Protein AF-0000000075198715 (afdb_homodimer)

Solvent-accessible surface area (backbone atoms only — not comparable to full-atom values): 20839 Å² total; per-residue (Å²): 123,58,72,64,90,89,57,71,66,77,47,75,45,80,71,39,39,42,94,82,66,58,29,40,40,39,35,36,34,33,29,27,69,40,58,33,18,38,40,23,16,21,19,63,33,88,87,42,54,23,42,53,70,50,63,73,65,79,34,46,31,41,51,42,79,34,76,38,45,88,73,62,44,80,60,27,75,41,44,54,77,62,54,69,70,80,65,73,90,46,44,70,25,31,42,31,42,34,47,68,52,41,80,32,67,64,43,86,66,32,62,42,36,42,19,47,30,38,67,30,34,43,50,41,44,74,55,40,41,42,30,38,32,29,22,29,82,38,59,31,42,78,73,61,93,71,49,73,47,46,27,56,49,42,38,25,68,72,68,14,36,41,33,29,41,38,70,72,65,86,72,61,56,89,78,22,33,36,36,45,60,43,51,75,39,81,77,18,32,25,20,40,32,49,68,50,69,48,75,129,123,60,69,63,90,90,56,71,67,76,45,76,45,80,71,38,39,42,92,83,66,59,29,38,41,40,37,38,34,32,29,27,69,42,58,32,16,38,40,24,20,21,19,62,33,90,87,42,54,21,41,54,70,50,63,72,65,78,35,47,30,42,49,42,79,33,77,39,47,89,74,60,45,79,59,28,75,41,43,53,77,60,54,69,69,82,67,57,98,51,44,69,24,32,42,30,43,32,47,69,50,39,79,31,65,64,43,85,65,34,61,42,35,43,19,47,30,39,66,29,34,43,50,42,44,75,55,42,41,44,29,38,31,30,22,30,82,38,58,30,43,78,70,62,94,72,50,71,44,46,26,56,49,39,38,25,68,73,67,14,36,41,33,29,41,37,70,73,62,88,73,62,57,88,77,20,32,36,36,45,60,42,52,74,38,81,77,18,30,26,20,40,31,50,67,49,69,49,75,129

InterPro domains:
  IPR007325 Kynurenine formamidase/cyclase-like [PF04199] (15-140)
  IPR007325 Kynurenine formamidase/cyclase-like [PTHR31118] (21-196)
  IPR037175 Kynurenine formamidase superfamily [G3DSA:3.50.30.50] (1-198)
  IPR037175 Kynurenine formamidase superfamily [SSF102198] (1-199)

Secondary structure (DSSP, 8-state):
----TTSPPPEEEEEE-HHHHSS-EEEEEEETTSSSEEE-GGGT-TTSPPGGGS-GGGGEEEEEEEE-TTT--TT-EE-HHHH----SS-TTSEEEEE--GGGGTTSGGGGG--EE-HHHHHHHHHTT--EEEESSS-SS-SSSTT-S-HHHHHHHHTT-EEEES---GGG--TTPEEE-PPP--TT-SEEE---EEE--/----TTSPPPEEEEEE-HHHHSS-EEEEEEETTSSSEEE-GGGT-TTSPPGGGS-GGGGEEEEEEEE-TTT--TT-EE-HHHH----SS-TTSEEEEE--GGGGTTSGGGGG--EE-HHHHHHHHHTT--EEEESSS-SS-SSSTT-S-HHHHHHHHTT-EEEES---GGGPPTTPEEE-PPP--TT-SEEE---EEE--

pLDDT: mean 94.87, std 7.24, range [55.84, 98.94]

Foldseek 3Di:
DDAQPPFDDKDKDWPDDCVVHVDTDIDIDGAQLPAWKKFALCLPPVPADALLRDDQCLQKFFEDEFELQVPDDFQAEQELVSSVDPLDPRLSYEYEYENQLLVCPPHPSLLRGYAYDLVNLLVCVVSNHQEYEYQGNDNARRDDDRRPCSNSCRNSVSRHMYIYNDDPSVVDDHPKMKGFGADNDVRHRMHHGDIDIDDD/DDAQPPFDDKDKDWPDDCVVHVDTDIDIDGAQLPAWKKFALCLPPVPADALLRDDQCLQKFFEDEFELQVPDDFQAEQELVSSVDPLAPRLSYEYEYENQLLVCPPHPSLLRGYAYDLVNLLVCVVSNHQEYEYQGNDNARRDDDRRPCSNSCRNSVSRHMYIYNDDPSVVDDHPKMKGFGADNDVRHRMHHGDIDIDDD

Nearest PDB structures (foldseek):
  8f9x-assembly2_D  TM=9.144E-01  e=2.148E-19  Ruegeria pomeroyi DSS-3
  4co9-assembly2_B  TM=8.636E-01  e=3.294E-15  Bacillus anthracis str. Ames
  4cog-assembly2_D  TM=8.157E-01  e=6.236E-15  Burkholderia cenocepacia J2315
  8hmo-assembly3_F  TM=8.770E-01  e=3.970E-14  Bacillus smithii
  8hmo-assembly3_E  TM=8.821E-01  e=7.051E-14  Bacillus smithii

Radius of gyration: 22.1 Å; Cα contacts (8 Å, |Δi|>4): 1009; chains: 2; bounding box: 40×64×47 Å

Sequence (400 aa):
MSFYPGDPPYTCSSHATIPEHGYSVQALSLCTHTGTHVDAPSHFFAQAKSIDQIPLASFICPAIVVDVSRKVVPRGRITWDDLNLSVDDRSDAIVLIRTDWCKHWGKPEYVNHPFLDADAARQLVACGVSAIGIDTLSPDETEGSANDFGVHQAILGAGGLIVENLRNLAAIPEGAFVNFVPLNLRGGDGSPVRAFVYVPMSFYPGDPPYTCSSHATIPEHGYSVQALSLCTHTGTHVDAPSHFFAQAKSIDQIPLASFICPAIVVDVSRKVVPRGRITWDDLNLSVDDRSDAIVLIRTDWCKHWGKPEYVNHPFLDADAARQLVACGVSAIGIDTLSPDETEGSANDFGVHQAILGAGGLIVENLRNLAAIPEGAFVNFVPLNLRGGDGSPVRAFVYVP

Organism: Armillaria gallica (NCBI:txid47427)

Structure (mmCIF, N/CA/C/O backbone):
data_AF-0000000075198715-model_v1
#
loop_
_entity.id
_entity.type
_entity.pdbx_description
1 polymer 'Putative cyclase'
#
loop_
_atom_site.group_PDB
_atom_site.id
_atom_site.type_symbol
_atom_site.label_atom_id
_atom_site.label_alt_id
_atom_site.label_comp_id
_atom_site.label_asym_id
_atom_site.label_entity_id
_atom_site.label_seq_id
_atom_site.pdbx_PDB_ins_code
_atom_site.Cartn_x
_atom_site.Cartn_y
_atom_site.Cartn_z
_atom_site.occupancy
_atom_site.B_iso_or_equiv
_atom_site.auth_seq_id
_atom_site.auth_comp_id
_atom_site.auth_asym_id
_atom_site.auth_atom_id
_atom_site.pdbx_PDB_model_num
ATOM 1 N N . MET A 1 1 ? 10.109 14.078 -6.543 1 86.06 1 MET A N 1
ATOM 2 C CA . MET A 1 1 ? 9.148 13.93 -5.449 1 86.06 1 MET A CA 1
ATOM 3 C C . MET A 1 1 ? 9.609 14.711 -4.223 1 86.06 1 MET A C 1
ATOM 5 O O . MET A 1 1 ? 10.805 14.859 -3.982 1 86.06 1 MET A O 1
ATOM 9 N N . SER A 1 2 ? 8.641 15.32 -3.529 1 86 2 SER A N 1
ATOM 10 C CA . SER A 1 2 ? 8.922 16.016 -2.281 1 86 2 SER A CA 1
ATOM 11 C C . SER A 1 2 ? 9.156 15.039 -1.138 1 86 2 SER A C 1
ATOM 13 O O . SER A 1 2 ? 8.516 13.992 -1.069 1 86 2 SER A O 1
ATOM 15 N N . PHE A 1 3 ? 10.133 15.367 -0.282 1 89.75 3 PHE A N 1
ATOM 16 C CA . PHE A 1 3 ? 10.438 14.609 0.927 1 89.75 3 PHE A CA 1
ATOM 17 C C . PHE A 1 3 ? 10.617 15.547 2.119 1 89.75 3 PHE A C 1
ATOM 19 O O . PHE A 1 3 ? 10.977 16.719 1.953 1 89.75 3 PHE A O 1
ATOM 26 N N . TYR A 1 4 ? 10.258 15.031 3.262 1 92.69 4 TYR A N 1
ATOM 27 C CA . TYR A 1 4 ? 10.555 15.812 4.457 1 92.69 4 TYR A CA 1
ATOM 28 C C . TYR A 1 4 ? 12.055 16 4.625 1 92.69 4 TYR A C 1
ATOM 30 O O . TYR A 1 4 ? 12.828 15.055 4.457 1 92.69 4 TYR A O 1
ATOM 38 N N . PRO A 1 5 ? 12.516 17.234 4.957 1 90.5 5 PRO A N 1
ATOM 39 C CA . PRO A 1 5 ? 13.953 17.484 5.098 1 90.5 5 PRO A CA 1
ATOM 40 C C . PRO A 1 5 ? 14.625 16.516 6.062 1 90.5 5 PRO A C 1
ATOM 42 O O . PRO A 1 5 ? 14.164 16.344 7.195 1 90.5 5 PRO A O 1
ATOM 45 N N . GLY A 1 6 ? 15.695 15.844 5.602 1 91.38 6 GLY A N 1
ATOM 46 C CA . GLY A 1 6 ? 16.453 14.93 6.441 1 91.38 6 GLY A CA 1
ATOM 47 C C . GLY A 1 6 ? 16.062 13.477 6.238 1 91.38 6 GLY A C 1
ATOM 48 O O . GLY A 1 6 ? 16.812 12.57 6.641 1 91.38 6 GLY A O 1
ATOM 49 N N . ASP A 1 7 ? 14.922 13.195 5.691 1 94.06 7 ASP A N 1
ATOM 50 C CA . ASP A 1 7 ? 14.492 11.82 5.465 1 94.06 7 ASP A CA 1
ATOM 51 C C . ASP A 1 7 ? 15.25 11.188 4.301 1 94.06 7 ASP A C 1
ATOM 53 O O . ASP A 1 7 ? 15.695 11.891 3.391 1 94.06 7 ASP A O 1
ATOM 57 N N . PRO A 1 8 ? 15.398 9.836 4.355 1 92.38 8 PRO A N 1
ATOM 58 C CA . PRO A 1 8 ? 15.961 9.156 3.186 1 92.38 8 PRO A CA 1
ATOM 59 C C . PRO A 1 8 ? 15.148 9.391 1.917 1 92.38 8 PRO A C 1
ATOM 61 O O . PRO A 1 8 ? 13.914 9.352 1.958 1 92.38 8 PRO A O 1
ATOM 64 N N . PRO A 1 9 ? 15.852 9.672 0.814 1 92.44 9 PRO A N 1
ATOM 65 C CA . PRO A 1 9 ? 15.117 9.875 -0.437 1 92.44 9 PRO A CA 1
ATOM 66 C C . PRO A 1 9 ? 14.609 8.57 -1.038 1 92.44 9 PRO A C 1
ATOM 68 O O . PRO A 1 9 ? 15.148 7.496 -0.74 1 92.44 9 PRO A O 1
ATOM 71 N N . TYR A 1 10 ? 13.594 8.664 -1.805 1 96.44 10 TYR A N 1
ATOM 72 C CA . TYR A 1 10 ? 13.125 7.539 -2.611 1 96.44 10 TYR A CA 1
ATOM 73 C C . TYR A 1 10 ? 14.07 7.289 -3.785 1 96.44 10 TYR A C 1
ATOM 75 O O . TYR A 1 10 ? 14.43 8.219 -4.512 1 96.44 10 TYR A O 1
ATOM 83 N N . THR A 1 11 ? 14.516 6.078 -3.947 1 96.62 11 THR A N 1
ATOM 84 C CA . THR A 1 11 ? 15.258 5.68 -5.137 1 96.62 11 THR A CA 1
ATOM 85 C C . THR A 1 11 ? 14.695 4.383 -5.719 1 96.62 11 THR A C 1
ATOM 87 O O . THR A 1 11 ? 14.188 3.535 -4.98 1 96.62 11 THR A O 1
ATOM 90 N N . CYS A 1 12 ? 14.68 4.324 -6.969 1 96.56 12 CYS A N 1
ATOM 91 C CA . CYS A 1 12 ? 14.273 3.15 -7.734 1 96.56 12 CYS A CA 1
ATOM 92 C C . CYS A 1 12 ? 15.305 2.816 -8.805 1 96.56 12 CYS A C 1
ATOM 94 O O . CYS A 1 12 ? 15.719 3.689 -9.57 1 96.56 12 CYS A O 1
ATOM 96 N N . SER A 1 13 ? 15.805 1.633 -8.805 1 97.31 13 SER A N 1
ATOM 97 C CA . SER A 1 13 ? 16.781 1.193 -9.797 1 97.31 13 SER A CA 1
ATOM 98 C C . SER A 1 13 ? 16.422 -0.178 -10.359 1 97.31 13 SER A C 1
ATOM 100 O O . SER A 1 13 ? 15.75 -0.969 -9.688 1 97.31 13 SER A O 1
ATOM 102 N N . SER A 1 14 ? 16.844 -0.383 -11.57 1 97.31 14 SER A N 1
ATOM 103 C CA . SER A 1 14 ? 16.594 -1.686 -12.18 1 97.31 14 SER A CA 1
ATOM 104 C C . SER A 1 14 ? 17.469 -2.764 -11.547 1 97.31 14 SER A C 1
ATOM 106 O O . SER A 1 14 ? 18.688 -2.627 -11.484 1 97.31 14 SER A O 1
ATOM 108 N N . HIS A 1 15 ? 16.859 -3.754 -11.062 1 98.19 15 HIS A N 1
ATOM 109 C CA . HIS A 1 15 ? 17.578 -4.93 -10.586 1 98.19 15 HIS A CA 1
ATOM 110 C C . HIS A 1 15 ? 17.688 -5.984 -11.688 1 98.19 15 HIS A C 1
ATOM 112 O O . HIS A 1 15 ? 18.75 -6.582 -11.867 1 98.19 15 HIS A O 1
ATOM 118 N N . ALA A 1 16 ? 16.609 -6.297 -12.375 1 97.94 16 ALA A N 1
ATOM 119 C CA . ALA A 1 16 ? 16.531 -7.172 -13.539 1 97.94 16 ALA A CA 1
ATOM 120 C C . ALA A 1 16 ? 15.789 -6.484 -14.688 1 97.94 16 ALA A C 1
ATOM 122 O O . ALA A 1 16 ? 14.875 -5.691 -14.461 1 97.94 16 ALA A O 1
ATOM 123 N N . THR A 1 17 ? 16.25 -6.766 -15.922 1 97.69 17 THR A N 1
ATOM 124 C CA . THR A 1 17 ? 15.617 -6.164 -17.094 1 97.69 17 THR A CA 1
ATOM 125 C C . THR A 1 17 ? 15.164 -7.242 -18.078 1 97.69 17 THR A C 1
ATOM 127 O O . THR A 1 17 ? 15.766 -8.312 -18.141 1 97.69 17 THR A O 1
ATOM 130 N N . ILE A 1 18 ? 14.164 -6.891 -18.781 1 97.31 18 ILE A N 1
ATOM 131 C CA . ILE A 1 18 ? 13.586 -7.852 -19.719 1 97.31 18 ILE A CA 1
ATOM 132 C C . ILE A 1 18 ? 14.625 -8.25 -20.766 1 97.31 18 ILE A C 1
ATOM 134 O O . ILE A 1 18 ? 14.828 -9.438 -21.031 1 97.31 18 ILE A O 1
ATOM 138 N N . PRO A 1 19 ? 15.344 -7.309 -21.406 1 97.19 19 PRO A N 1
ATOM 139 C CA . PRO A 1 19 ? 16.328 -7.734 -22.406 1 97.19 19 PRO A CA 1
ATOM 140 C C . PRO A 1 19 ? 17.391 -8.656 -21.812 1 97.19 19 PRO A C 1
ATOM 142 O O . PRO A 1 19 ? 17.828 -9.609 -22.469 1 97.19 19 PRO A O 1
ATOM 145 N N . GLU A 1 20 ? 17.812 -8.484 -20.656 1 96.94 20 GLU A N 1
ATOM 146 C CA . GLU A 1 20 ? 18.922 -9.227 -20.078 1 96.94 20 GLU A CA 1
ATOM 147 C C . GLU A 1 20 ? 18.438 -10.469 -19.328 1 96.94 20 GLU A C 1
ATOM 149 O O . GLU A 1 20 ? 19.094 -11.516 -19.359 1 96.94 20 GLU A O 1
ATOM 154 N N . HIS A 1 21 ? 17.266 -10.445 -18.672 1 95.94 21 HIS A N 1
ATOM 155 C CA . HIS A 1 21 ? 16.875 -11.492 -17.719 1 95.94 21 HIS A CA 1
ATOM 156 C C . HIS A 1 21 ? 15.555 -12.133 -18.125 1 95.94 21 HIS A C 1
ATOM 158 O O . HIS A 1 21 ? 15.18 -13.18 -17.609 1 95.94 21 HIS A O 1
ATOM 164 N N . GLY A 1 22 ? 14.812 -11.492 -19.047 1 96.19 22 GLY A N 1
ATOM 165 C CA . GLY A 1 22 ? 13.516 -12 -19.469 1 96.19 22 GLY A CA 1
ATOM 166 C C . GLY A 1 22 ? 12.375 -11.469 -18.625 1 96.19 22 GLY A C 1
ATOM 167 O O . GLY A 1 22 ? 11.203 -11.742 -18.922 1 96.19 22 GLY A O 1
ATOM 168 N N . TYR A 1 23 ? 12.641 -10.805 -17.578 1 97.69 23 TYR A N 1
ATOM 169 C CA . TYR A 1 23 ? 11.664 -10.156 -16.703 1 97.69 23 TYR A CA 1
ATOM 170 C C . TYR A 1 23 ? 12.25 -8.891 -16.078 1 97.69 23 TYR A C 1
ATOM 172 O O . TYR A 1 23 ? 13.461 -8.664 -16.125 1 97.69 23 TYR A O 1
ATOM 180 N N . SER A 1 24 ? 11.352 -8.062 -15.586 1 98.31 24 SER A N 1
ATOM 181 C CA . SER A 1 24 ? 11.742 -6.82 -14.922 1 98.31 24 SER A CA 1
ATOM 182 C C . SER A 1 24 ? 11.523 -6.906 -13.414 1 98.31 24 SER A C 1
ATOM 184 O O . SER A 1 24 ? 10.492 -7.414 -12.969 1 98.31 24 SER A O 1
ATOM 186 N N . VAL A 1 25 ? 12.453 -6.566 -12.641 1 98.5 25 VAL A N 1
ATOM 187 C CA . VAL A 1 25 ? 12.375 -6.348 -11.195 1 98.5 25 VAL A CA 1
ATOM 188 C C . VAL A 1 25 ? 13.078 -5.043 -10.836 1 98.5 25 VAL A C 1
ATOM 190 O O . VAL A 1 25 ? 14.195 -4.789 -11.281 1 98.5 25 VAL A O 1
ATOM 193 N N . GLN A 1 26 ? 12.406 -4.254 -10.094 1 98.38 26 GLN A N 1
ATOM 194 C CA . GLN A 1 26 ? 13 -2.992 -9.664 1 98.38 26 GLN A CA 1
ATOM 195 C C . GLN A 1 26 ? 13.281 -2.996 -8.164 1 98.38 26 GLN A C 1
ATOM 197 O O . GLN A 1 26 ? 12.461 -3.488 -7.379 1 98.38 26 GLN A O 1
ATOM 202 N N . ALA A 1 27 ? 14.422 -2.512 -7.781 1 98.31 27 ALA A N 1
ATOM 203 C CA . ALA A 1 27 ? 14.805 -2.311 -6.383 1 98.31 27 ALA A CA 1
ATOM 204 C C . ALA A 1 27 ? 14.383 -0.929 -5.895 1 98.31 27 ALA A C 1
ATOM 206 O O . ALA A 1 27 ? 14.578 0.07 -6.59 1 98.31 27 ALA A O 1
ATOM 207 N N . LEU A 1 28 ? 13.812 -0.914 -4.727 1 98 28 LEU A N 1
ATOM 208 C CA . LEU A 1 28 ? 13.305 0.325 -4.148 1 98 28 LEU A CA 1
ATOM 209 C C . LEU A 1 28 ? 13.984 0.628 -2.82 1 98 28 LEU A C 1
ATOM 211 O O . LEU A 1 28 ? 14.219 -0.277 -2.016 1 98 28 LEU A O 1
ATOM 215 N N . SER A 1 29 ? 14.359 1.855 -2.59 1 97.5 29 SER A N 1
ATOM 216 C CA . SER A 1 29 ? 14.773 2.402 -1.302 1 97.5 29 SER A CA 1
ATOM 217 C C . SER A 1 29 ? 13.93 3.615 -0.919 1 97.5 29 SER A C 1
ATOM 219 O O . SER A 1 29 ? 13.789 4.551 -1.707 1 97.5 29 SER A O 1
ATOM 221 N N . LEU A 1 30 ? 13.344 3.572 0.258 1 97.62 30 LEU A N 1
ATOM 222 C CA . LEU A 1 30 ? 12.477 4.629 0.755 1 97.62 30 LEU A CA 1
ATOM 223 C C . LEU A 1 30 ? 12.367 4.578 2.275 1 97.62 30 LEU A C 1
ATOM 225 O O . LEU A 1 30 ? 13.109 3.838 2.928 1 97.62 30 LEU A O 1
ATOM 229 N N . CYS A 1 31 ? 11.555 5.438 2.842 1 98 31 CYS A N 1
ATOM 230 C CA . CYS A 1 31 ? 11.305 5.336 4.273 1 98 31 CYS A CA 1
ATOM 231 C C . CYS A 1 31 ? 9.805 5.258 4.559 1 98 31 CYS A C 1
ATOM 233 O O . CYS A 1 31 ? 8.992 5.363 3.641 1 98 31 CYS A O 1
ATOM 235 N N . THR A 1 32 ? 9.477 5.066 5.766 1 98.44 32 THR A N 1
ATOM 236 C CA . THR A 1 32 ? 8.102 4.84 6.199 1 98.44 32 THR A CA 1
ATOM 237 C C . THR A 1 32 ? 7.246 6.078 5.949 1 98.44 32 THR A C 1
ATOM 239 O O . THR A 1 32 ? 6.016 6 5.961 1 98.44 32 THR A O 1
ATOM 242 N N . HIS A 1 33 ? 7.777 7.227 5.648 1 98.31 33 HIS A N 1
ATOM 243 C CA . HIS A 1 33 ? 7.035 8.477 5.5 1 98.31 33 HIS A CA 1
ATOM 244 C C . HIS A 1 33 ? 7.258 9.086 4.121 1 98.31 33 HIS A C 1
ATOM 246 O O . HIS A 1 33 ? 7.16 10.305 3.955 1 98.31 33 HIS A O 1
ATOM 252 N N . THR A 1 34 ? 7.652 8.273 3.172 1 97.62 34 THR A N 1
ATOM 253 C CA . THR A 1 34 ? 7.844 8.703 1.79 1 97.62 34 THR A CA 1
ATOM 254 C C . THR A 1 34 ? 6.5 8.898 1.096 1 97.62 34 THR A C 1
ATOM 256 O O . THR A 1 34 ? 5.625 8.039 1.161 1 97.62 34 THR A O 1
ATOM 259 N N . GLY A 1 35 ? 6.34 10.125 0.354 1 97.19 35 GLY A N 1
ATOM 260 C CA . GLY A 1 35 ? 5.129 10.367 -0.409 1 97.19 35 GLY A CA 1
ATOM 261 C C . GLY A 1 35 ? 3.883 10.438 0.455 1 97.19 35 GLY A C 1
ATOM 262 O O . GLY A 1 35 ? 3.934 10.906 1.594 1 97.19 35 GLY A O 1
ATOM 263 N N . THR A 1 36 ? 2.738 10.172 -0.169 1 98.44 36 THR A N 1
ATOM 264 C CA . THR A 1 36 ? 1.54 9.969 0.638 1 98.44 36 THR A CA 1
ATOM 265 C C . THR A 1 36 ? 1.732 8.82 1.618 1 98.44 36 THR A C 1
ATOM 267 O O . THR A 1 36 ? 2.145 7.727 1.225 1 98.44 36 THR A O 1
ATOM 270 N N . HIS A 1 37 ? 1.528 9.086 2.891 1 98.81 37 HIS A N 1
ATOM 271 C CA . HIS A 1 37 ? 1.787 8.062 3.898 1 98.81 37 HIS A CA 1
ATOM 272 C C . HIS A 1 37 ? 0.913 8.273 5.129 1 98.81 37 HIS A C 1
ATOM 274 O O . HIS A 1 37 ? 0.321 9.336 5.305 1 98.81 37 HIS A O 1
ATOM 280 N N . VAL A 1 38 ? 0.845 7.23 5.926 1 98.94 38 VAL A N 1
ATOM 281 C CA . VAL A 1 38 ? 0.123 7.277 7.195 1 98.94 38 VAL A CA 1
ATOM 282 C C . VAL A 1 38 ? 1.103 7.117 8.352 1 98.94 38 VAL A C 1
ATOM 284 O O . VAL A 1 38 ? 2.02 6.297 8.289 1 98.94 38 VAL A O 1
ATOM 287 N N . ASP A 1 39 ? 0.935 7.949 9.32 1 98.94 39 ASP A N 1
ATOM 288 C CA . ASP A 1 39 ? 1.707 7.887 10.562 1 98.94 39 ASP A CA 1
ATOM 289 C C . ASP 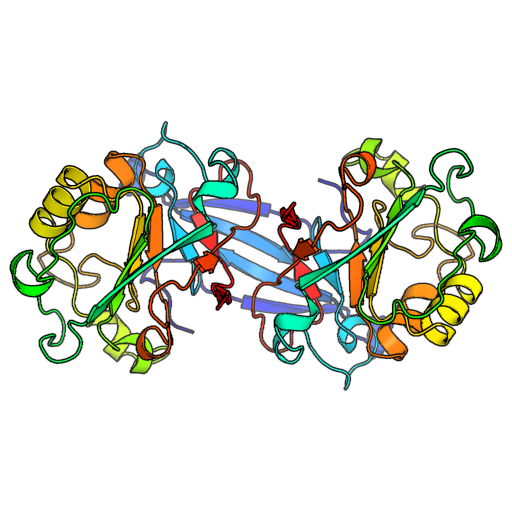A 1 39 ? 0.964 7.094 11.633 1 98.94 39 ASP A C 1
ATOM 291 O O . ASP A 1 39 ? -0.212 7.348 11.898 1 98.94 39 ASP A O 1
ATOM 295 N N . ALA A 1 40 ? 1.658 6.152 12.219 1 98.88 40 ALA A N 1
ATOM 296 C CA . ALA A 1 40 ? 1.158 5.445 13.398 1 98.88 40 ALA A CA 1
ATOM 297 C C . ALA A 1 40 ? 1.603 6.145 14.68 1 98.88 40 ALA A C 1
ATOM 299 O O . ALA A 1 40 ? 2.562 6.918 14.672 1 98.88 40 ALA A O 1
ATOM 300 N N . PRO A 1 41 ? 0.933 5.863 15.781 1 98.88 41 PRO A N 1
ATOM 301 C CA . PRO A 1 41 ? 1.332 6.453 17.062 1 98.88 41 PRO A CA 1
ATOM 302 C C . PRO A 1 41 ? 2.799 6.195 17.406 1 98.88 41 PRO A C 1
ATOM 304 O O . PRO A 1 41 ? 3.465 7.055 17.984 1 98.88 41 PRO A O 1
ATOM 307 N N . SER A 1 42 ? 3.35 5.102 17.016 1 98.81 42 SER A N 1
ATOM 308 C CA . SER A 1 42 ? 4.73 4.734 17.312 1 98.81 42 SER A CA 1
ATOM 309 C C . SER A 1 42 ? 5.715 5.672 16.625 1 98.81 42 SER A C 1
ATOM 311 O O . SER A 1 42 ? 6.906 5.672 16.938 1 98.81 42 SER A O 1
ATOM 313 N N . HIS A 1 43 ? 5.301 6.441 15.688 1 98.81 43 HIS A N 1
ATOM 314 C CA . HIS A 1 43 ? 6.121 7.461 15.039 1 98.81 43 HIS A CA 1
ATOM 315 C C . HIS A 1 43 ? 6.656 8.461 16.062 1 98.81 43 HIS A C 1
ATOM 317 O O . HIS A 1 43 ? 7.777 8.953 15.922 1 98.81 43 HIS A O 1
ATOM 323 N N . PHE A 1 44 ? 5.871 8.734 17.125 1 98.69 44 PHE A N 1
ATOM 324 C CA . PHE A 1 44 ? 6.293 9.734 18.109 1 98.69 44 PHE A CA 1
ATOM 325 C C . PHE A 1 44 ? 6.301 9.156 19.516 1 98.69 44 PHE A C 1
ATOM 327 O O . PHE A 1 44 ? 6.855 9.75 20.438 1 98.69 44 PHE A O 1
ATOM 334 N N . PHE A 1 45 ? 5.711 7.961 19.688 1 98.5 45 PHE A N 1
ATOM 335 C CA . PHE A 1 45 ? 5.602 7.363 21.016 1 98.5 45 PHE A CA 1
ATOM 336 C C . PHE A 1 45 ? 6.078 5.918 21 1 98.5 45 PHE A C 1
ATOM 338 O O . PHE A 1 45 ? 5.41 5.043 20.453 1 98.5 45 PHE A O 1
ATOM 345 N N . ALA A 1 46 ? 7.266 5.547 21.531 1 93.62 46 ALA A N 1
ATOM 346 C CA . ALA A 1 46 ? 8 4.289 21.438 1 93.62 46 ALA A CA 1
ATOM 347 C C . ALA A 1 46 ? 7.117 3.104 21.797 1 93.62 46 ALA A C 1
ATOM 349 O O . ALA A 1 46 ? 7.207 2.037 21.188 1 93.62 46 ALA A O 1
ATOM 350 N N . GLN A 1 47 ? 6.172 3.162 22.688 1 93.06 47 GLN A N 1
ATOM 351 C CA . GLN A 1 47 ? 5.398 2.01 23.141 1 93.06 47 GLN A CA 1
ATOM 352 C C . GLN A 1 47 ? 3.965 2.07 22.625 1 93.06 47 GLN A C 1
ATOM 354 O O . GLN A 1 47 ? 3.133 1.237 23 1 93.06 47 GLN A O 1
ATOM 359 N N . ALA A 1 48 ? 3.82 2.947 21.75 1 98.25 48 ALA A N 1
ATOM 360 C CA . ALA A 1 48 ? 2.48 3.035 21.172 1 98.25 48 ALA A CA 1
ATOM 361 C C . ALA A 1 48 ? 2.34 2.109 19.969 1 98.25 48 ALA A C 1
ATOM 363 O O . ALA A 1 48 ? 3.299 1.443 19.578 1 98.25 48 ALA A O 1
ATOM 364 N N . LYS A 1 49 ? 1.161 1.987 19.438 1 98.62 49 LYS A N 1
ATOM 365 C CA . LYS A 1 49 ? 0.851 1.034 18.375 1 98.62 49 LYS A CA 1
ATOM 366 C C . LYS A 1 49 ? 1.64 1.346 17.109 1 98.62 49 LYS A C 1
ATOM 368 O O . LYS A 1 49 ? 1.704 2.5 16.672 1 98.62 49 LYS A O 1
ATOM 373 N N . SER A 1 50 ? 2.322 0.343 16.578 1 98.69 50 SER A N 1
ATOM 374 C CA . SER A 1 50 ? 2.891 0.377 15.234 1 98.69 50 SER A CA 1
ATOM 375 C C . SER A 1 50 ? 1.842 0.04 14.18 1 98.69 50 SER A C 1
ATOM 377 O O . SER A 1 50 ? 0.732 -0.382 14.516 1 98.69 50 SER A O 1
ATOM 379 N N . ILE A 1 51 ? 2.221 0.339 12.938 1 98.31 51 ILE A N 1
ATOM 380 C CA . ILE A 1 51 ? 1.262 0.249 11.844 1 98.31 51 ILE A CA 1
ATOM 381 C C . ILE A 1 51 ? 0.657 -1.152 11.797 1 98.31 51 ILE A C 1
ATOM 383 O O . ILE A 1 51 ? -0.533 -1.314 11.516 1 98.31 51 ILE A O 1
ATOM 387 N N . ASP A 1 52 ? 1.444 -2.254 12.023 1 97.75 52 ASP A N 1
ATOM 388 C CA . ASP A 1 52 ? 0.988 -3.639 11.93 1 97.75 52 ASP A CA 1
ATOM 389 C C . ASP A 1 52 ? 0.025 -3.973 13.07 1 97.75 52 ASP A C 1
ATOM 391 O O . ASP A 1 52 ? -0.702 -4.969 13 1 97.75 52 ASP A O 1
ATOM 395 N N . GLN A 1 53 ? -0.023 -3.162 14.086 1 98.5 53 GLN A N 1
ATOM 396 C CA . GLN A 1 53 ? -0.841 -3.422 15.266 1 98.5 53 GLN A CA 1
ATOM 397 C C . GLN A 1 53 ? -2.172 -2.68 15.18 1 98.5 53 GLN A C 1
ATOM 399 O O . GLN A 1 53 ? -3.049 -2.875 16.031 1 98.5 53 GLN A O 1
ATOM 404 N N . ILE A 1 54 ? -2.35 -1.826 14.258 1 98.38 54 ILE A N 1
ATOM 405 C CA . ILE A 1 54 ? -3.58 -1.062 14.086 1 98.38 54 ILE A CA 1
ATOM 406 C C . ILE A 1 54 ? -4.574 -1.868 13.25 1 98.38 54 ILE A C 1
ATOM 408 O O . ILE A 1 54 ? -4.227 -2.395 12.195 1 98.38 54 ILE A O 1
ATOM 412 N N . PRO A 1 55 ? -5.809 -1.993 13.758 1 97.19 55 PRO A N 1
ATOM 413 C CA . PRO A 1 55 ? -6.801 -2.746 12.984 1 97.19 55 PRO A CA 1
ATOM 414 C C . PRO A 1 55 ? -6.988 -2.199 11.57 1 97.19 55 PRO A C 1
ATOM 416 O O . PRO A 1 55 ? -7.023 -0.981 11.375 1 97.19 55 PRO A O 1
ATOM 419 N N . LEU A 1 56 ? -7.133 -3.123 10.648 1 96.75 56 LEU A N 1
ATOM 420 C CA . LEU A 1 56 ? -7.262 -2.777 9.234 1 96.75 56 LEU A CA 1
ATOM 421 C C . LEU A 1 56 ? -8.414 -1.805 9.016 1 96.75 56 LEU A C 1
ATOM 423 O O . LEU A 1 56 ? -8.297 -0.864 8.227 1 96.75 56 LEU A O 1
ATOM 427 N N . ALA A 1 57 ? -9.508 -2 9.688 1 94.81 57 ALA A N 1
ATOM 428 C CA . ALA A 1 57 ? -10.719 -1.206 9.516 1 94.81 57 ALA A CA 1
ATOM 429 C C . ALA A 1 57 ? -10.469 0.26 9.852 1 94.81 57 ALA A C 1
ATOM 431 O O . ALA A 1 57 ? -11.195 1.144 9.391 1 94.81 57 ALA A O 1
ATOM 432 N N . SER A 1 58 ? -9.484 0.542 10.68 1 96.06 58 SER A N 1
ATOM 433 C CA . SER A 1 58 ? -9.164 1.908 11.078 1 96.06 58 SER A CA 1
ATOM 434 C C . SER A 1 58 ? -8.703 2.74 9.891 1 96.06 58 SER A C 1
ATOM 436 O O . SER A 1 58 ? -8.695 3.973 9.953 1 96.06 58 SER A O 1
ATOM 438 N N . PHE A 1 59 ? -8.266 2.068 8.805 1 97.44 59 PHE A N 1
ATOM 439 C CA . PHE A 1 59 ? -7.695 2.764 7.656 1 97.44 59 PHE A CA 1
ATOM 440 C C . PHE A 1 59 ? -8.75 2.975 6.578 1 97.44 59 PHE A C 1
ATOM 442 O O . PHE A 1 59 ? -8.453 3.473 5.496 1 97.44 59 PHE A O 1
ATOM 449 N N . ILE A 1 60 ? -9.938 2.57 6.848 1 95.5 60 ILE A N 1
ATOM 450 C CA . ILE A 1 60 ? -11.078 2.693 5.945 1 95.5 60 ILE A CA 1
ATOM 451 C C . ILE A 1 60 ? -12.242 3.363 6.672 1 95.5 60 ILE A C 1
ATOM 453 O O . ILE A 1 60 ? -12.852 2.766 7.559 1 95.5 60 ILE A O 1
ATOM 457 N N . CYS A 1 61 ? -12.578 4.574 6.316 1 94.12 61 CYS A N 1
ATOM 458 C CA . CYS A 1 61 ? -13.562 5.305 7.105 1 94.12 61 CYS A CA 1
ATOM 459 C C . CYS A 1 61 ? -14.188 6.434 6.293 1 94.12 61 CYS A C 1
ATOM 461 O O . CYS A 1 61 ? -13.688 6.789 5.227 1 94.12 61 CYS A O 1
ATOM 463 N N . PRO A 1 62 ? -15.352 6.949 6.781 1 93 62 PRO A N 1
ATOM 464 C CA . PRO A 1 62 ? -15.906 8.133 6.129 1 93 62 PRO A CA 1
ATOM 465 C C . PRO A 1 62 ? -14.984 9.352 6.234 1 93 62 PRO A C 1
ATOM 467 O O . PRO A 1 62 ? -14.102 9.383 7.09 1 93 62 PRO A O 1
ATOM 470 N N . ALA A 1 63 ? -15.227 10.305 5.355 1 93.06 63 ALA A N 1
ATOM 471 C CA . ALA A 1 63 ? -14.359 11.477 5.336 1 93.06 63 ALA A CA 1
ATOM 472 C C . ALA A 1 63 ? -15.172 12.758 5.535 1 93.06 63 ALA A C 1
ATOM 474 O O . ALA A 1 63 ? -16.297 12.875 5.039 1 93.06 63 ALA A O 1
ATOM 475 N N . ILE A 1 64 ? -14.648 13.609 6.266 1 92.44 64 ILE A N 1
ATOM 476 C CA . ILE A 1 64 ? -15.078 15 6.328 1 92.44 64 ILE A CA 1
ATOM 477 C C . ILE A 1 64 ? -13.992 15.906 5.75 1 92.44 64 ILE A C 1
ATOM 479 O O . ILE A 1 64 ? -12.859 15.922 6.246 1 92.44 64 ILE A O 1
ATOM 483 N N . VAL A 1 65 ? -14.383 16.609 4.695 1 94.94 65 VAL A N 1
ATOM 484 C CA . VAL A 1 65 ? -13.422 17.531 4.09 1 94.94 65 VAL A CA 1
ATOM 485 C C . VAL A 1 65 ? -13.641 18.938 4.629 1 94.94 65 VAL A C 1
ATOM 487 O O . VAL A 1 65 ? -14.75 19.469 4.574 1 94.94 65 VAL A O 1
ATOM 490 N N . VAL A 1 66 ? -12.609 19.469 5.199 1 95.12 66 VAL A N 1
ATOM 491 C CA . VAL A 1 66 ? -12.602 20.859 5.656 1 95.12 66 VAL A CA 1
ATOM 492 C C . VAL A 1 66 ? -11.781 21.703 4.691 1 95.12 66 VAL A C 1
ATOM 494 O O . VAL A 1 66 ? -10.562 21.531 4.578 1 95.12 66 VAL A O 1
ATOM 497 N N . ASP A 1 67 ? -12.477 22.625 4.062 1 96.75 67 ASP A N 1
ATOM 498 C CA . ASP A 1 67 ? -11.828 23.453 3.051 1 96.75 67 ASP A CA 1
ATOM 499 C C . ASP A 1 67 ? -11.297 24.75 3.656 1 96.75 67 ASP A C 1
ATOM 501 O O . ASP A 1 67 ? -12.07 25.625 4.027 1 96.75 67 ASP A O 1
ATOM 505 N N . VAL A 1 68 ? -10.008 24.859 3.736 1 98.19 68 VAL A N 1
ATOM 506 C CA . VAL A 1 68 ? -9.391 26.094 4.211 1 98.19 68 VAL A CA 1
ATOM 507 C C . VAL A 1 68 ? -8.539 26.703 3.102 1 98.19 68 VAL A C 1
ATOM 509 O O . VAL A 1 68 ? -7.68 27.547 3.365 1 98.19 68 VAL A O 1
ATOM 512 N N . SER A 1 69 ? -8.664 26.281 1.879 1 98 69 SER A N 1
ATOM 513 C CA . SER A 1 69 ? -7.781 26.578 0.758 1 98 69 SER A CA 1
ATOM 514 C C . SER A 1 69 ? -7.781 28.078 0.447 1 98 69 SER A C 1
ATOM 516 O O . SER A 1 69 ? -6.797 28.609 -0.072 1 98 69 SER A O 1
ATOM 518 N N . ARG A 1 70 ? -8.82 28.812 0.79 1 96.94 70 ARG A N 1
ATOM 519 C CA . ARG A 1 70 ? -8.914 30.234 0.454 1 96.94 70 ARG A CA 1
ATOM 520 C C . ARG A 1 70 ? -8.305 31.094 1.553 1 96.94 70 ARG A C 1
ATOM 522 O O . ARG A 1 70 ? -8.062 32.281 1.35 1 96.94 70 ARG A O 1
ATOM 529 N N . LYS A 1 71 ? -8.086 30.5 2.623 1 95.94 71 LYS A N 1
ATOM 530 C CA . LYS A 1 71 ? -7.668 31.281 3.775 1 95.94 71 LYS A CA 1
ATOM 531 C C . LYS A 1 71 ? -6.18 31.109 4.055 1 95.94 71 LYS A C 1
ATOM 533 O O . LYS A 1 71 ? -5.559 31.953 4.703 1 95.94 71 LYS A O 1
ATOM 538 N N . VAL A 1 72 ? -5.609 30.094 3.555 1 97.56 72 VAL A N 1
ATOM 539 C CA . VAL A 1 72 ? -4.258 29.734 3.973 1 97.56 72 VAL A CA 1
ATOM 540 C C . VAL A 1 72 ? -3.24 30.562 3.189 1 97.56 72 VAL A C 1
ATOM 542 O O . VAL A 1 72 ? -3.486 30.938 2.041 1 97.56 72 VAL A O 1
ATOM 545 N N . VAL A 1 73 ? -2.143 30.922 3.822 1 97.56 73 VAL A N 1
ATOM 546 C CA . VAL A 1 73 ? -0.97 31.578 3.244 1 97.56 73 VAL A CA 1
ATOM 547 C C . VAL A 1 73 ? 0.281 30.766 3.555 1 97.56 73 VAL A C 1
ATOM 549 O O . VAL A 1 73 ? 0.245 29.844 4.391 1 97.56 73 VAL A O 1
ATOM 552 N N . PRO A 1 74 ? 1.365 30.984 2.809 1 97.62 74 PRO A N 1
ATOM 553 C CA . PRO A 1 74 ? 2.596 30.266 3.137 1 97.62 74 PRO A CA 1
ATOM 554 C C . PRO A 1 74 ? 2.955 30.359 4.617 1 97.62 74 PRO A C 1
ATOM 556 O O . PRO A 1 74 ? 2.986 31.453 5.184 1 97.62 74 PRO A O 1
ATOM 559 N N . ARG A 1 75 ? 3.1 29.234 5.227 1 97.5 75 ARG A N 1
ATOM 560 C CA . ARG A 1 75 ? 3.502 29.062 6.621 1 97.5 75 ARG A CA 1
ATOM 561 C C . ARG A 1 75 ? 2.439 29.609 7.566 1 97.5 75 ARG A C 1
ATOM 563 O O . ARG A 1 75 ? 2.713 29.859 8.742 1 97.5 75 ARG A O 1
ATOM 570 N N . GLY A 1 76 ? 1.313 29.828 6.992 1 97.5 76 GLY A N 1
ATOM 571 C CA . GLY A 1 76 ? 0.215 30.312 7.82 1 97.5 76 GLY A CA 1
ATOM 572 C C . GLY A 1 76 ? -0.338 29.234 8.742 1 97.5 76 GLY A C 1
ATOM 573 O O . GLY A 1 76 ? -0.429 28.062 8.367 1 97.5 76 GLY A O 1
ATOM 574 N N . ARG A 1 77 ? -0.744 29.672 9.906 1 97.5 77 ARG A N 1
ATOM 575 C CA . ARG A 1 77 ? -1.341 28.766 10.883 1 97.5 77 ARG A CA 1
ATOM 576 C C . ARG A 1 77 ? -2.832 28.578 10.625 1 97.5 77 ARG A C 1
ATOM 578 O O . ARG A 1 77 ? -3.541 29.547 10.336 1 97.5 77 ARG A O 1
ATOM 585 N N . ILE A 1 78 ? -3.301 27.359 10.602 1 98.38 78 ILE A N 1
ATOM 586 C CA . ILE A 1 78 ? -4.715 27.016 10.523 1 98.38 78 ILE A CA 1
ATOM 587 C C . ILE A 1 78 ? -5.266 26.797 11.938 1 98.38 78 ILE A C 1
ATOM 589 O O . ILE A 1 78 ? -4.918 25.812 12.602 1 98.38 78 ILE A O 1
ATOM 593 N N . THR A 1 79 ? -6.125 27.641 12.414 1 97.5 79 THR A N 1
ATOM 594 C CA . THR A 1 79 ? -6.641 27.609 13.781 1 97.5 79 THR A CA 1
ATOM 595 C C . THR A 1 79 ? -7.957 26.844 13.844 1 97.5 79 THR A C 1
ATOM 597 O O . THR A 1 79 ? -8.523 26.484 12.805 1 97.5 79 THR A O 1
ATOM 600 N N . TRP A 1 80 ? -8.352 26.578 15.117 1 95.75 80 TRP A N 1
ATOM 601 C CA . TRP A 1 80 ? -9.633 25.922 15.336 1 95.75 80 TRP A CA 1
ATOM 602 C C . TRP A 1 80 ? -10.758 26.672 14.625 1 95.75 80 TRP A C 1
ATOM 604 O O . TRP A 1 80 ? -11.609 26.047 13.984 1 95.75 80 TRP A O 1
ATOM 614 N N . ASP A 1 81 ? -10.773 27.969 14.648 1 95 81 ASP A N 1
ATOM 615 C CA . ASP A 1 81 ? -11.812 28.797 14.039 1 95 81 ASP A CA 1
ATOM 616 C C . ASP A 1 81 ? -11.812 28.641 12.523 1 95 81 ASP A C 1
ATOM 618 O O . ASP A 1 81 ? -12.875 28.719 11.891 1 95 81 ASP A O 1
ATOM 622 N N . ASP A 1 82 ? -10.68 28.406 11.945 1 96.25 82 ASP A N 1
ATOM 623 C CA . ASP A 1 82 ? -10.578 28.234 10.5 1 96.25 82 ASP A CA 1
ATOM 624 C C . ASP A 1 82 ? -11.266 26.938 10.047 1 96.25 82 ASP A C 1
ATOM 626 O O . ASP A 1 82 ? -11.734 26.844 8.906 1 96.25 82 ASP A O 1
ATOM 630 N N . LEU A 1 83 ? -11.211 25.891 10.898 1 94.19 83 LEU A N 1
ATOM 631 C CA . LEU A 1 83 ? -11.758 24.594 10.531 1 94.19 83 LEU A CA 1
ATOM 632 C C . LEU A 1 83 ? -13.281 24.641 10.445 1 94.19 83 LEU A C 1
ATOM 634 O O . LEU A 1 83 ? -13.891 23.891 9.688 1 94.19 83 LEU A O 1
ATOM 638 N N . ASN A 1 84 ? -13.93 25.562 11.242 1 88.12 84 ASN A N 1
ATOM 639 C CA . ASN A 1 84 ? -15.375 25.766 11.234 1 88.12 84 ASN A CA 1
ATOM 640 C C . ASN A 1 84 ? -16.125 24.438 11.258 1 88.12 84 ASN A C 1
ATOM 642 O O . ASN A 1 84 ? -17.016 24.203 10.438 1 88.12 84 ASN A O 1
ATOM 646 N N . LEU A 1 85 ? -15.625 23.5 12.016 1 82.69 85 LEU A N 1
ATOM 647 C CA . LEU A 1 85 ? -16.203 22.156 12.102 1 82.69 85 LEU A CA 1
ATOM 648 C C . LEU A 1 85 ? -17.281 22.094 13.188 1 82.69 85 LEU A C 1
ATOM 650 O O . LEU A 1 85 ? -17.141 22.734 14.234 1 82.69 85 LEU A O 1
ATOM 654 N N . SER A 1 86 ? -18.5 21.672 12.82 1 68.88 86 SER A N 1
ATOM 655 C CA . SER A 1 86 ? -19.469 21.25 13.82 1 68.88 86 SER A CA 1
ATOM 656 C C . SER A 1 86 ? -19.344 19.75 14.086 1 68.88 86 SER A C 1
ATOM 658 O O . SER A 1 86 ? -19.859 18.938 13.312 1 68.88 86 SER A O 1
ATOM 660 N N . VAL A 1 87 ? -18.344 19.375 14.57 1 57.69 87 VAL A N 1
ATOM 661 C CA . VAL A 1 87 ? -18.031 17.953 14.656 1 57.69 87 VAL A CA 1
ATOM 662 C C . VAL A 1 87 ? -18.938 17.266 15.672 1 57.69 87 VAL A C 1
ATOM 664 O O . VAL A 1 87 ? -18.688 17.344 16.875 1 57.69 87 VAL A O 1
ATOM 667 N N . ASP A 1 88 ? -20.125 17.469 15.719 1 57.97 88 ASP A N 1
ATOM 668 C CA . ASP A 1 88 ? -21.047 16.625 16.469 1 57.97 88 ASP A CA 1
ATOM 669 C C . ASP A 1 88 ? -21.219 15.258 15.797 1 57.97 88 ASP A C 1
ATOM 671 O O . ASP A 1 88 ? -21.312 15.172 14.57 1 57.97 88 ASP A O 1
ATOM 675 N N . ASP A 1 89 ? -20.828 14.016 16.562 1 57.09 89 ASP A N 1
ATOM 676 C CA . ASP A 1 89 ? -21.062 12.586 16.375 1 57.09 89 ASP A CA 1
ATOM 677 C C . ASP A 1 89 ? -20.156 12.023 15.273 1 57.09 89 ASP A C 1
ATOM 679 O O . ASP A 1 89 ? -20.516 11.047 14.609 1 57.09 89 ASP A O 1
ATOM 683 N N . ARG A 1 90 ? -19.031 12.555 14.883 1 59.84 90 ARG A N 1
ATOM 684 C CA . ARG A 1 90 ? -18.312 12.164 13.68 1 59.84 90 ARG A CA 1
ATOM 685 C C . ARG A 1 90 ? -17.016 11.438 14.023 1 59.84 90 ARG A C 1
ATOM 687 O O . ARG A 1 90 ? -16.016 11.578 13.32 1 59.84 90 ARG A O 1
ATOM 694 N N . SER A 1 91 ? -17.188 10.633 15.125 1 65.94 91 SER A N 1
ATOM 695 C CA . SER A 1 91 ? -15.961 10.102 15.727 1 65.94 91 SER A CA 1
ATOM 696 C C . SER A 1 91 ? -15.328 9.039 14.828 1 65.94 91 SER A C 1
ATOM 698 O O . SER A 1 91 ? -14.117 8.812 14.891 1 65.94 91 SER A O 1
ATOM 700 N N . ASP A 1 92 ? -15.977 8.648 13.789 1 82.62 92 ASP A N 1
ATOM 701 C CA . ASP A 1 92 ? -15.391 7.559 13.008 1 82.62 92 ASP A CA 1
ATOM 702 C C . ASP A 1 92 ? -14.875 8.062 11.664 1 82.62 92 ASP A C 1
ATOM 704 O O . ASP A 1 92 ? -14.305 7.293 10.883 1 82.62 92 ASP A O 1
ATOM 708 N N . ALA A 1 93 ? -15.008 9.398 11.5 1 90.19 93 ALA A N 1
ATOM 709 C CA . ALA A 1 93 ? -14.602 9.953 10.211 1 90.19 93 ALA A CA 1
ATOM 710 C C . ALA A 1 93 ? -13.188 10.539 10.289 1 90.19 93 ALA A C 1
ATOM 712 O O . ALA A 1 93 ? -12.781 11.062 11.328 1 90.19 93 ALA A O 1
ATOM 713 N N . ILE A 1 94 ? -12.469 10.391 9.234 1 95.25 94 ILE A N 1
ATOM 714 C CA . ILE A 1 94 ? -11.227 11.141 9.102 1 95.25 94 ILE A CA 1
ATOM 715 C C . ILE A 1 94 ? -11.539 12.578 8.695 1 95.25 94 ILE A C 1
ATOM 717 O O . ILE A 1 94 ? -12.406 12.812 7.852 1 95.25 94 ILE A O 1
ATOM 721 N N . VAL A 1 95 ? -10.906 13.523 9.375 1 95.56 95 VAL A N 1
ATOM 722 C CA . VAL A 1 95 ? -11 14.922 8.977 1 95.56 95 VAL A CA 1
ATOM 723 C C . VAL A 1 95 ? -9.867 15.258 8.008 1 95.56 95 VAL A C 1
ATOM 725 O O . VAL A 1 95 ? -8.695 15.203 8.367 1 95.56 95 VAL A O 1
ATOM 728 N N . LEU A 1 96 ? -10.227 15.555 6.805 1 97.12 96 LEU A N 1
ATOM 729 C CA . LEU A 1 96 ? -9.281 15.93 5.758 1 97.12 96 LEU A CA 1
ATOM 730 C C . LEU A 1 96 ? -9.195 17.438 5.617 1 97.12 96 LEU A C 1
ATOM 732 O O . LEU A 1 96 ? -10.188 18.094 5.281 1 97.12 96 LEU A O 1
ATOM 736 N N . ILE A 1 97 ? -8.055 17.953 5.887 1 97.94 97 ILE A N 1
ATOM 737 C CA . ILE A 1 97 ? -7.824 19.391 5.801 1 97.94 97 ILE A CA 1
ATOM 738 C C . ILE A 1 97 ? -7.301 19.75 4.41 1 97.94 97 ILE A C 1
ATOM 740 O O . ILE A 1 97 ? -6.156 19.453 4.074 1 97.94 97 ILE A O 1
ATOM 744 N N . ARG A 1 98 ? -8.148 20.391 3.682 1 98.5 98 ARG A N 1
ATOM 745 C CA . ARG A 1 98 ? -7.82 20.75 2.307 1 98.5 98 ARG A CA 1
ATOM 746 C C . ARG A 1 98 ? -7.234 22.156 2.236 1 98.5 98 ARG A C 1
ATOM 748 O O . ARG A 1 98 ? -7.938 23.141 2.48 1 98.5 98 ARG A O 1
ATOM 755 N N . THR A 1 99 ? -5.988 22.25 1.892 1 98.75 99 THR A N 1
ATOM 756 C CA . THR A 1 99 ? -5.324 23.531 1.721 1 98.75 99 THR A CA 1
ATOM 757 C C . THR A 1 99 ? -5.074 23.812 0.244 1 98.75 99 THR A C 1
ATOM 759 O O . THR A 1 99 ? -4.793 24.953 -0.134 1 98.75 99 THR A O 1
ATOM 762 N N . ASP A 1 100 ? -5.078 22.844 -0.588 1 98.62 100 ASP A N 1
ATOM 763 C CA . ASP A 1 100 ? -4.73 22.844 -2.006 1 98.62 100 ASP A CA 1
ATOM 764 C C . ASP A 1 100 ? -3.242 23.141 -2.203 1 98.62 100 ASP A C 1
ATOM 766 O O . ASP A 1 100 ? -2.82 23.516 -3.295 1 98.62 100 ASP A O 1
ATOM 770 N N . TRP A 1 101 ? -2.52 23.016 -1.199 1 98.69 101 TRP A N 1
ATOM 771 C CA . TRP A 1 101 ? -1.083 23.25 -1.282 1 98.69 101 TRP A CA 1
ATOM 772 C C . TRP A 1 101 ? -0.397 22.156 -2.098 1 98.69 101 TRP A C 1
ATOM 774 O O . TRP A 1 101 ? 0.752 22.312 -2.516 1 98.69 1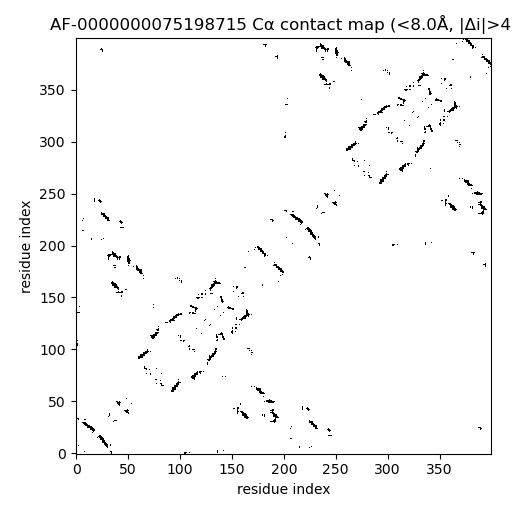01 TRP A O 1
ATOM 784 N N . CYS A 1 102 ? -1.065 21.016 -2.291 1 97.75 102 CYS A N 1
ATOM 785 C CA . CYS A 1 102 ? -0.545 19.906 -3.074 1 97.75 102 CYS A CA 1
ATOM 786 C C . CYS A 1 102 ? -0.129 20.359 -4.465 1 97.75 102 CYS A C 1
ATOM 788 O O . CYS A 1 102 ? 0.642 19.672 -5.145 1 97.75 102 CYS A O 1
ATOM 790 N N . LYS A 1 103 ? -0.616 21.531 -4.898 1 97.56 103 LYS A N 1
ATOM 791 C CA . LYS A 1 103 ? -0.241 22.078 -6.191 1 97.56 103 LYS A CA 1
ATOM 792 C C . LYS A 1 103 ? 1.255 22.375 -6.254 1 97.56 103 LYS A C 1
ATOM 794 O O . LYS A 1 103 ? 1.816 22.547 -7.336 1 97.56 103 LYS A O 1
ATOM 799 N N . HIS A 1 104 ? 1.91 22.5 -5.148 1 97.94 104 HIS A N 1
ATOM 800 C CA . HIS A 1 104 ? 3.332 22.828 -5.086 1 97.94 104 HIS A CA 1
ATOM 801 C C . HIS A 1 104 ? 4.176 21.562 -4.945 1 97.94 104 HIS A C 1
ATOM 803 O O . HIS A 1 104 ? 5.391 21.641 -4.762 1 97.94 104 HIS A O 1
ATOM 809 N N . TRP A 1 105 ? 3.564 20.344 -5.004 1 97.38 105 TRP A N 1
ATOM 810 C CA . TRP A 1 105 ? 4.293 19.094 -4.906 1 97.38 105 TRP A CA 1
ATOM 811 C C . TRP A 1 105 ? 5.445 19.047 -5.902 1 97.38 105 TRP A C 1
ATOM 813 O O . TRP A 1 105 ? 5.266 19.359 -7.086 1 97.38 105 TRP A O 1
ATOM 823 N N . GLY A 1 106 ? 6.652 18.625 -5.402 1 95.88 106 GLY A N 1
ATOM 824 C CA . GLY A 1 106 ? 7.832 18.516 -6.246 1 95.88 106 GLY A CA 1
ATOM 825 C C . GLY A 1 106 ? 8.555 19.828 -6.441 1 95.88 106 GLY A C 1
ATOM 826 O O . GLY A 1 106 ? 9.594 19.891 -7.105 1 95.88 106 GLY A O 1
ATOM 827 N N . LYS A 1 107 ? 7.988 20.922 -5.891 1 97.12 107 LYS A N 1
ATOM 828 C CA . LYS A 1 107 ? 8.578 22.25 -5.988 1 97.12 107 LYS A CA 1
ATOM 829 C C . LYS A 1 107 ? 9.18 22.688 -4.656 1 97.12 107 LYS A C 1
ATOM 831 O O . LYS A 1 107 ? 8.758 22.219 -3.596 1 97.12 107 LYS A O 1
ATOM 836 N N . PRO A 1 108 ? 10.203 23.656 -4.684 1 95.38 108 PRO A N 1
ATOM 837 C CA . PRO A 1 108 ? 10.812 24.156 -3.449 1 95.38 108 PRO A CA 1
ATOM 838 C C . PRO A 1 108 ? 9.797 24.812 -2.518 1 95.38 108 PRO A C 1
ATOM 840 O O . PRO A 1 108 ? 9.961 24.766 -1.295 1 95.38 108 PRO A O 1
ATOM 843 N N . GLU A 1 109 ? 8.711 25.328 -3.041 1 96.56 109 GLU A N 1
ATOM 844 C CA . GLU A 1 109 ? 7.699 26.047 -2.277 1 96.56 109 GLU A CA 1
ATOM 845 C C . GLU A 1 109 ? 6.926 25.109 -1.36 1 96.56 109 GLU A C 1
ATOM 847 O O . GLU A 1 109 ? 6.258 25.547 -0.425 1 96.56 109 GLU A O 1
ATOM 852 N N . TYR A 1 110 ? 6.973 23.859 -1.653 1 97.88 110 TYR A N 1
ATOM 853 C CA . TYR A 1 110 ? 6.148 22.891 -0.935 1 97.88 110 TYR A CA 1
ATOM 854 C C . TYR A 1 110 ? 6.457 22.906 0.557 1 97.88 110 TYR A C 1
ATOM 856 O O . TYR A 1 110 ? 5.562 22.703 1.385 1 97.88 110 TYR A O 1
ATOM 864 N N . VAL A 1 111 ? 7.742 23.234 0.975 1 96.94 111 VAL A N 1
ATOM 865 C CA . VAL A 1 111 ? 8.18 23.172 2.365 1 96.94 111 VAL A CA 1
ATOM 866 C C . VAL A 1 111 ? 7.582 24.344 3.141 1 96.94 111 VAL A C 1
ATOM 868 O O . VAL A 1 111 ? 7.566 24.344 4.375 1 96.94 111 VAL A O 1
ATOM 871 N N . ASN A 1 112 ? 7.082 25.406 2.447 1 97.12 112 ASN A N 1
ATOM 872 C CA . ASN A 1 112 ? 6.516 26.594 3.076 1 97.12 112 ASN A CA 1
ATOM 873 C C . ASN A 1 112 ? 5.012 26.453 3.303 1 97.12 112 ASN A C 1
ATOM 875 O O . ASN A 1 112 ? 4.293 27.438 3.391 1 97.12 112 ASN A O 1
ATOM 879 N N . HIS A 1 113 ? 4.609 25.266 3.41 1 98.31 113 HIS A N 1
ATOM 880 C CA . HIS A 1 113 ? 3.188 24.953 3.482 1 98.31 113 HIS A CA 1
ATOM 881 C C . HIS A 1 113 ? 2.555 25.547 4.738 1 98.31 113 HIS A C 1
ATOM 883 O O . HIS A 1 113 ? 3.24 25.766 5.742 1 98.31 113 HIS A O 1
ATOM 889 N N . PRO A 1 114 ? 1.185 25.875 4.66 1 98.5 114 PRO A N 1
ATOM 890 C CA . PRO A 1 114 ? 0.429 26.125 5.891 1 98.5 114 PRO A CA 1
ATOM 891 C C . PRO A 1 114 ? 0.392 24.922 6.824 1 98.5 114 PRO A C 1
ATOM 893 O O . PRO A 1 114 ? 0.712 23.812 6.406 1 98.5 114 PRO A O 1
ATOM 896 N N . PHE A 1 115 ? 0.087 25.141 8.07 1 98.5 115 PHE A N 1
ATOM 897 C CA . PHE A 1 115 ? 0.122 24.062 9.039 1 98.5 115 PHE A CA 1
ATOM 898 C C . PHE A 1 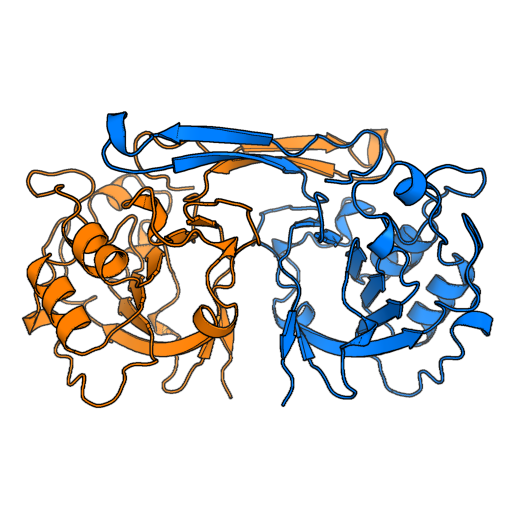115 ? -0.966 24.234 10.094 1 98.5 115 PHE A C 1
ATOM 900 O O . PHE A 1 115 ? -1.46 25.344 10.305 1 98.5 115 PHE A O 1
ATOM 907 N N . LEU A 1 116 ? -1.376 23.156 10.656 1 98.44 116 LEU A N 1
ATOM 908 C CA . LEU A 1 116 ? -2.426 23.141 11.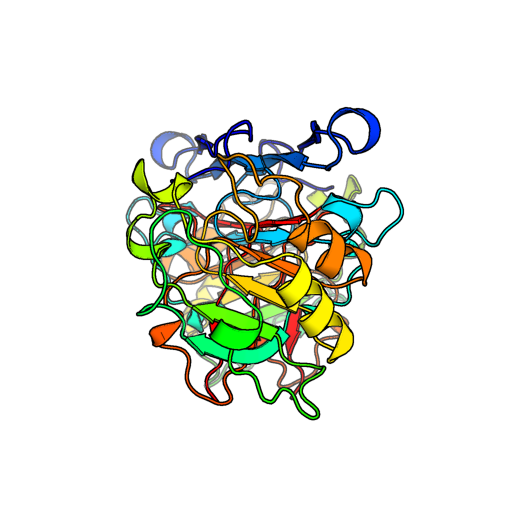672 1 98.44 116 LEU A CA 1
ATOM 909 C C . LEU A 1 116 ? -1.885 23.578 13.023 1 98.44 116 LEU A C 1
ATOM 911 O O . LEU A 1 116 ? -0.792 23.172 13.43 1 98.44 116 LEU A O 1
ATOM 915 N N . ASP A 1 117 ? -2.674 24.406 13.688 1 97.62 117 ASP A N 1
ATOM 916 C CA . ASP A 1 117 ? -2.35 24.812 15.055 1 97.62 117 ASP A CA 1
ATOM 917 C C . ASP A 1 117 ? -2.482 23.625 16.016 1 97.62 117 ASP A C 1
ATOM 919 O O . ASP A 1 117 ? -3.438 22.859 15.93 1 97.62 117 ASP A O 1
ATOM 923 N N . ALA A 1 118 ? -1.498 23.547 16.984 1 97.94 118 ALA A N 1
ATOM 924 C CA . ALA A 1 118 ? -1.532 22.453 17.953 1 97.94 118 ALA A CA 1
ATOM 925 C C . ALA A 1 118 ? -2.83 22.469 18.75 1 97.94 118 ALA A C 1
ATOM 927 O O . ALA A 1 118 ? -3.379 21.406 19.078 1 97.94 118 ALA A O 1
ATOM 928 N N . ASP A 1 119 ? -3.271 23.609 19.109 1 97.19 119 ASP A N 1
ATOM 929 C CA . ASP A 1 119 ? -4.52 23.734 19.859 1 97.19 119 ASP A CA 1
ATOM 930 C C . ASP A 1 119 ? -5.703 23.234 19.031 1 97.19 119 ASP A C 1
ATOM 932 O O . ASP A 1 119 ? -6.629 22.625 19.578 1 97.19 119 ASP A O 1
ATOM 936 N N . ALA A 1 120 ? -5.73 23.531 17.766 1 96.69 120 ALA A N 1
ATOM 937 C CA . ALA A 1 120 ? -6.773 23.016 16.875 1 96.69 120 ALA A CA 1
ATOM 938 C C . ALA A 1 120 ? -6.758 21.484 16.859 1 96.69 120 ALA A C 1
ATOM 940 O O . ALA A 1 120 ? -7.812 20.844 16.891 1 96.69 120 ALA A O 1
ATOM 941 N N . ALA A 1 121 ? -5.574 20.891 16.828 1 97.38 121 ALA A N 1
ATOM 942 C CA . ALA A 1 121 ? -5.445 19.438 16.859 1 97.38 121 ALA A CA 1
ATOM 943 C C . ALA A 1 121 ? -6.004 18.859 18.156 1 97.38 121 ALA A C 1
ATOM 945 O O . ALA A 1 121 ? -6.711 17.859 18.141 1 97.38 121 ALA A O 1
ATOM 946 N N . ARG A 1 122 ? -5.629 19.5 19.25 1 96.94 122 ARG A N 1
ATOM 947 C CA . ARG A 1 122 ? -6.141 19.047 20.547 1 96.94 122 ARG A CA 1
ATOM 948 C C . ARG A 1 122 ? -7.66 19.125 20.594 1 96.94 122 ARG A C 1
ATOM 950 O O . ARG A 1 122 ? -8.32 18.266 21.172 1 96.94 122 ARG A O 1
ATOM 957 N N . GLN A 1 123 ? -8.227 20.172 20.047 1 94.75 123 GLN A N 1
ATOM 958 C CA . GLN A 1 123 ? -9.68 20.312 19.984 1 94.75 123 GLN A CA 1
ATOM 959 C C . GLN A 1 123 ? -10.305 19.219 19.125 1 94.75 123 GLN A C 1
ATOM 961 O O . GLN A 1 123 ? -11.352 18.672 19.469 1 94.75 123 GLN A O 1
ATOM 966 N N . LEU A 1 124 ? -9.688 18.891 18 1 94.81 124 LEU A N 1
ATOM 967 C CA . LEU A 1 124 ? -10.164 17.797 17.172 1 94.81 124 LEU A CA 1
ATOM 968 C C . LEU A 1 124 ? -10.227 16.5 17.984 1 94.81 124 LEU A C 1
ATOM 970 O O . LEU A 1 124 ? -11.227 15.781 17.938 1 94.81 124 LEU A O 1
ATOM 974 N N . VAL A 1 125 ? -9.172 16.203 18.75 1 94.69 125 VAL A N 1
ATOM 975 C CA . VAL A 1 125 ? -9.117 15.016 19.578 1 94.69 125 VAL A CA 1
ATOM 976 C C . VAL A 1 125 ? -10.242 15.047 20.609 1 94.69 125 VAL A C 1
ATOM 978 O O . VAL A 1 125 ? -10.922 14.039 20.828 1 94.69 125 VAL A O 1
ATOM 981 N N . ALA A 1 126 ? -10.391 16.188 21.188 1 92.62 126 ALA A N 1
ATOM 982 C CA . ALA A 1 126 ? -11.422 16.359 22.203 1 92.62 126 ALA A CA 1
ATOM 983 C C . ALA A 1 126 ? -12.812 16.094 21.609 1 92.62 126 ALA A C 1
ATOM 985 O O . ALA A 1 126 ? -13.711 15.633 22.328 1 92.62 126 ALA A O 1
ATOM 986 N N . CYS A 1 127 ? -12.984 16.328 20.344 1 90.5 127 CYS A N 1
ATOM 987 C CA . CYS A 1 127 ? -14.25 16.109 19.656 1 90.5 127 CYS A CA 1
ATOM 988 C C . CYS A 1 127 ? -14.398 14.648 19.234 1 90.5 127 CYS A C 1
ATOM 990 O O . CYS A 1 127 ? -15.414 14.258 18.656 1 90.5 127 CYS A O 1
ATOM 992 N N . GLY A 1 128 ? -13.383 13.859 19.453 1 90.44 128 GLY A N 1
ATOM 993 C CA . GLY A 1 128 ? -13.469 12.43 19.156 1 90.44 128 GLY A CA 1
ATOM 994 C C . GLY A 1 128 ? -12.859 12.062 17.812 1 90.44 128 GLY A C 1
ATOM 995 O O . GLY A 1 128 ? -13.008 10.93 17.359 1 90.44 128 GLY A O 1
ATOM 996 N N . VAL A 1 129 ? -12.172 12.977 17.188 1 92.25 129 VAL A N 1
ATOM 997 C CA . VAL A 1 129 ? -11.531 12.703 15.906 1 92.25 129 VAL A CA 1
ATOM 998 C C . VAL A 1 129 ? -10.336 11.773 16.125 1 92.25 129 VAL A C 1
ATOM 1000 O O . VAL A 1 129 ? -9.477 12.047 16.953 1 92.25 129 VAL A O 1
ATOM 1003 N N . SER A 1 130 ? -10.289 10.688 15.359 1 92.5 130 SER A N 1
ATOM 1004 C CA . SER A 1 130 ? -9.25 9.688 15.562 1 92.5 130 SER A CA 1
ATOM 1005 C C . SER A 1 130 ? -8.242 9.688 14.414 1 92.5 130 SER A C 1
ATOM 1007 O O . SER A 1 130 ? -7.238 8.977 14.461 1 92.5 130 SER A O 1
ATOM 10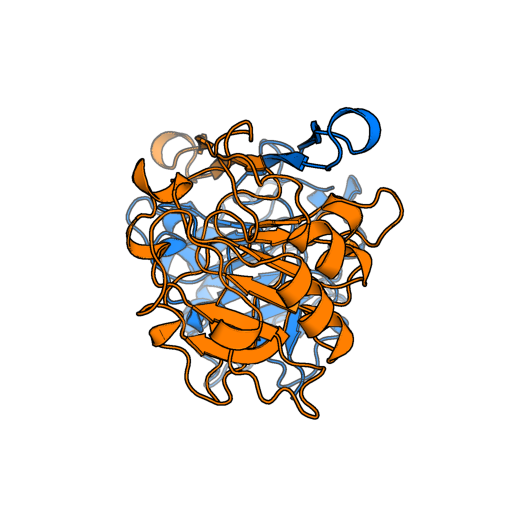09 N N . ALA A 1 131 ? -8.492 10.461 13.414 1 96.94 131 ALA A N 1
ATOM 1010 C CA . ALA A 1 131 ? -7.57 10.547 12.281 1 96.94 131 ALA A CA 1
ATOM 1011 C C . ALA A 1 131 ? -7.715 11.883 11.562 1 96.94 131 ALA A C 1
ATOM 1013 O O . ALA A 1 131 ? -8.828 12.391 11.398 1 96.94 131 ALA A O 1
ATOM 1014 N N . ILE A 1 132 ? -6.574 12.367 11.078 1 97.94 132 ILE A N 1
ATOM 1015 C CA . ILE A 1 132 ? -6.625 13.539 10.211 1 97.94 132 ILE A CA 1
ATOM 1016 C C . ILE A 1 132 ? -5.777 13.297 8.961 1 97.94 132 ILE A C 1
ATOM 1018 O O . ILE A 1 132 ? -4.875 12.453 8.977 1 97.94 132 ILE A O 1
ATOM 1022 N N . GLY A 1 133 ? -6.105 13.898 7.938 1 98.69 133 GLY A N 1
ATOM 1023 C CA . GLY A 1 133 ? -5.34 13.953 6.703 1 98.69 133 GLY A CA 1
ATOM 1024 C C . GLY A 1 133 ? -5.117 15.367 6.199 1 98.69 133 GLY A C 1
ATOM 1025 O O . GLY A 1 133 ? -5.957 16.25 6.402 1 98.69 133 GLY A O 1
ATOM 1026 N N . ILE A 1 134 ? -4.004 15.578 5.527 1 98.88 134 ILE A N 1
ATOM 1027 C CA . ILE A 1 134 ? -3.713 16.906 5.02 1 98.88 134 ILE A CA 1
ATOM 1028 C C . ILE A 1 134 ? -2.941 16.812 3.707 1 98.88 134 ILE A C 1
ATOM 1030 O O . ILE A 1 134 ? -2.236 15.828 3.469 1 98.88 134 ILE A O 1
ATOM 1034 N N . ASP A 1 135 ? -3.062 17.812 2.846 1 98.75 135 ASP A N 1
ATOM 1035 C CA . ASP A 1 135 ? -2.436 17.781 1.528 1 98.75 135 ASP A CA 1
ATOM 1036 C C . ASP A 1 135 ? -1.121 18.562 1.533 1 98.75 135 ASP A C 1
ATOM 1038 O O . ASP A 1 135 ? -0.737 19.156 0.519 1 98.75 135 ASP A O 1
ATOM 1042 N N . THR A 1 136 ? -0.468 18.672 2.68 1 98.56 136 THR A N 1
ATOM 1043 C CA . THR A 1 136 ? 0.835 19.312 2.832 1 98.56 136 THR A CA 1
ATOM 1044 C C . THR A 1 136 ? 1.883 18.297 3.289 1 98.56 136 THR A C 1
ATOM 1046 O O . THR A 1 136 ? 1.556 17.141 3.58 1 98.56 136 THR A O 1
ATOM 1049 N N . LEU A 1 137 ? 3.129 18.719 3.379 1 98.12 137 LEU A N 1
ATOM 1050 C CA . LEU A 1 137 ? 4.281 17.891 3.74 1 98.12 137 LEU A CA 1
ATOM 1051 C C . LEU A 1 137 ? 4.145 17.359 5.164 1 98.12 137 LEU A C 1
ATOM 1053 O O . LEU A 1 137 ? 4.629 16.266 5.477 1 98.12 137 LEU A O 1
ATOM 1057 N N . SER A 1 138 ? 3.525 18.062 6.008 1 98.31 138 SER A N 1
ATOM 1058 C CA . SER A 1 138 ? 3.307 17.812 7.426 1 98.31 138 SER A CA 1
ATOM 1059 C C . SER A 1 138 ? 2.143 18.625 7.965 1 98.31 138 SER A C 1
ATOM 1061 O O . SER A 1 138 ? 1.87 19.734 7.473 1 98.31 138 SER A O 1
ATOM 1063 N N . PRO A 1 139 ? 1.442 18.078 8.945 1 98.62 139 PRO A N 1
ATOM 1064 C CA . PRO A 1 139 ? 0.459 18.953 9.594 1 98.62 139 PRO A CA 1
ATOM 1065 C C . PRO A 1 139 ? 1.105 20.016 10.484 1 98.62 139 PRO A C 1
ATOM 1067 O O . PRO A 1 139 ? 0.443 20.969 10.891 1 98.62 139 PRO A O 1
ATOM 1070 N N . ASP A 1 140 ? 2.355 19.828 10.859 1 98.56 140 ASP A N 1
ATOM 1071 C CA . ASP A 1 140 ? 3.135 20.812 11.617 1 98.56 140 ASP A CA 1
ATOM 1072 C C . ASP A 1 140 ? 3.967 21.688 10.688 1 98.56 140 ASP A C 1
ATOM 1074 O O . ASP A 1 140 ? 4.191 21.328 9.531 1 98.56 140 ASP A O 1
ATOM 1078 N N . GLU A 1 141 ? 4.387 22.812 11.266 1 97.5 141 GLU A N 1
ATOM 1079 C CA . GLU A 1 141 ? 5.328 23.625 10.492 1 97.5 141 GLU A CA 1
ATOM 1080 C C . GLU A 1 141 ? 6.625 22.875 10.234 1 97.5 141 GLU A C 1
ATOM 1082 O O . GLU A 1 141 ? 7.156 22.203 11.133 1 97.5 141 GLU A O 1
ATOM 1087 N N . THR A 1 142 ? 7.184 22.766 9.047 1 95.12 142 THR A N 1
ATOM 1088 C CA . THR A 1 142 ? 8.383 22 8.711 1 95.12 142 THR A CA 1
ATOM 1089 C C . THR A 1 142 ? 9.633 22.844 8.891 1 95.12 142 THR A C 1
ATOM 1091 O O . THR A 1 142 ? 10.625 22.375 9.469 1 95.12 142 THR A O 1
ATOM 1094 N N . GLU A 1 143 ? 9.586 24.062 8.383 1 89.62 143 GLU A N 1
ATOM 1095 C CA . GLU A 1 143 ? 10.703 24.984 8.531 1 89.62 143 GLU A CA 1
ATOM 1096 C C . GLU A 1 143 ? 10.25 26.312 9.156 1 89.62 143 GLU A C 1
ATOM 1098 O O . GLU A 1 143 ? 9.211 26.859 8.773 1 89.62 143 GLU A O 1
ATOM 1103 N N . GLY A 1 144 ? 10.383 26.422 10.383 1 84.94 144 GLY A N 1
ATOM 1104 C CA . GLY A 1 144 ? 9.992 27.641 11.062 1 84.94 144 GLY A CA 1
ATOM 1105 C C . GLY A 1 144 ? 10.125 27.547 12.57 1 84.94 144 GLY A C 1
ATOM 1106 O O . GLY A 1 144 ? 10.656 26.562 13.102 1 84.94 144 GLY A O 1
ATOM 1107 N N . SER A 1 145 ? 9.664 28.594 13.18 1 86.31 145 SER A N 1
ATOM 1108 C CA . SER A 1 145 ? 9.906 28.766 14.609 1 86.31 145 SER A CA 1
ATOM 1109 C C . SER A 1 145 ? 8.875 27.984 15.43 1 86.31 145 SER A C 1
ATOM 1111 O O . SER A 1 145 ? 9.062 27.766 16.625 1 86.31 145 SER A O 1
ATOM 1113 N N . ALA A 1 146 ? 7.84 27.531 14.766 1 82.12 146 ALA A N 1
ATOM 1114 C CA . ALA A 1 146 ? 6.77 26.844 15.484 1 82.12 146 ALA A CA 1
ATOM 1115 C C . ALA A 1 146 ? 6.918 25.344 15.367 1 82.12 146 ALA A C 1
ATOM 1117 O O . ALA A 1 146 ? 6.027 24.594 15.781 1 82.12 146 ALA A O 1
ATOM 1118 N N . ASN A 1 147 ? 7.953 24.828 14.828 1 82.75 147 ASN A N 1
ATOM 1119 C CA . ASN A 1 147 ? 8.078 23.406 14.539 1 82.75 147 ASN A CA 1
ATOM 1120 C C . ASN A 1 147 ? 8.383 22.609 15.805 1 82.75 147 ASN A C 1
ATOM 1122 O O . ASN A 1 147 ? 9.523 22.188 16.016 1 82.75 147 ASN A O 1
ATOM 1126 N N . ASP A 1 148 ? 7.324 22.359 16.641 1 92.31 148 ASP A N 1
ATOM 1127 C CA . ASP A 1 148 ? 7.453 21.594 17.875 1 92.31 148 ASP A CA 1
ATOM 1128 C C . ASP A 1 148 ? 6.73 20.25 17.75 1 92.31 148 ASP A C 1
ATOM 1130 O O . ASP A 1 148 ? 6.586 19.531 18.75 1 92.31 148 ASP A O 1
ATOM 1134 N N . PHE A 1 149 ? 6.145 19.984 16.594 1 97.69 149 PHE A N 1
ATOM 1135 C CA . PHE A 1 149 ? 5.422 18.75 16.266 1 97.69 149 PHE A CA 1
ATOM 1136 C C . PHE A 1 149 ? 4.199 18.609 17.172 1 97.69 149 PHE A C 1
ATOM 1138 O O . PHE A 1 149 ? 3.852 17.484 17.562 1 97.69 149 PHE A O 1
ATOM 1145 N N . GLY A 1 150 ? 3.627 19.766 17.516 1 98.19 150 GLY A N 1
ATOM 1146 C CA . GLY A 1 150 ? 2.492 19.766 18.438 1 98.19 150 GLY A CA 1
ATOM 1147 C C . GLY A 1 150 ? 1.294 19.016 17.891 1 98.19 150 GLY A C 1
ATOM 1148 O O . GLY A 1 150 ? 0.564 18.375 18.641 1 98.19 150 GLY A O 1
ATOM 1149 N N . VAL A 1 151 ? 1.061 19.062 16.578 1 98.62 151 VAL A N 1
ATOM 1150 C CA . VAL A 1 151 ? -0.065 18.359 15.969 1 98.62 151 VAL A CA 1
ATOM 1151 C C . VAL A 1 151 ? 0.173 16.859 16.016 1 98.62 151 VAL A C 1
ATOM 1153 O O . VAL A 1 151 ? -0.706 16.094 16.438 1 98.62 151 VAL A O 1
ATOM 1156 N N . HIS A 1 152 ? 1.378 16.406 15.609 1 98.75 152 HIS A N 1
ATOM 1157 C CA . HIS A 1 152 ? 1.712 14.992 15.711 1 98.75 152 HIS A CA 1
ATOM 1158 C C . HIS A 1 152 ? 1.518 14.484 17.141 1 98.75 152 HIS A C 1
ATOM 1160 O O . HIS A 1 152 ? 0.909 13.43 17.344 1 98.75 152 HIS A O 1
ATOM 1166 N N . GLN A 1 153 ? 2.025 15.242 18.078 1 98.25 153 GLN A N 1
ATOM 1167 C CA . GLN A 1 153 ? 1.946 14.828 19.469 1 98.25 153 GLN A CA 1
ATOM 1168 C C . GLN A 1 153 ? 0.495 14.719 19.922 1 98.25 153 GLN A C 1
ATOM 1170 O O . GLN A 1 153 ? 0.128 13.766 20.609 1 98.25 153 GLN A O 1
ATOM 1175 N N . ALA A 1 154 ? -0.316 15.664 19.562 1 98.31 154 ALA A N 1
ATOM 1176 C CA . ALA A 1 154 ? -1.713 15.664 19.984 1 98.31 154 ALA A CA 1
ATOM 1177 C C . ALA A 1 154 ? -2.471 14.484 19.375 1 98.31 154 ALA A C 1
ATOM 1179 O O . ALA A 1 154 ? -3.09 13.695 20.094 1 98.31 154 ALA A O 1
ATOM 1180 N N . ILE A 1 155 ? -2.424 14.305 18.078 1 98.25 155 ILE A N 1
ATOM 1181 C CA . ILE A 1 155 ? -3.234 13.328 17.359 1 98.25 155 ILE A CA 1
ATOM 1182 C C . ILE A 1 155 ? -2.713 11.922 17.641 1 98.25 155 ILE A C 1
ATOM 1184 O O . ILE A 1 155 ? -3.473 11.039 18.062 1 98.25 155 ILE A O 1
ATOM 1188 N N . LEU A 1 156 ? -1.395 11.703 17.422 1 98.75 156 LEU A N 1
ATOM 1189 C CA . LEU A 1 156 ? -0.816 10.375 17.609 1 98.75 156 LEU A CA 1
ATOM 1190 C C . LEU A 1 156 ? -0.786 10 19.094 1 98.75 156 LEU A C 1
ATOM 1192 O O . LEU A 1 156 ? -0.924 8.828 19.438 1 98.75 156 LEU A O 1
ATOM 1196 N N . GLY A 1 157 ? -0.568 10.984 19.938 1 98.25 157 GLY A N 1
ATOM 1197 C CA . GLY A 1 157 ? -0.593 10.742 21.359 1 98.25 157 GLY A CA 1
ATOM 1198 C C . GLY A 1 157 ? -1.935 10.234 21.859 1 98.25 157 GLY A C 1
ATOM 1199 O O . GLY A 1 157 ? -1.999 9.492 22.844 1 98.25 157 GLY A O 1
ATOM 1200 N N . ALA A 1 158 ? -2.984 10.625 21.234 1 97.31 158 ALA A N 1
ATOM 1201 C CA . ALA A 1 158 ? -4.332 10.172 21.578 1 97.31 158 ALA A CA 1
ATOM 1202 C C . ALA A 1 158 ? -4.641 8.836 20.922 1 97.31 158 ALA A C 1
ATOM 1204 O O . ALA A 1 158 ? -5.758 8.32 21.047 1 97.31 158 ALA A O 1
ATOM 1205 N N . GLY A 1 159 ? -3.658 8.266 20.219 1 97.56 159 GLY A N 1
ATOM 1206 C CA . GLY A 1 159 ? -3.844 6.984 19.547 1 97.56 159 GLY A CA 1
ATOM 1207 C C . GLY A 1 159 ? -4.371 7.117 18.141 1 97.56 159 GLY A C 1
ATOM 1208 O O . GLY A 1 159 ? -4.754 6.125 17.516 1 97.56 159 GLY A O 1
ATOM 1209 N N . GLY A 1 160 ? -4.434 8.32 17.625 1 97.69 160 GLY A N 1
ATOM 1210 C CA . GLY A 1 160 ? -4.977 8.57 16.297 1 97.69 160 GLY A CA 1
ATOM 1211 C C . GLY A 1 160 ? -3.959 8.359 15.188 1 97.69 160 GLY A C 1
ATOM 1212 O O . GLY A 1 160 ? -2.842 7.906 15.438 1 97.69 160 GLY A O 1
ATOM 1213 N N . LEU A 1 161 ? -4.391 8.688 13.938 1 98.75 161 LEU A N 1
ATOM 1214 C CA . LEU A 1 161 ? -3.582 8.531 12.734 1 98.75 161 LEU A CA 1
ATOM 1215 C C . LEU A 1 161 ? -3.461 9.852 11.984 1 98.75 161 LEU A C 1
ATOM 1217 O O . LEU A 1 161 ? -4.348 10.703 12.078 1 98.75 161 LEU A O 1
ATOM 1221 N N . ILE A 1 162 ? -2.391 10.023 11.281 1 98.94 162 ILE A N 1
ATOM 1222 C CA . ILE A 1 162 ? -2.184 11.18 10.414 1 98.94 162 ILE A CA 1
ATOM 1223 C C . ILE A 1 162 ? -1.818 10.719 9.008 1 98.94 162 ILE A C 1
ATOM 1225 O O . ILE A 1 162 ? -0.938 9.867 8.836 1 98.94 162 ILE A O 1
ATOM 1229 N N . VAL A 1 163 ? -2.459 11.211 8.031 1 98.88 163 VAL A N 1
ATOM 1230 C CA . VAL A 1 163 ? -2.121 10.977 6.629 1 98.88 163 VAL A CA 1
ATOM 1231 C C . VAL A 1 163 ? -1.594 12.258 6 1 98.88 163 VAL A C 1
ATOM 1233 O O . VAL A 1 163 ? -2.24 13.305 6.078 1 98.88 163 VAL A O 1
ATOM 1236 N N . GLU A 1 164 ? -0.423 12.188 5.402 1 98.88 164 GLU A N 1
ATOM 1237 C CA . GLU A 1 164 ? 0.232 13.375 4.859 1 98.88 164 GLU A CA 1
ATOM 1238 C C . GLU A 1 164 ? 0.4 13.266 3.348 1 98.88 164 GLU A C 1
ATOM 1240 O O . GLU A 1 164 ? 0.352 12.172 2.787 1 98.88 164 GLU A O 1
ATOM 1245 N N . ASN A 1 165 ? 0.603 14.445 2.707 1 98.75 165 ASN A N 1
ATOM 1246 C CA . ASN A 1 165 ? 0.886 14.562 1.281 1 98.75 165 ASN A CA 1
ATOM 1247 C C . ASN A 1 165 ? -0.284 14.07 0.435 1 98.75 165 ASN A C 1
ATOM 1249 O O . ASN A 1 165 ? -0.081 13.43 -0.595 1 98.75 165 ASN A O 1
ATOM 1253 N N . LEU A 1 166 ? -1.456 14.344 0.904 1 98.69 166 LEU A N 1
ATOM 1254 C CA . LEU A 1 166 ? -2.643 13.984 0.138 1 98.69 166 LEU A CA 1
ATOM 1255 C C . LEU A 1 166 ? -2.836 14.922 -1.046 1 98.69 166 LEU A C 1
ATOM 1257 O O . LEU A 1 166 ? -2.252 16 -1.083 1 98.69 166 LEU A O 1
ATOM 1261 N N . ARG A 1 167 ? -3.609 14.484 -1.981 1 97.88 167 ARG A N 1
ATOM 1262 C CA . ARG A 1 167 ? -3.998 15.312 -3.121 1 97.88 167 ARG A CA 1
ATOM 1263 C C . ARG A 1 167 ? -5.438 15.023 -3.539 1 97.88 167 ARG A C 1
ATOM 1265 O O . ARG A 1 167 ? -6.047 14.062 -3.061 1 97.88 167 ARG A O 1
ATOM 1272 N N . ASN A 1 168 ? -6.023 15.914 -4.355 1 97.56 168 ASN A N 1
ATOM 1273 C CA . ASN A 1 168 ? -7.34 15.766 -4.965 1 97.56 168 ASN A CA 1
ATOM 1274 C C . ASN A 1 168 ? -8.445 15.766 -3.914 1 97.56 168 ASN A C 1
ATOM 1276 O O . ASN A 1 168 ? -9.453 15.07 -4.062 1 97.56 168 ASN A O 1
ATOM 1280 N N . LEU A 1 169 ? -8.266 16.516 -2.855 1 97.94 169 LEU A N 1
ATOM 1281 C CA . LEU A 1 169 ? -9.258 16.547 -1.783 1 97.94 169 LEU A CA 1
ATOM 1282 C C . LEU A 1 169 ? -10.523 17.266 -2.23 1 97.94 169 LEU A C 1
ATOM 1284 O O . LEU A 1 169 ? -11.617 16.969 -1.733 1 97.94 169 LEU A O 1
ATOM 1288 N N . ALA A 1 170 ? -10.398 18.141 -3.217 1 96.94 170 ALA A N 1
ATOM 1289 C CA . ALA A 1 170 ? -11.531 18.906 -3.74 1 96.94 170 ALA A CA 1
ATOM 1290 C C . ALA A 1 170 ? -12.547 17.984 -4.418 1 96.94 170 ALA A C 1
ATOM 1292 O O . ALA A 1 170 ? -13.727 18.312 -4.52 1 96.94 170 ALA A O 1
ATOM 1293 N N . ALA A 1 171 ? -12.125 16.859 -4.855 1 95.88 171 ALA A N 1
ATOM 1294 C CA . ALA A 1 171 ? -12.953 15.961 -5.66 1 95.88 171 ALA A CA 1
ATOM 1295 C C . ALA A 1 171 ? -13.719 14.977 -4.773 1 95.88 171 ALA A C 1
ATOM 1297 O O . ALA A 1 171 ? -14.562 14.219 -5.258 1 95.88 171 ALA A O 1
ATOM 1298 N N . ILE A 1 172 ? -13.492 14.977 -3.488 1 96 172 ILE A N 1
ATOM 1299 C CA . ILE A 1 172 ? -14.102 14.008 -2.59 1 96 172 ILE A CA 1
ATOM 1300 C C . ILE A 1 172 ? -15.539 14.406 -2.295 1 96 172 ILE A C 1
ATOM 1302 O O . ILE A 1 172 ? -15.789 15.453 -1.698 1 96 172 ILE A O 1
ATOM 1306 N N . PRO A 1 173 ? -16.484 13.602 -2.707 1 92.81 173 PRO A N 1
ATOM 1307 C CA . PRO A 1 173 ? -17.875 13.93 -2.418 1 92.81 173 PRO A CA 1
ATOM 1308 C C . PRO A 1 173 ? -18.281 13.609 -0.979 1 92.81 173 PRO A C 1
ATOM 1310 O O . PRO A 1 173 ? -17.578 12.852 -0.296 1 92.81 173 PRO A O 1
ATOM 1313 N N . GLU A 1 174 ? -19.375 14.242 -0.585 1 87.94 174 GLU A N 1
ATOM 1314 C CA . GLU A 1 174 ? -19.938 13.906 0.723 1 87.94 174 GLU A CA 1
ATOM 1315 C C . GLU A 1 174 ? -20.312 12.43 0.801 1 87.94 174 GLU A C 1
ATOM 1317 O O . GLU A 1 174 ? -20.875 11.875 -0.148 1 87.94 174 GLU A O 1
ATOM 1322 N N . GLY A 1 175 ? -19.953 11.852 1.91 1 86.56 175 GLY A N 1
ATOM 1323 C CA . GLY A 1 175 ? -20.328 10.461 2.117 1 86.56 175 GLY A CA 1
ATOM 1324 C C . GLY A 1 175 ? -19.312 9.477 1.584 1 86.56 175 GLY A C 1
ATOM 1325 O O . GLY A 1 175 ? -19.469 8.266 1.716 1 86.56 175 GLY A O 1
ATOM 1326 N N . ALA A 1 176 ? -18.234 9.992 1.026 1 91.06 176 ALA A N 1
ATOM 1327 C CA . ALA A 1 176 ? -17.188 9.109 0.499 1 91.06 176 ALA A CA 1
ATOM 1328 C C . ALA A 1 176 ? -16.484 8.359 1.625 1 91.06 176 ALA A C 1
ATOM 1330 O O . ALA A 1 176 ? -16.406 8.852 2.754 1 91.06 176 ALA A O 1
ATOM 1331 N N . PHE A 1 177 ? -16.078 7.113 1.293 1 92.69 177 PHE A N 1
ATOM 1332 C CA . PHE A 1 177 ? -15.211 6.332 2.174 1 92.69 177 PHE A CA 1
ATOM 1333 C C . PHE A 1 177 ? -13.766 6.383 1.702 1 92.69 177 PHE A C 1
ATOM 1335 O O . PHE A 1 177 ? -13.461 6 0.571 1 92.69 177 PHE A O 1
ATOM 1342 N N . VAL A 1 178 ? -12.953 6.859 2.549 1 96 178 VAL A N 1
ATOM 1343 C CA . VAL A 1 178 ? -11.539 6.98 2.203 1 96 178 VAL A CA 1
ATOM 1344 C C . VAL A 1 178 ? -10.797 5.703 2.602 1 96 178 VAL A C 1
ATOM 1346 O O . VAL A 1 178 ? -11.055 5.137 3.666 1 96 178 VAL A O 1
ATOM 1349 N N . ASN A 1 179 ? -9.945 5.246 1.737 1 97.06 179 ASN A N 1
ATOM 1350 C CA . ASN A 1 179 ? -9.031 4.133 1.962 1 97.06 179 ASN A CA 1
ATOM 1351 C C . ASN A 1 179 ? -7.574 4.594 1.972 1 97.06 179 ASN A C 1
ATOM 1353 O O . ASN A 1 179 ? -7.121 5.254 1.034 1 97.06 179 ASN A O 1
ATOM 1357 N N . PHE A 1 180 ? -6.844 4.383 2.998 1 98.31 180 PHE A N 1
ATOM 1358 C CA . PHE A 1 180 ? -5.406 4.629 3.068 1 98.31 180 PHE A CA 1
ATOM 1359 C C . PHE A 1 180 ? -4.695 3.484 3.781 1 98.31 180 PHE A C 1
ATOM 1361 O O . PHE A 1 180 ? -3.924 3.713 4.715 1 98.31 180 PHE A O 1
ATOM 1368 N N . VAL A 1 181 ? -4.957 2.266 3.375 1 98.31 181 VAL A N 1
ATOM 1369 C CA . VAL A 1 181 ? -4.473 1.019 3.957 1 98.31 181 VAL A CA 1
ATOM 1370 C C . VAL A 1 181 ? -2.963 0.907 3.752 1 98.31 181 VAL A C 1
ATOM 1372 O O . VAL A 1 181 ? -2.48 0.953 2.617 1 98.31 181 VAL A O 1
ATOM 1375 N N . PRO A 1 182 ? -2.191 0.772 4.812 1 98.75 182 PRO A N 1
ATOM 1376 C CA . PRO A 1 182 ? -0.732 0.685 4.73 1 98.75 182 PRO A CA 1
ATOM 1377 C C . PRO A 1 182 ? -0.244 -0.719 4.379 1 98.75 182 PRO A C 1
ATOM 1379 O O . PRO A 1 182 ? -1.006 -1.684 4.477 1 98.75 182 PRO A O 1
ATOM 1382 N N . LEU A 1 183 ? 1.006 -0.788 3.863 1 98.31 183 LEU A N 1
ATOM 1383 C CA . LEU A 1 183 ? 1.685 -2.078 3.922 1 98.31 183 LEU A CA 1
ATOM 1384 C C . LEU A 1 183 ? 1.734 -2.602 5.352 1 98.31 183 LEU A C 1
ATOM 1386 O O . LEU A 1 183 ? 1.709 -1.819 6.305 1 98.31 183 LEU A O 1
ATOM 1390 N N . ASN A 1 184 ? 1.687 -3.898 5.523 1 97.12 184 ASN A N 1
ATOM 1391 C CA . ASN A 1 184 ? 1.763 -4.496 6.852 1 97.12 184 ASN A CA 1
ATOM 1392 C C . ASN A 1 184 ? 3.207 -4.625 7.328 1 97.12 184 ASN A C 1
ATOM 1394 O O . ASN A 1 184 ? 3.73 -5.734 7.445 1 97.12 184 ASN A O 1
ATOM 1398 N N . LEU A 1 185 ? 3.834 -3.496 7.699 1 97.75 185 LEU A N 1
ATOM 1399 C CA . LEU A 1 185 ? 5.227 -3.428 8.117 1 97.75 185 LEU A CA 1
ATOM 1400 C C . LEU A 1 185 ? 5.359 -3.723 9.609 1 97.75 185 LEU A C 1
ATOM 1402 O O . LEU A 1 185 ? 4.938 -2.918 10.445 1 97.75 185 LEU A O 1
ATOM 1406 N N . ARG A 1 186 ? 5.938 -4.871 9.969 1 96.25 186 ARG A N 1
ATOM 1407 C CA . ARG A 1 186 ? 6.117 -5.223 11.367 1 96.25 186 ARG A CA 1
ATOM 1408 C C . ARG A 1 186 ? 6.91 -4.148 12.109 1 96.25 186 ARG A C 1
ATOM 1410 O O . ARG A 1 186 ? 8.016 -3.797 11.695 1 96.25 186 ARG A O 1
ATOM 1417 N N . GLY A 1 187 ? 6.285 -3.592 13.164 1 97.44 187 GLY A N 1
ATOM 1418 C CA . GLY A 1 187 ? 6.953 -2.58 13.961 1 97.44 187 GLY A CA 1
ATOM 1419 C C . GLY A 1 187 ? 7.043 -1.234 13.273 1 97.44 187 GLY A C 1
ATOM 1420 O O . GLY A 1 187 ? 7.762 -0.343 13.727 1 97.44 187 GLY A O 1
ATOM 1421 N N . GLY A 1 188 ? 6.391 -1.034 12.156 1 98.25 188 GLY A N 1
ATOM 1422 C CA . GLY A 1 188 ? 6.5 0.181 11.367 1 98.25 188 GLY A CA 1
ATOM 1423 C C . GLY A 1 188 ? 5.902 1.396 12.055 1 98.25 188 GLY A C 1
ATOM 1424 O O . GLY A 1 188 ? 4.793 1.332 12.586 1 98.25 188 GLY A O 1
ATOM 1425 N N . ASP A 1 189 ? 6.621 2.492 12.055 1 98.75 189 ASP A N 1
ATOM 1426 C CA . ASP A 1 189 ? 6.156 3.758 12.617 1 98.75 189 ASP A CA 1
ATOM 1427 C C . ASP A 1 189 ? 5.223 4.477 11.648 1 98.75 189 ASP A C 1
ATOM 1429 O O . ASP A 1 189 ? 4.625 5.496 11.992 1 98.75 189 ASP A O 1
ATOM 1433 N N . GLY A 1 190 ? 5.094 4.078 10.516 1 98.75 190 GLY A N 1
ATOM 1434 C CA . GLY A 1 190 ? 4.277 4.527 9.398 1 98.75 190 GLY A CA 1
ATOM 1435 C C . GLY A 1 190 ? 4.414 3.656 8.164 1 98.75 190 GLY A C 1
ATOM 1436 O O . GLY A 1 190 ? 5.004 2.576 8.227 1 98.75 190 GLY A O 1
ATOM 1437 N N . SER A 1 191 ? 3.846 4.129 7.109 1 98.81 191 SER A N 1
ATOM 1438 C CA . SER A 1 191 ? 3.918 3.422 5.836 1 98.81 191 SER A CA 1
ATOM 1439 C C . SER A 1 191 ? 3.467 4.312 4.68 1 98.81 191 SER A C 1
ATOM 1441 O O . SER A 1 191 ? 2.5 5.066 4.812 1 98.81 191 SER A O 1
ATOM 1443 N N . PRO A 1 192 ? 4.168 4.203 3.518 1 98.44 192 PRO A N 1
ATOM 1444 C CA . PRO A 1 192 ? 3.543 4.758 2.316 1 98.44 192 PRO A CA 1
ATOM 1445 C C . PRO A 1 192 ? 2.209 4.09 1.982 1 98.44 192 PRO A C 1
ATOM 1447 O O . PRO A 1 192 ? 2.002 2.918 2.311 1 98.44 192 PRO A O 1
ATOM 1450 N N . VAL A 1 193 ? 1.304 4.844 1.428 1 98.69 193 VAL A N 1
ATOM 1451 C CA . VAL A 1 193 ? -0.002 4.316 1.046 1 98.69 193 VAL A CA 1
ATOM 1452 C C . VAL A 1 193 ? -0.403 4.867 -0.321 1 98.69 193 VAL A C 1
ATOM 1454 O O . VAL A 1 193 ? 0.15 5.871 -0.779 1 98.69 193 VAL A O 1
ATOM 1457 N N . ARG A 1 194 ? -1.194 4.172 -1.028 1 98.38 194 ARG A N 1
ATOM 1458 C CA . ARG A 1 194 ? -2.018 4.723 -2.1 1 98.38 194 ARG A CA 1
ATOM 1459 C C . ARG A 1 194 ? -3.414 5.07 -1.594 1 98.38 194 ARG A C 1
ATOM 1461 O O . ARG A 1 194 ? -4.254 4.184 -1.416 1 98.38 194 ARG A O 1
ATOM 1468 N N . ALA A 1 195 ? -3.621 6.266 -1.32 1 98.38 195 ALA A N 1
ATOM 1469 C CA . ALA A 1 195 ? -4.91 6.695 -0.788 1 98.38 195 ALA A CA 1
ATOM 1470 C C . ALA A 1 195 ? -5.93 6.883 -1.907 1 98.38 195 ALA A C 1
ATOM 1472 O O . ALA A 1 195 ? -5.602 7.402 -2.975 1 98.38 195 ALA A O 1
ATOM 1473 N N . PHE A 1 196 ? -7.16 6.453 -1.703 1 97.56 196 PHE A N 1
ATOM 1474 C CA . PHE A 1 196 ? -8.242 6.625 -2.66 1 97.56 196 PHE A CA 1
ATOM 1475 C C . PHE A 1 196 ? -9.594 6.629 -1.955 1 97.56 196 PHE A C 1
ATOM 1477 O O . PHE A 1 196 ? -9.672 6.348 -0.757 1 97.56 196 PHE A O 1
ATOM 1484 N N . VAL A 1 197 ? -10.641 7 -2.648 1 95.94 197 VAL A N 1
ATOM 1485 C CA . VAL A 1 197 ? -11.977 7.016 -2.062 1 95.94 197 VAL A CA 1
ATOM 1486 C C . VAL A 1 197 ? -12.898 6.102 -2.857 1 95.94 197 VAL A C 1
ATOM 1488 O O . VAL A 1 197 ? -12.758 5.969 -4.074 1 95.94 197 VAL A O 1
ATOM 1491 N N . TYR A 1 198 ? -13.727 5.445 -2.135 1 88.06 198 TYR A N 1
ATOM 1492 C CA . TYR A 1 198 ? -14.891 4.77 -2.697 1 88.06 198 TYR A CA 1
ATOM 1493 C C . TYR A 1 198 ? -16.125 5.66 -2.633 1 88.06 198 TYR A C 1
ATOM 1495 O O . TYR A 1 198 ? -16.422 6.238 -1.587 1 88.06 198 TYR A O 1
ATOM 1503 N N . VAL A 1 199 ? -16.734 5.938 -3.824 1 82.94 199 VAL A N 1
ATOM 1504 C CA . VAL A 1 199 ? -17.969 6.711 -3.881 1 82.94 199 VAL A CA 1
ATOM 1505 C C . VAL A 1 199 ? -19.156 5.77 -4.031 1 82.94 199 VAL A C 1
ATOM 1507 O O . VAL A 1 199 ? -19.266 5.047 -5.027 1 82.94 199 VAL A O 1
ATOM 1510 N N . PRO A 1 200 ? -20.031 5.531 -3.006 1 68.94 200 PRO A N 1
ATOM 1511 C CA . PRO A 1 200 ? -21.203 4.652 -3.08 1 68.94 200 PRO A CA 1
ATOM 1512 C C . PRO A 1 200 ? -22.094 4.941 -4.293 1 68.94 200 PRO A C 1
ATOM 1514 O O . PRO A 1 200 ? -22.125 6.074 -4.773 1 68.94 200 PRO A O 1
ATOM 1517 N N . MET B 1 1 ? 11.32 -13.453 6.254 1 86.56 1 MET B N 1
ATOM 1518 C CA . MET B 1 1 ? 10.352 -13.406 5.16 1 86.56 1 MET B CA 1
ATOM 1519 C C . MET B 1 1 ? 10.891 -14.141 3.936 1 86.56 1 MET B C 1
ATOM 1521 O O . MET B 1 1 ? 12.102 -14.156 3.691 1 86.56 1 MET B O 1
ATOM 1525 N N . SER B 1 2 ? 9.992 -14.859 3.248 1 86.88 2 SER B N 1
ATOM 1526 C CA . SER B 1 2 ? 10.344 -15.531 2.002 1 86.88 2 SER B CA 1
ATOM 1527 C C . SER B 1 2 ? 10.5 -14.531 0.86 1 86.88 2 SER B C 1
ATOM 1529 O O . SER B 1 2 ? 9.758 -13.547 0.785 1 86.88 2 SER B O 1
ATOM 1531 N N . PHE B 1 3 ? 11.523 -14.766 0.014 1 89.94 3 PHE B N 1
ATOM 1532 C CA . PHE B 1 3 ? 11.758 -13.984 -1.193 1 89.94 3 PHE B CA 1
ATOM 1533 C C . PHE B 1 3 ? 12.047 -14.898 -2.381 1 89.94 3 PHE B C 1
ATOM 1535 O O . PHE B 1 3 ? 12.516 -16.016 -2.207 1 89.94 3 PHE B O 1
ATOM 1542 N N . TYR B 1 4 ? 11.648 -14.406 -3.527 1 92.88 4 TYR B N 1
ATOM 1543 C CA . TYR B 1 4 ? 12.039 -15.156 -4.719 1 92.88 4 TYR B CA 1
ATOM 1544 C C . TYR B 1 4 ? 13.562 -15.211 -4.859 1 92.88 4 TYR B C 1
ATOM 1546 O O . TYR B 1 4 ? 14.242 -14.195 -4.676 1 92.88 4 TYR B O 1
ATOM 1554 N N . PRO B 1 5 ? 14.125 -16.391 -5.188 1 90.81 5 PRO B N 1
ATOM 1555 C CA . PRO B 1 5 ? 15.578 -16.5 -5.309 1 90.81 5 PRO B CA 1
ATOM 1556 C C . PRO B 1 5 ? 16.172 -15.477 -6.262 1 90.81 5 PRO B C 1
ATOM 1558 O O . PRO B 1 5 ? 15.719 -15.352 -7.402 1 90.81 5 PRO B O 1
ATOM 1561 N N . GLY B 1 6 ? 17.172 -14.711 -5.785 1 91.56 6 GLY B N 1
ATOM 1562 C CA . GLY B 1 6 ? 17.844 -13.734 -6.613 1 91.56 6 GLY B CA 1
ATOM 1563 C C . GLY B 1 6 ? 17.328 -12.32 -6.422 1 91.56 6 GLY B C 1
ATOM 1564 O O . GLY B 1 6 ? 17.984 -11.352 -6.812 1 91.56 6 GLY B O 1
ATOM 1565 N N . ASP B 1 7 ? 16.156 -12.164 -5.895 1 94.25 7 ASP B N 1
ATOM 1566 C CA . ASP B 1 7 ? 15.594 -10.836 -5.672 1 94.25 7 ASP B CA 1
ATOM 1567 C C . ASP B 1 7 ? 16.281 -10.133 -4.496 1 94.25 7 ASP B C 1
ATOM 1569 O O . ASP B 1 7 ? 16.766 -10.797 -3.58 1 94.25 7 ASP B O 1
ATOM 1573 N N . PRO B 1 8 ? 16.312 -8.758 -4.547 1 92.75 8 PRO B N 1
ATOM 1574 C CA . PRO B 1 8 ? 16.797 -8.031 -3.369 1 92.75 8 PRO B CA 1
ATOM 1575 C C . PRO B 1 8 ? 15.984 -8.344 -2.111 1 92.75 8 PRO B C 1
ATOM 1577 O O . PRO B 1 8 ? 14.75 -8.414 -2.162 1 92.75 8 PRO B O 1
ATOM 1580 N N . PRO B 1 9 ? 16.703 -8.57 -0.998 1 92.81 9 PRO B N 1
ATOM 1581 C CA . PRO B 1 9 ? 15.969 -8.844 0.246 1 92.81 9 PRO B CA 1
ATOM 1582 C C . PRO B 1 9 ? 15.336 -7.586 0.839 1 92.81 9 PRO B C 1
ATOM 1584 O O . PRO B 1 9 ? 15.773 -6.469 0.549 1 92.81 9 PRO B O 1
ATOM 1587 N N . TYR B 1 10 ? 14.32 -7.777 1.59 1 96.62 10 TYR B N 1
ATOM 1588 C CA . TYR B 1 10 ? 13.742 -6.703 2.389 1 96.62 10 TYR B CA 1
ATOM 1589 C C . TYR B 1 10 ? 14.641 -6.367 3.578 1 96.62 10 TYR B C 1
ATOM 1591 O O . TYR B 1 10 ? 15.07 -7.262 4.312 1 96.62 10 TYR B O 1
ATOM 1599 N N . THR B 1 11 ? 14.961 -5.117 3.75 1 96.69 11 THR B N 1
ATOM 1600 C CA . THR B 1 11 ? 15.648 -4.652 4.953 1 96.69 11 THR B CA 1
ATOM 1601 C C . THR B 1 11 ? 14.969 -3.412 5.52 1 96.69 11 THR B C 1
ATOM 1603 O O . THR B 1 11 ? 14.391 -2.617 4.773 1 96.69 11 THR B O 1
ATOM 1606 N N . CYS B 1 12 ? 14.93 -3.352 6.766 1 96.62 12 CYS B N 1
ATOM 1607 C CA . CYS B 1 12 ? 14.406 -2.219 7.52 1 96.62 12 CYS B CA 1
ATOM 1608 C C . CYS B 1 12 ? 15.391 -1.793 8.609 1 96.62 12 CYS B C 1
ATOM 1610 O O . CYS B 1 12 ? 15.859 -2.625 9.383 1 96.62 12 CYS B O 1
ATOM 1612 N N . SER B 1 13 ? 15.789 -0.564 8.609 1 97.25 13 SER B N 1
ATOM 1613 C CA . SER B 1 13 ? 16.703 -0.039 9.617 1 97.25 13 SER B CA 1
ATOM 1614 C C . SER B 1 13 ? 16.203 1.293 10.172 1 97.25 13 SER B C 1
ATOM 1616 O O . SER B 1 13 ? 15.477 2.021 9.492 1 97.25 13 SER B O 1
ATOM 1618 N N . SER B 1 14 ? 16.594 1.53 11.391 1 97.31 14 SER B N 1
ATOM 1619 C CA . SER B 1 14 ? 16.219 2.803 12 1 97.31 14 SER B CA 1
ATOM 1620 C C . SER B 1 14 ? 17 3.961 11.383 1 97.31 14 SER B C 1
ATOM 1622 O O . SER B 1 14 ? 18.234 3.939 11.344 1 97.31 14 SER B O 1
ATOM 1624 N N . HIS B 1 15 ? 16.297 4.895 10.883 1 98.19 15 HIS B N 1
ATOM 1625 C CA . HIS B 1 15 ? 16.922 6.133 10.43 1 98.19 15 HIS B CA 1
ATOM 1626 C C . HIS B 1 15 ? 16.906 7.191 11.523 1 98.19 15 HIS B C 1
ATOM 1628 O O . HIS B 1 15 ? 17.906 7.891 11.727 1 98.19 15 HIS B O 1
ATOM 1634 N N . ALA B 1 16 ? 15.805 7.391 12.211 1 98 16 ALA B N 1
ATOM 1635 C CA . ALA B 1 16 ? 15.617 8.258 13.375 1 98 16 ALA B CA 1
ATOM 1636 C C . ALA B 1 16 ? 14.922 7.504 14.508 1 98 16 ALA B C 1
ATOM 1638 O O . ALA B 1 16 ? 14.086 6.633 14.266 1 98 16 ALA B O 1
ATOM 1639 N N . THR B 1 17 ? 15.328 7.828 15.742 1 97.69 17 THR B N 1
ATOM 1640 C CA . THR B 1 17 ? 14.734 7.172 16.906 1 97.69 17 THR B CA 1
ATOM 1641 C C . THR B 1 17 ? 14.164 8.203 17.875 1 97.69 17 THR B C 1
ATOM 1643 O O . THR B 1 17 ? 14.664 9.328 17.953 1 97.69 17 THR B O 1
ATOM 1646 N N . ILE B 1 18 ? 13.195 7.762 18.578 1 97.38 18 ILE B N 1
ATOM 1647 C CA . ILE B 1 18 ? 12.508 8.664 19.5 1 97.38 18 ILE B CA 1
ATOM 1648 C C . ILE B 1 18 ? 13.484 9.148 20.562 1 97.38 18 ILE B C 1
ATOM 1650 O O . ILE B 1 18 ? 13.578 10.352 20.828 1 97.38 18 ILE B O 1
ATOM 1654 N N . PRO B 1 19 ? 14.273 8.273 21.219 1 97.25 19 PRO B N 1
ATOM 1655 C CA . PRO B 1 19 ? 15.203 8.781 22.219 1 97.25 19 PRO B CA 1
ATOM 1656 C C . PRO B 1 19 ? 16.188 9.797 21.656 1 97.25 19 PRO B C 1
ATOM 1658 O O . PRO B 1 19 ? 16.531 10.781 22.328 1 97.25 19 PRO B O 1
ATOM 1661 N N . GLU B 1 20 ? 16.641 9.664 20.5 1 97 20 GLU B N 1
ATOM 1662 C CA . GLU B 1 20 ? 17.688 10.5 19.938 1 97 20 GLU B CA 1
ATOM 1663 C C . GLU B 1 20 ? 17.109 11.695 19.188 1 97 20 GLU B C 1
ATOM 1665 O O . GLU B 1 20 ? 17.672 12.797 19.234 1 97 20 GLU B O 1
ATOM 1670 N N . HIS B 1 21 ? 15.953 11.57 18.516 1 96.06 21 HIS B N 1
ATOM 1671 C CA . HIS B 1 21 ? 15.484 12.578 17.562 1 96.06 21 HIS B CA 1
ATOM 1672 C C . HIS B 1 21 ? 14.109 13.102 17.953 1 96.06 21 HIS B C 1
ATOM 1674 O O . HIS B 1 21 ? 13.648 14.117 17.406 1 96.06 21 HIS B O 1
ATOM 1680 N N . GLY B 1 22 ? 13.422 12.391 18.859 1 96.31 22 GLY B N 1
ATOM 1681 C CA . GLY B 1 22 ? 12.078 12.781 19.25 1 96.31 22 GLY B CA 1
ATOM 1682 C C . GLY B 1 22 ? 10.992 12.148 18.391 1 96.31 22 GLY B C 1
ATOM 1683 O O . GLY B 1 22 ? 9.805 12.312 18.656 1 96.31 22 GLY B O 1
ATOM 1684 N N . TYR B 1 23 ? 11.344 11.516 17.344 1 97.75 23 TYR B N 1
ATOM 1685 C CA . TYR B 1 23 ? 10.445 10.789 16.453 1 97.75 23 TYR B CA 1
ATOM 1686 C C . TYR B 1 23 ? 11.148 9.578 15.836 1 97.75 23 TYR B C 1
ATOM 1688 O O . TYR B 1 23 ? 12.375 9.461 15.914 1 97.75 23 TYR B O 1
ATOM 1696 N N . SER B 1 24 ? 10.344 8.664 15.328 1 98.31 24 SER B N 1
ATOM 1697 C CA . SER B 1 24 ? 10.859 7.465 14.672 1 98.31 24 SER B CA 1
ATOM 1698 C C . SER B 1 24 ? 10.648 7.527 13.164 1 98.31 24 SER B C 1
ATOM 1700 O O . SER B 1 24 ? 9.586 7.93 12.695 1 98.31 24 SER B O 1
ATOM 1702 N N . VAL B 1 25 ? 11.617 7.273 12.406 1 98.5 25 VAL B N 1
ATOM 1703 C CA . VAL B 1 25 ? 11.586 7.055 10.961 1 98.5 25 VAL B CA 1
ATOM 1704 C C . VAL B 1 25 ? 12.414 5.816 10.609 1 98.5 25 VAL B C 1
ATOM 1706 O O . VAL B 1 25 ? 13.547 5.668 11.078 1 98.5 25 VAL B O 1
ATOM 1709 N N . GLN B 1 26 ? 11.836 4.977 9.852 1 98.38 26 GLN B N 1
ATOM 1710 C CA . GLN B 1 26 ? 12.555 3.777 9.43 1 98.38 26 GLN B CA 1
ATOM 1711 C C . GLN B 1 26 ? 12.852 3.812 7.934 1 98.38 26 GLN B C 1
ATOM 1713 O O . GLN B 1 26 ? 12.008 4.227 7.137 1 98.38 26 GLN B O 1
ATOM 1718 N N . ALA B 1 27 ? 14.047 3.436 7.57 1 98.25 27 ALA B N 1
ATOM 1719 C CA . ALA B 1 27 ? 14.469 3.27 6.18 1 98.25 27 ALA B CA 1
ATOM 1720 C C . ALA B 1 27 ? 14.18 1.856 5.684 1 98.25 27 ALA B C 1
ATOM 1722 O O . ALA B 1 27 ? 14.461 0.877 6.379 1 98.25 27 ALA B O 1
ATOM 1723 N N . LEU B 1 28 ? 13.625 1.79 4.512 1 98 28 LEU B N 1
ATOM 1724 C CA . LEU B 1 28 ? 13.234 0.511 3.928 1 98 28 LEU B CA 1
ATOM 1725 C C . LEU B 1 28 ? 13.969 0.273 2.609 1 98 28 LEU B C 1
ATOM 1727 O O . LEU B 1 28 ? 14.125 1.196 1.81 1 98 28 LEU B O 1
ATOM 1731 N N . SER B 1 29 ? 14.453 -0.918 2.383 1 97.5 29 SER B N 1
ATOM 1732 C CA . SER B 1 29 ? 14.93 -1.424 1.101 1 97.5 29 SER B CA 1
ATOM 1733 C C . SER B 1 29 ? 14.203 -2.707 0.707 1 97.5 29 SER B C 1
ATOM 1735 O O . SER B 1 29 ? 14.133 -3.65 1.495 1 97.5 29 SER B O 1
ATOM 1737 N N . LEU B 1 30 ? 13.656 -2.717 -0.476 1 97.62 30 LEU B N 1
ATOM 1738 C CA . LEU B 1 30 ? 12.891 -3.85 -0.986 1 97.62 30 LEU B CA 1
ATOM 1739 C C . LEU B 1 30 ? 12.805 -3.807 -2.508 1 97.62 30 LEU B C 1
ATOM 1741 O O . LEU B 1 30 ? 13.484 -3.006 -3.15 1 97.62 30 LEU B O 1
ATOM 1745 N N . CYS B 1 31 ? 12.062 -4.73 -3.088 1 98 31 CYS B N 1
ATOM 1746 C CA . CYS B 1 31 ? 11.82 -4.652 -4.523 1 98 31 CYS B CA 1
ATOM 1747 C C . CYS B 1 31 ? 10.328 -4.715 -4.828 1 98 31 CYS B C 1
ATOM 1749 O O . CYS B 1 31 ? 9.516 -4.895 -3.924 1 98 31 CYS B O 1
ATOM 1751 N N . THR B 1 32 ? 10.008 -4.551 -6.047 1 98.5 32 THR B N 1
ATOM 1752 C CA . THR B 1 32 ? 8.617 -4.453 -6.5 1 98.5 32 THR B CA 1
ATOM 1753 C C . THR B 1 32 ? 7.879 -5.766 -6.266 1 98.5 32 THR B C 1
ATOM 1755 O O . THR B 1 32 ? 6.648 -5.805 -6.301 1 98.5 32 THR B O 1
ATOM 1758 N N . HIS B 1 33 ? 8.516 -6.855 -5.949 1 98.38 33 HIS B N 1
ATOM 1759 C CA . HIS B 1 33 ? 7.887 -8.164 -5.812 1 98.38 33 HIS B CA 1
ATOM 1760 C C . HIS B 1 33 ? 8.141 -8.758 -4.43 1 98.38 33 HIS B C 1
ATOM 1762 O O . HIS B 1 33 ? 8.156 -9.977 -4.266 1 98.38 33 HIS B O 1
ATOM 1768 N N . THR B 1 34 ? 8.438 -7.918 -3.477 1 97.62 34 THR B N 1
ATOM 1769 C CA . THR B 1 34 ? 8.641 -8.328 -2.094 1 97.62 34 THR B CA 1
ATOM 1770 C C . THR B 1 34 ? 7.312 -8.656 -1.421 1 97.62 34 THR B C 1
ATOM 1772 O O . THR B 1 34 ? 6.363 -7.871 -1.499 1 97.62 34 THR B O 1
ATOM 1775 N N . GLY B 1 35 ? 7.262 -9.883 -0.685 1 97.19 35 GLY B N 1
ATOM 1776 C CA . GLY B 1 35 ? 6.062 -10.242 0.059 1 97.19 35 GLY B CA 1
ATOM 1777 C C . GLY B 1 35 ? 4.844 -10.422 -0.824 1 97.19 35 GLY B C 1
ATOM 1778 O O . GLY B 1 35 ? 4.957 -10.883 -1.963 1 97.19 35 GLY B O 1
ATOM 1779 N N . THR B 1 36 ? 3.67 -10.258 -0.209 1 98.44 36 THR B N 1
ATOM 1780 C CA . THR B 1 36 ? 2.471 -10.172 -1.033 1 98.44 36 THR B CA 1
ATOM 1781 C C . THR B 1 36 ? 2.574 -9 -2.01 1 98.44 36 THR B C 1
ATOM 1783 O O . THR B 1 36 ? 2.881 -7.875 -1.611 1 98.44 36 THR B O 1
ATOM 1786 N N . HIS B 1 37 ? 2.408 -9.281 -3.289 1 98.81 37 HIS B N 1
ATOM 1787 C CA . HIS B 1 37 ? 2.588 -8.242 -4.293 1 98.81 37 HIS B CA 1
ATOM 1788 C C . HIS B 1 37 ? 1.757 -8.523 -5.539 1 98.81 37 HIS B C 1
ATOM 1790 O O . HIS B 1 37 ? 1.271 -9.641 -5.723 1 98.81 37 HIS B O 1
ATOM 1796 N N . VAL B 1 38 ? 1.605 -7.492 -6.336 1 98.94 38 VAL B N 1
ATOM 1797 C CA . VAL B 1 38 ? 0.913 -7.609 -7.613 1 98.94 38 VAL B CA 1
ATOM 1798 C C . VAL B 1 38 ? 1.893 -7.359 -8.758 1 98.94 38 VAL B C 1
ATOM 1800 O O . VAL B 1 38 ? 2.729 -6.457 -8.68 1 98.94 38 VAL B O 1
ATOM 1803 N N . ASP B 1 39 ? 1.824 -8.195 -9.727 1 98.94 39 ASP B N 1
ATOM 1804 C CA . ASP B 1 39 ? 2.607 -8.062 -10.953 1 98.94 39 ASP B CA 1
ATOM 1805 C C . ASP B 1 39 ? 1.812 -7.344 -12.039 1 98.94 39 ASP B C 1
ATOM 1807 O O . ASP B 1 39 ? 0.67 -7.707 -12.32 1 98.94 39 ASP B O 1
ATOM 1811 N N . ALA B 1 40 ? 2.426 -6.34 -12.609 1 98.88 40 ALA B N 1
ATOM 1812 C CA . ALA B 1 40 ? 1.88 -5.688 -13.797 1 98.88 40 ALA B CA 1
ATOM 1813 C C . ALA B 1 40 ? 2.406 -6.336 -15.078 1 98.88 40 ALA B C 1
ATOM 1815 O O . ALA B 1 40 ? 3.432 -7.023 -15.055 1 98.88 40 ALA B O 1
ATOM 1816 N N . PRO B 1 41 ? 1.733 -6.117 -16.188 1 98.88 41 PRO B N 1
ATOM 1817 C CA . PRO B 1 41 ? 2.203 -6.664 -17.469 1 98.88 41 PRO B CA 1
ATOM 1818 C C . PRO B 1 41 ? 3.645 -6.273 -17.781 1 98.88 41 PRO B C 1
ATOM 1820 O O . PRO B 1 41 ? 4.395 -7.07 -18.344 1 98.88 41 PRO B O 1
ATOM 1823 N N . SER B 1 42 ? 4.09 -5.133 -17.375 1 98.81 42 SER B N 1
ATOM 1824 C CA . SER B 1 42 ? 5.434 -4.645 -17.672 1 98.81 42 SER B CA 1
ATOM 1825 C C . SER B 1 42 ? 6.492 -5.488 -16.953 1 98.81 42 SER B C 1
ATOM 1827 O O . SER B 1 42 ? 7.684 -5.379 -17.266 1 98.81 42 SER B O 1
ATOM 1829 N N . HIS B 1 43 ? 6.133 -6.293 -16.031 1 98.81 43 HIS B N 1
ATOM 1830 C CA . HIS B 1 43 ? 7.031 -7.234 -15.367 1 98.81 43 HIS B CA 1
ATOM 1831 C C . HIS B 1 43 ? 7.672 -8.18 -16.375 1 98.81 43 HIS B C 1
ATOM 1833 O O . HIS B 1 43 ? 8.836 -8.57 -16.219 1 98.81 43 HIS B O 1
ATOM 1839 N N . PHE B 1 44 ? 6.938 -8.523 -17.453 1 98.69 44 PHE B N 1
ATOM 1840 C CA . PHE B 1 44 ? 7.465 -9.477 -18.422 1 98.69 44 PHE B CA 1
ATOM 1841 C C . PHE B 1 44 ? 7.441 -8.891 -19.828 1 98.69 44 PHE B C 1
ATOM 1843 O O . PHE B 1 44 ? 8.062 -9.438 -20.75 1 98.69 44 PHE B O 1
ATOM 1850 N N . PHE B 1 45 ? 6.758 -7.758 -20.016 1 98.5 45 PHE B N 1
ATOM 1851 C CA . PHE B 1 45 ? 6.613 -7.176 -21.344 1 98.5 45 PHE B CA 1
ATOM 1852 C C . PHE B 1 45 ? 6.965 -5.691 -21.328 1 98.5 45 PHE B C 1
ATOM 1854 O O . PHE B 1 45 ? 6.207 -4.875 -20.797 1 98.5 45 PHE B O 1
ATOM 1861 N N . ALA B 1 46 ? 8.148 -5.191 -21.844 1 93.19 46 ALA B N 1
ATOM 1862 C CA . ALA B 1 46 ? 8.773 -3.875 -21.75 1 93.19 46 ALA B CA 1
ATOM 1863 C C . ALA B 1 46 ? 7.801 -2.77 -22.141 1 93.19 46 ALA B C 1
ATOM 1865 O O . ALA B 1 46 ? 7.777 -1.703 -21.516 1 93.19 46 ALA B O 1
ATOM 1866 N N . GLN B 1 47 ? 6.824 -2.889 -22.953 1 92.81 47 GLN B N 1
ATOM 1867 C CA . GLN B 1 47 ? 5.953 -1.816 -23.422 1 92.81 47 GLN B CA 1
ATOM 1868 C C . GLN B 1 47 ? 4.52 -2.023 -22.938 1 92.81 47 GLN B C 1
ATOM 1870 O O . GLN B 1 47 ? 3.617 -1.269 -23.312 1 92.81 47 GLN B O 1
ATOM 1875 N N . ALA B 1 48 ? 4.434 -2.936 -22.094 1 98.25 48 ALA B N 1
ATOM 1876 C CA . ALA B 1 48 ? 3.1 -3.15 -21.547 1 98.25 48 ALA B CA 1
ATOM 1877 C C . ALA B 1 48 ? 2.852 -2.25 -20.344 1 98.25 48 ALA B C 1
ATOM 1879 O O . ALA B 1 48 ? 3.738 -1.502 -19.922 1 98.25 48 ALA B O 1
ATOM 1880 N N . LYS B 1 49 ? 1.658 -2.236 -19.844 1 98.62 49 LYS B N 1
ATOM 1881 C CA . LYS B 1 49 ? 1.24 -1.321 -18.797 1 98.62 49 LYS B CA 1
ATOM 1882 C C . LYS B 1 49 ? 2.033 -1.562 -17.516 1 98.62 49 LYS B C 1
ATOM 1884 O O . LYS B 1 49 ? 2.197 -2.705 -17.078 1 98.62 49 LYS B O 1
ATOM 1889 N N . SER B 1 50 ? 2.611 -0.5 -16.969 1 98.69 50 SER B N 1
ATOM 1890 C CA . SER B 1 50 ? 3.158 -0.483 -15.617 1 98.69 50 SER B CA 1
ATOM 1891 C C . SER B 1 50 ? 2.064 -0.243 -14.578 1 98.69 50 SER B C 1
ATOM 1893 O O . SER B 1 50 ? 0.927 0.078 -14.93 1 98.69 50 SER B O 1
ATOM 1895 N N . ILE B 1 51 ? 2.457 -0.502 -13.328 1 98.31 51 ILE B N 1
ATOM 1896 C CA . ILE B 1 51 ? 1.476 -0.499 -12.25 1 98.31 51 ILE B CA 1
ATOM 1897 C C . ILE B 1 51 ? 0.745 0.842 -12.219 1 98.31 51 ILE B C 1
ATOM 1899 O O . ILE B 1 51 ? -0.46 0.895 -11.961 1 98.31 51 ILE B O 1
ATOM 1903 N N . ASP B 1 52 ? 1.429 2.008 -12.43 1 97.81 52 ASP B N 1
ATOM 1904 C CA . ASP B 1 52 ? 0.845 3.344 -12.352 1 97.81 52 ASP B CA 1
ATOM 1905 C C . ASP B 1 52 ? -0.124 3.588 -13.508 1 97.81 52 ASP B C 1
ATOM 1907 O O . ASP B 1 52 ? -0.941 4.512 -13.453 1 97.81 52 ASP B O 1
ATOM 1911 N N . GLN B 1 53 ? -0.073 2.775 -14.516 1 98.5 53 GLN B N 1
ATOM 1912 C CA . GLN B 1 53 ? -0.891 2.955 -15.711 1 98.5 53 GLN B CA 1
ATOM 1913 C C . GLN B 1 53 ? -2.148 2.094 -15.656 1 98.5 53 GLN B C 1
ATOM 1915 O O . GLN B 1 53 ? -3.027 2.205 -16.516 1 98.5 53 GLN B O 1
ATOM 1920 N N . ILE B 1 54 ? -2.262 1.229 -14.734 1 98.38 54 ILE B N 1
ATOM 1921 C CA . ILE B 1 54 ? -3.422 0.358 -14.57 1 98.38 54 ILE B CA 1
ATOM 1922 C C . ILE B 1 54 ? -4.5 1.072 -13.758 1 98.38 54 ILE B C 1
ATOM 1924 O O . ILE B 1 54 ? -4.215 1.633 -12.695 1 98.38 54 ILE B O 1
ATOM 1928 N N . PRO B 1 55 ? -5.734 1.087 -14.281 1 97.25 55 PRO B N 1
ATOM 1929 C CA . PRO B 1 55 ? -6.801 1.752 -13.531 1 97.25 55 PRO B CA 1
ATOM 1930 C C . PRO B 1 55 ? -6.965 1.196 -12.117 1 97.25 55 PRO B C 1
ATOM 1932 O O . PRO B 1 55 ? -6.895 -0.019 -11.914 1 97.25 55 PRO B O 1
ATOM 1935 N N . LEU B 1 56 ? -7.207 2.102 -11.211 1 96.75 56 LEU B N 1
ATOM 1936 C CA . LEU B 1 56 ? -7.328 1.752 -9.797 1 96.75 56 LEU B CA 1
ATOM 1937 C C . LEU B 1 56 ? -8.391 0.678 -9.594 1 96.75 56 LEU B C 1
ATOM 1939 O O . LEU B 1 56 ? -8.203 -0.246 -8.797 1 96.75 56 LEU B O 1
ATOM 1943 N N . ALA B 1 57 ? -9.477 0.776 -10.266 1 94.81 57 ALA B N 1
ATOM 1944 C CA . ALA B 1 57 ? -10.617 -0.124 -10.109 1 94.81 57 ALA B CA 1
ATOM 1945 C C . ALA B 1 57 ? -10.227 -1.562 -10.438 1 94.81 57 ALA B C 1
ATOM 1947 O O . ALA B 1 57 ? -10.883 -2.508 -9.984 1 94.81 57 ALA B O 1
ATOM 1948 N N . SER 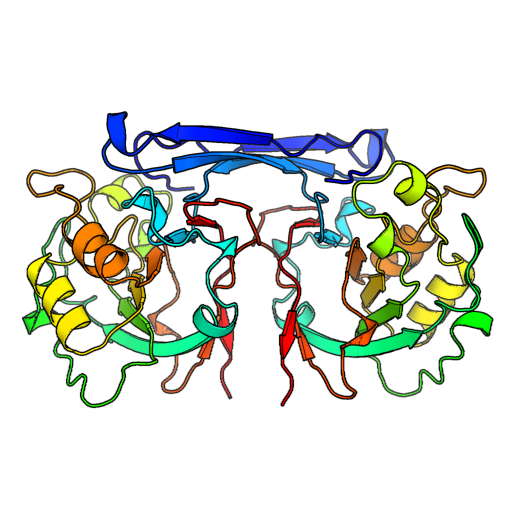B 1 58 ? -9.203 -1.755 -11.242 1 96.06 58 SER B N 1
ATOM 1949 C CA . SER B 1 58 ? -8.758 -3.088 -11.641 1 96.06 58 SER B CA 1
ATOM 1950 C C . SER B 1 58 ? -8.234 -3.873 -10.438 1 96.06 58 SER B C 1
ATOM 1952 O O . SER B 1 58 ? -8.117 -5.098 -10.492 1 96.06 58 SER B O 1
ATOM 1954 N N . PHE B 1 59 ? -7.879 -3.166 -9.352 1 97.5 59 PHE B N 1
ATOM 1955 C CA . PHE B 1 59 ? -7.27 -3.809 -8.195 1 97.5 59 PHE B CA 1
ATOM 1956 C C . PHE B 1 59 ? -8.32 -4.121 -7.137 1 97.5 59 PHE B C 1
ATOM 1958 O O . PHE B 1 59 ? -7.992 -4.598 -6.047 1 97.5 59 PHE B O 1
ATOM 1965 N N . ILE B 1 60 ? -9.531 -3.814 -7.422 1 95.5 60 ILE B N 1
ATOM 1966 C CA . ILE B 1 60 ? -10.664 -4.043 -6.535 1 95.5 60 ILE B CA 1
ATOM 1967 C C . ILE B 1 60 ? -11.75 -4.812 -7.281 1 95.5 60 ILE B C 1
ATOM 1969 O O . ILE B 1 60 ? -12.406 -4.273 -8.18 1 95.5 60 ILE B O 1
ATOM 1973 N N . CYS B 1 61 ? -11.984 -6.051 -6.926 1 94.06 61 CYS B N 1
ATOM 1974 C CA . CYS B 1 61 ? -12.883 -6.863 -7.734 1 94.06 61 CYS B CA 1
ATOM 1975 C C . CYS B 1 61 ? -13.422 -8.039 -6.934 1 94.06 61 CYS B C 1
ATOM 1977 O O . CYS B 1 61 ? -12.906 -8.352 -5.855 1 94.06 61 CYS B O 1
ATOM 1979 N N . PRO B 1 62 ? -14.523 -8.656 -7.441 1 92.75 62 PRO B N 1
ATOM 1980 C CA . PRO B 1 62 ? -14.984 -9.891 -6.801 1 92.75 62 PRO B CA 1
ATOM 1981 C C . PRO B 1 62 ? -13.953 -11.016 -6.891 1 92.75 62 PRO B C 1
ATOM 1983 O O . PRO B 1 62 ? -13.047 -10.969 -7.727 1 92.75 62 PRO B O 1
ATOM 1986 N N . ALA B 1 63 ? -14.125 -11.992 -6.016 1 92.88 63 ALA B N 1
ATOM 1987 C CA . ALA B 1 63 ? -13.156 -13.086 -5.98 1 92.88 63 ALA B CA 1
ATOM 1988 C C . ALA B 1 63 ? -13.852 -14.438 -6.184 1 92.88 63 ALA B C 1
ATOM 1990 O O . ALA B 1 63 ? -14.961 -14.648 -5.703 1 92.88 63 ALA B O 1
ATOM 1991 N N . ILE B 1 64 ? -13.242 -15.234 -6.91 1 92.12 64 ILE B N 1
ATOM 1992 C CA . ILE B 1 64 ? -13.547 -16.656 -6.98 1 92.12 64 ILE B CA 1
ATOM 1993 C C . ILE B 1 64 ? -12.391 -17.453 -6.383 1 92.12 64 ILE B C 1
ATOM 1995 O O . ILE B 1 64 ? -11.258 -17.375 -6.863 1 92.12 64 ILE B O 1
ATOM 1999 N N . VAL B 1 65 ? -12.727 -18.203 -5.336 1 94.69 65 VAL B N 1
ATOM 2000 C CA . VAL B 1 65 ? -11.695 -19.031 -4.715 1 94.69 65 VAL B CA 1
ATOM 2001 C C . VAL B 1 65 ? -11.781 -20.453 -5.254 1 94.69 65 VAL B C 1
ATOM 2003 O O . VAL B 1 65 ? -12.844 -21.078 -5.215 1 94.69 65 VAL B O 1
ATOM 2006 N N . VAL B 1 66 ? -10.695 -20.891 -5.812 1 95 66 VAL B N 1
ATOM 2007 C CA . VAL B 1 66 ? -10.555 -22.266 -6.27 1 95 66 VAL B CA 1
ATOM 2008 C C . VAL B 1 66 ? -9.68 -23.047 -5.297 1 95 66 VAL B C 1
ATOM 2010 O O . VAL B 1 66 ? -8.484 -22.781 -5.164 1 95 66 VAL B O 1
ATOM 2013 N N . ASP B 1 67 ? -10.297 -24.016 -4.676 1 96.56 67 ASP B N 1
ATOM 2014 C CA . ASP B 1 67 ? -9.586 -24.781 -3.654 1 96.56 67 ASP B CA 1
ATOM 2015 C C . ASP B 1 67 ? -8.938 -26.031 -4.254 1 96.56 67 ASP B C 1
ATOM 2017 O O . ASP B 1 67 ? -9.625 -26.969 -4.641 1 96.56 67 ASP B O 1
ATOM 2021 N N . VAL B 1 68 ? -7.641 -26.016 -4.316 1 98.12 68 VAL B N 1
ATOM 2022 C CA . VAL B 1 68 ? -6.91 -27.203 -4.781 1 98.12 68 VAL B CA 1
ATOM 2023 C C . VAL B 1 68 ? -6.023 -27.734 -3.662 1 98.12 68 VAL B C 1
ATOM 2025 O O . VAL B 1 68 ? -5.086 -28.5 -3.914 1 98.12 68 VAL B O 1
ATOM 2028 N N . SER B 1 69 ? -6.199 -27.328 -2.441 1 98 69 SER B N 1
ATOM 2029 C CA . SER B 1 69 ? -5.309 -27.547 -1.309 1 98 69 SER B CA 1
ATOM 2030 C C . SER B 1 69 ? -5.18 -29.031 -0.997 1 98 69 SER B C 1
ATOM 2032 O O . SER B 1 69 ? -4.16 -29.484 -0.468 1 98 69 SER B O 1
ATOM 2034 N N . ARG B 1 70 ? -6.141 -29.859 -1.355 1 96.94 70 ARG B N 1
ATOM 2035 C CA . ARG B 1 70 ? -6.113 -31.281 -1.022 1 96.94 70 ARG B CA 1
ATOM 2036 C C . ARG B 1 70 ? -5.414 -32.094 -2.115 1 96.94 70 ARG B C 1
ATOM 2038 O O . ARG B 1 70 ? -5.07 -33.25 -1.909 1 96.94 70 ARG B O 1
ATOM 2045 N N . LYS B 1 71 ? -5.23 -31.469 -3.172 1 96 71 LYS B N 1
ATOM 2046 C CA . LYS B 1 71 ? -4.727 -32.219 -4.32 1 96 71 LYS B CA 1
ATOM 2047 C C . LYS B 1 71 ? -3.254 -31.922 -4.574 1 96 71 LYS B C 1
ATOM 2049 O O . LYS B 1 71 ? -2.551 -32.688 -5.211 1 96 71 LYS B O 1
ATOM 2054 N N . VAL B 1 72 ? -2.787 -30.859 -4.062 1 97.62 72 VAL B N 1
ATOM 2055 C CA . VAL B 1 72 ? -1.466 -30.391 -4.461 1 97.62 72 VAL B CA 1
ATOM 2056 C C . VAL B 1 72 ? -0.391 -31.125 -3.66 1 97.62 72 VAL B C 1
ATOM 2058 O O . VAL B 1 72 ? -0.623 -31.516 -2.516 1 97.62 72 VAL B O 1
ATOM 2061 N N . VAL B 1 73 ? 0.743 -31.375 -4.27 1 97.56 73 VAL B N 1
ATOM 2062 C CA . VAL B 1 73 ? 1.96 -31.922 -3.672 1 97.56 73 VAL B CA 1
ATOM 2063 C C . VAL B 1 73 ? 3.135 -30.984 -3.965 1 97.56 73 VAL B C 1
ATOM 2065 O O . VAL B 1 73 ? 3.031 -30.094 -4.805 1 97.56 73 VAL B O 1
ATOM 2068 N N . PRO B 1 74 ? 4.234 -31.125 -3.207 1 97.69 74 PRO B N 1
ATOM 2069 C CA . PRO B 1 74 ? 5.398 -30.297 -3.516 1 97.69 74 PRO B CA 1
ATOM 2070 C C . PRO B 1 74 ? 5.789 -30.344 -4.992 1 97.69 74 PRO B C 1
ATOM 2072 O O . PRO B 1 74 ? 5.934 -31.438 -5.555 1 97.69 74 PRO B O 1
ATOM 2075 N N . ARG B 1 75 ? 5.824 -29.219 -5.605 1 97.5 75 ARG B N 1
ATOM 2076 C CA . ARG B 1 75 ? 6.23 -29 -6.992 1 97.5 75 ARG B CA 1
ATOM 2077 C C . ARG B 1 75 ? 5.238 -29.656 -7.957 1 97.5 75 ARG B C 1
ATOM 2079 O O . ARG B 1 75 ? 5.551 -29.844 -9.133 1 97.5 75 ARG B O 1
ATOM 2086 N N . GLY B 1 76 ? 4.125 -29.969 -7.398 1 97.44 76 GLY B N 1
ATOM 2087 C CA . GLY B 1 76 ? 3.086 -30.531 -8.242 1 97.44 76 GLY B CA 1
ATOM 2088 C C . GLY B 1 76 ? 2.449 -29.516 -9.172 1 97.44 76 GLY B C 1
ATOM 2089 O O . GLY B 1 76 ? 2.242 -28.359 -8.789 1 97.44 76 GLY B O 1
ATOM 2090 N N . ARG B 1 77 ? 2.102 -29.969 -10.344 1 97.44 77 ARG B N 1
ATOM 2091 C CA . ARG B 1 77 ? 1.439 -29.125 -11.328 1 97.44 77 ARG B CA 1
ATOM 2092 C C . ARG B 1 77 ? -0.065 -29.078 -11.086 1 97.44 77 ARG B C 1
ATOM 2094 O O . ARG B 1 77 ? -0.689 -30.109 -10.812 1 97.44 77 ARG B O 1
ATOM 2101 N N . ILE B 1 78 ? -0.638 -27.906 -11.062 1 98.31 78 ILE B N 1
ATOM 2102 C CA . ILE B 1 78 ? -2.078 -27.688 -11.016 1 98.31 78 ILE B CA 1
ATOM 2103 C C . ILE B 1 78 ? -2.623 -27.516 -12.43 1 98.31 78 ILE B C 1
ATOM 2105 O O . ILE B 1 78 ? -2.35 -26.516 -13.094 1 98.31 78 ILE B O 1
ATOM 2109 N N . THR B 1 79 ? -3.4 -28.422 -12.93 1 97.44 79 THR B N 1
ATOM 2110 C CA . THR B 1 79 ? -3.895 -28.438 -14.305 1 97.44 79 THR B CA 1
ATOM 2111 C C . THR B 1 79 ? -5.273 -27.781 -14.383 1 97.44 79 THR B C 1
ATOM 2113 O O . THR B 1 79 ? -5.887 -27.484 -13.359 1 97.44 79 THR B O 1
ATOM 2116 N N . TRP B 1 80 ? -5.66 -27.562 -15.664 1 95.69 80 TRP B N 1
ATOM 2117 C CA . TRP B 1 80 ? -6.992 -27.031 -15.914 1 95.69 80 TRP B CA 1
ATOM 2118 C C . TRP B 1 80 ? -8.062 -27.875 -15.227 1 95.69 80 TRP B C 1
ATOM 2120 O O . TRP B 1 80 ? -8.977 -27.328 -14.602 1 95.69 80 TRP B O 1
ATOM 2130 N N . ASP B 1 81 ? -7.953 -29.172 -15.242 1 94.88 81 ASP B N 1
ATOM 2131 C CA . ASP B 1 81 ? -8.93 -30.078 -14.656 1 94.88 81 ASP B CA 1
ATOM 2132 C C . ASP B 1 81 ? -8.977 -29.922 -13.141 1 94.88 81 ASP B C 1
ATOM 2134 O O . ASP B 1 81 ? -10.031 -30.094 -12.523 1 94.88 81 ASP B O 1
ATOM 2138 N N . ASP B 1 82 ? -7.879 -29.594 -12.531 1 96.12 82 ASP B N 1
ATOM 2139 C CA . ASP B 1 82 ? -7.82 -29.406 -11.086 1 96.12 82 ASP B CA 1
ATOM 2140 C C . ASP B 1 82 ? -8.625 -28.188 -10.648 1 96.12 82 ASP B C 1
ATOM 2142 O O . ASP B 1 82 ? -9.117 -28.141 -9.516 1 96.12 82 ASP B O 1
ATOM 2146 N N . LEU B 1 83 ? -8.641 -27.141 -11.492 1 94 83 LEU B N 1
ATOM 2147 C CA . LEU B 1 83 ? -9.312 -25.891 -11.141 1 94 83 LEU B CA 1
ATOM 2148 C C . LEU B 1 83 ? -10.82 -26.078 -11.078 1 94 83 LEU B C 1
ATOM 2150 O O . LEU B 1 83 ? -11.508 -25.375 -10.336 1 94 83 LEU B O 1
ATOM 2154 N N . ASN B 1 84 ? -11.375 -27.047 -11.875 1 87.81 84 ASN B N 1
ATOM 2155 C CA . ASN B 1 84 ? -12.797 -27.375 -11.891 1 87.81 84 ASN B CA 1
ATOM 2156 C C . ASN B 1 84 ? -13.664 -26.109 -11.922 1 87.81 84 ASN B C 1
ATOM 2158 O O . ASN B 1 84 ? -14.586 -25.969 -11.117 1 87.81 84 ASN B O 1
ATOM 2162 N N . LEU B 1 85 ? -13.227 -25.141 -12.68 1 82.31 85 LEU B N 1
ATOM 2163 C CA . LEU B 1 85 ? -13.922 -23.859 -12.773 1 82.31 85 LEU B CA 1
ATOM 2164 C C . LEU B 1 85 ? -15.008 -23.906 -13.844 1 82.31 85 LEU B C 1
ATOM 2166 O O . LEU B 1 85 ? -14.812 -24.516 -14.898 1 82.31 85 LEU B O 1
ATOM 2170 N N . SER B 1 86 ? -16.25 -23.641 -13.453 1 68.06 86 SER B N 1
ATOM 2171 C CA . SER B 1 86 ? -17.266 -23.297 -14.445 1 68.06 86 SER B CA 1
ATOM 2172 C C . SER B 1 86 ? -17.266 -21.797 -14.742 1 68.06 86 SER B C 1
ATOM 2174 O O . SER B 1 86 ? -17.828 -21.016 -13.977 1 68.06 86 SER B O 1
ATOM 2176 N N . VAL B 1 87 ? -16.219 -21.359 -15.25 1 57.12 87 VAL B N 1
ATOM 2177 C CA . VAL B 1 87 ? -15.992 -19.922 -15.383 1 57.12 87 VAL B CA 1
ATOM 2178 C C . VAL B 1 87 ? -17.016 -19.328 -16.344 1 57.12 87 VAL B C 1
ATOM 2180 O O . VAL B 1 87 ? -16.938 -19.547 -17.547 1 57.12 87 VAL B O 1
ATOM 2183 N N . ASP B 1 88 ? -18.172 -19.688 -16.328 1 60.62 88 ASP B N 1
ATOM 2184 C CA . ASP B 1 88 ? -19.031 -18.859 -17.172 1 60.62 88 ASP B CA 1
ATOM 2185 C C . ASP B 1 88 ? -18.719 -17.391 -17 1 60.62 88 ASP B C 1
ATOM 2187 O O . ASP B 1 88 ? -17.844 -17.016 -16.219 1 60.62 88 ASP B O 1
ATOM 2191 N N . ASP B 1 89 ? -19.625 -16.297 -16.953 1 55.84 89 ASP B N 1
ATOM 2192 C CA . ASP B 1 89 ? -19.734 -14.859 -17.141 1 55.84 89 ASP B CA 1
ATOM 2193 C C . ASP B 1 89 ? -18.938 -14.102 -16.078 1 55.84 89 ASP B C 1
ATOM 2195 O O . ASP B 1 89 ? -19.344 -13.016 -15.656 1 55.84 89 ASP B O 1
ATOM 2199 N N . ARG B 1 90 ? -17.719 -14.562 -15.594 1 58.94 90 ARG B N 1
ATOM 2200 C CA . ARG B 1 90 ? -17.156 -13.961 -14.391 1 58.94 90 ARG B CA 1
ATOM 2201 C C . ARG B 1 90 ? -15.875 -13.188 -14.711 1 58.94 90 ARG B C 1
ATOM 2203 O O . ARG B 1 90 ? -14.883 -13.289 -13.984 1 58.94 90 ARG B O 1
ATOM 2210 N N . SER B 1 91 ? -15.992 -12.469 -15.828 1 65.81 91 SER B N 1
ATOM 2211 C CA . SER B 1 91 ? -14.82 -11.852 -16.422 1 65.81 91 SER B CA 1
ATOM 2212 C C . SER B 1 91 ? -14.266 -10.742 -15.531 1 65.81 91 SER B C 1
ATOM 2214 O O . SER B 1 91 ? -13.078 -10.414 -15.609 1 65.81 91 SER B O 1
ATOM 2216 N N . ASP B 1 92 ? -14.914 -10.414 -14.453 1 82.25 92 ASP B N 1
ATOM 2217 C CA . ASP B 1 92 ? -14.43 -9.273 -13.68 1 82.25 92 ASP B CA 1
ATOM 2218 C C . ASP B 1 92 ? -13.891 -9.711 -12.328 1 82.25 92 ASP B C 1
ATOM 2220 O O . ASP B 1 92 ? -13.391 -8.891 -11.555 1 82.25 92 ASP B O 1
ATOM 2224 N N . ALA B 1 93 ? -13.883 -11.055 -12.148 1 89.75 93 ALA B N 1
ATOM 2225 C CA . ALA B 1 93 ? -13.445 -11.562 -10.852 1 89.75 93 ALA B CA 1
ATOM 2226 C C . ALA B 1 93 ? -11.992 -12.016 -10.906 1 89.75 93 ALA B C 1
ATOM 2228 O O . ALA B 1 93 ? -11.523 -12.5 -11.938 1 89.75 93 ALA B O 1
ATOM 2229 N N . ILE B 1 94 ? -11.297 -11.82 -9.844 1 95.12 94 ILE B N 1
ATOM 2230 C CA . ILE B 1 94 ? -10 -12.469 -9.688 1 95.12 94 ILE B CA 1
ATOM 2231 C C . ILE B 1 94 ? -10.188 -13.922 -9.281 1 95.12 94 ILE B C 1
ATOM 2233 O O . ILE B 1 94 ? -11.047 -14.242 -8.461 1 95.12 94 ILE B O 1
ATOM 2237 N N . VAL B 1 95 ? -9.469 -14.797 -9.961 1 95.38 95 VAL B N 1
ATOM 2238 C CA . VAL B 1 95 ? -9.445 -16.203 -9.562 1 95.38 95 VAL B CA 1
ATOM 2239 C C . VAL B 1 95 ? -8.305 -16.438 -8.57 1 95.38 95 VAL B C 1
ATOM 2241 O O . VAL B 1 95 ? -7.133 -16.266 -8.914 1 95.38 95 VAL B O 1
ATOM 2244 N N . LEU B 1 96 ? -8.648 -16.781 -7.383 1 97 96 LEU B N 1
ATOM 2245 C CA . LEU B 1 96 ? -7.695 -17.062 -6.32 1 97 96 LEU B CA 1
ATOM 2246 C C . LEU B 1 96 ? -7.473 -18.562 -6.18 1 97 96 LEU B C 1
ATOM 2248 O O . LEU B 1 96 ? -8.406 -19.312 -5.859 1 97 96 LEU B O 1
ATOM 2252 N N . ILE B 1 97 ? -6.285 -18.984 -6.418 1 97.81 97 ILE B N 1
ATOM 2253 C CA . ILE B 1 97 ? -5.926 -20.391 -6.332 1 97.81 97 ILE B CA 1
ATOM 2254 C C . ILE B 1 97 ? -5.395 -20.703 -4.934 1 97.81 97 ILE B C 1
ATOM 2256 O O . ILE B 1 97 ? -4.289 -20.297 -4.578 1 97.81 97 ILE B O 1
ATOM 2260 N N . ARG B 1 98 ? -6.199 -21.406 -4.223 1 98.44 98 ARG B N 1
ATOM 2261 C CA . ARG B 1 98 ? -5.859 -21.734 -2.844 1 98.44 98 ARG B CA 1
ATOM 2262 C C . ARG B 1 98 ? -5.152 -23.094 -2.766 1 98.44 98 ARG B C 1
ATOM 2264 O O . ARG B 1 98 ? -5.762 -24.125 -3.02 1 98.44 98 ARG B O 1
ATOM 2271 N N . THR B 1 99 ? -3.902 -23.062 -2.406 1 98.75 99 THR B N 1
ATOM 2272 C CA . THR B 1 99 ? -3.131 -24.297 -2.227 1 98.75 99 THR B CA 1
ATOM 2273 C C . THR B 1 99 ? -2.873 -24.562 -0.745 1 98.75 99 THR B C 1
ATOM 2275 O O . THR B 1 99 ? -2.492 -25.672 -0.364 1 98.75 99 THR B O 1
ATOM 2278 N N . ASP B 1 100 ? -2.984 -23.594 0.092 1 98.62 100 ASP B N 1
ATOM 2279 C CA . ASP B 1 100 ? -2.656 -23.562 1.514 1 98.62 100 ASP B CA 1
ATOM 2280 C C . ASP B 1 100 ? -1.152 -23.719 1.732 1 98.62 100 ASP B C 1
ATOM 2282 O O . ASP B 1 100 ? -0.713 -24.062 2.832 1 98.62 100 ASP B O 1
ATOM 2286 N N . TRP B 1 101 ? -0.421 -23.516 0.738 1 98.69 101 TRP B N 1
ATOM 2287 C CA . TRP B 1 101 ? 1.03 -23.625 0.844 1 98.69 101 TRP B CA 1
ATOM 2288 C C . TRP B 1 101 ? 1.603 -22.484 1.669 1 98.69 101 TRP B C 1
ATOM 2290 O O . TRP B 1 101 ? 2.756 -22.531 2.105 1 98.69 101 TRP B O 1
ATOM 2300 N N . CYS B 1 102 ? 0.829 -21.406 1.857 1 97.81 102 CYS B N 1
ATOM 2301 C CA . CYS B 1 102 ? 1.234 -20.25 2.652 1 97.81 102 CYS B CA 1
ATOM 2302 C C . CYS B 1 102 ? 1.67 -20.672 4.047 1 97.81 102 CYS B C 1
ATOM 2304 O O . CYS B 1 102 ? 2.361 -19.938 4.742 1 97.81 102 CYS B O 1
ATOM 2306 N N . LYS B 1 103 ? 1.288 -21.875 4.473 1 97.56 103 LYS B N 1
ATOM 2307 C CA . LYS B 1 103 ? 1.693 -22.422 5.77 1 97.56 103 LYS B CA 1
ATOM 2308 C C . LYS B 1 103 ? 3.209 -22.578 5.848 1 97.56 103 LYS B C 1
ATOM 2310 O O . LYS B 1 103 ? 3.768 -22.703 6.941 1 97.56 103 LYS B O 1
ATOM 2315 N N . HIS B 1 104 ? 3.893 -22.641 4.754 1 97.94 104 HIS B N 1
ATOM 2316 C CA . HIS B 1 104 ? 5.336 -22.828 4.715 1 97.94 104 HIS B CA 1
ATOM 2317 C C . HIS B 1 104 ? 6.066 -21.484 4.59 1 97.94 104 HIS B C 1
ATOM 2319 O O . HIS B 1 104 ? 7.285 -21.453 4.414 1 97.94 104 HIS B O 1
ATOM 2325 N N . TRP B 1 105 ? 5.348 -20.344 4.641 1 97.44 105 TRP B N 1
ATOM 2326 C CA . TRP B 1 105 ? 5.961 -19.016 4.555 1 97.44 105 TRP B CA 1
ATOM 2327 C C . TRP B 1 105 ? 7.09 -18.875 5.566 1 97.44 105 TRP B C 1
ATOM 2329 O O . TRP B 1 105 ? 6.922 -19.203 6.746 1 97.44 105 TRP B O 1
ATOM 2339 N N . GLY B 1 106 ? 8.258 -18.344 5.086 1 95.94 106 GLY B N 1
ATOM 2340 C CA . GLY B 1 106 ? 9.406 -18.125 5.945 1 95.94 106 GLY B CA 1
ATOM 2341 C C . GLY B 1 106 ? 10.242 -19.375 6.148 1 95.94 106 GLY B C 1
ATOM 2342 O O . GLY B 1 106 ? 11.273 -19.344 6.824 1 95.94 106 GLY B O 1
ATOM 2343 N N . LYS B 1 107 ? 9.789 -20.516 5.586 1 97.19 107 LYS B N 1
ATOM 2344 C CA . LYS B 1 107 ? 10.5 -21.781 5.691 1 97.19 107 LYS B CA 1
ATOM 2345 C C . LYS B 1 107 ? 11.156 -22.156 4.363 1 97.19 107 LYS B C 1
ATOM 2347 O O . LYS B 1 107 ? 10.703 -21.734 3.301 1 97.19 107 LYS B O 1
ATOM 2352 N N . PRO B 1 108 ? 12.266 -23.016 4.406 1 95.38 108 PRO B N 1
ATOM 2353 C CA . PRO B 1 108 ? 12.93 -23.469 3.18 1 95.38 108 PRO B CA 1
ATOM 2354 C C . PRO B 1 108 ? 11.992 -24.203 2.232 1 95.38 108 PRO B C 1
ATOM 2356 O O . PRO B 1 108 ? 12.172 -24.156 1.013 1 95.38 108 PRO B O 1
ATOM 2359 N N . GLU B 1 109 ? 10.961 -24.828 2.742 1 96.62 109 GLU B N 1
ATOM 2360 C CA . GLU B 1 109 ? 10.023 -25.641 1.964 1 96.62 109 GLU B CA 1
ATOM 2361 C C . GLU B 1 109 ? 9.18 -24.766 1.037 1 96.62 109 GLU B C 1
ATOM 2363 O O . GLU B 1 109 ? 8.562 -25.266 0.094 1 96.62 109 GLU B O 1
ATOM 2368 N N . TYR B 1 110 ? 9.109 -23.516 1.328 1 97.88 110 TYR B N 1
ATOM 2369 C CA . TYR B 1 110 ? 8.211 -22.625 0.597 1 97.88 110 TYR B CA 1
ATOM 2370 C C . TYR B 1 110 ? 8.539 -22.625 -0.891 1 97.88 110 TYR B C 1
ATOM 2372 O O . TYR B 1 110 ? 7.648 -22.516 -1.731 1 97.88 110 TYR B O 1
ATOM 2380 N N . VAL B 1 111 ? 9.859 -22.828 -1.287 1 97 111 VAL B N 1
ATOM 2381 C CA . VAL B 1 111 ? 10.305 -22.719 -2.672 1 97 111 VAL B CA 1
ATOM 2382 C C . VAL B 1 111 ? 9.836 -23.953 -3.455 1 97 111 VAL B C 1
ATOM 2384 O O . VAL B 1 111 ? 9.844 -23.938 -4.688 1 97 111 VAL B O 1
ATOM 2387 N N . ASN B 1 112 ? 9.422 -25.047 -2.768 1 97.12 112 ASN B N 1
ATOM 2388 C CA . ASN B 1 112 ? 8.969 -26.281 -3.404 1 97.12 112 ASN B CA 1
ATOM 2389 C C . ASN B 1 112 ? 7.461 -26.266 -3.654 1 97.12 112 ASN B C 1
ATOM 2391 O O . ASN B 1 112 ? 6.832 -27.328 -3.752 1 97.12 112 ASN B O 1
ATOM 2395 N N . HIS B 1 113 ? 6.957 -25.125 -3.764 1 98.31 113 HIS B N 1
ATOM 2396 C CA . HIS B 1 113 ? 5.516 -24.938 -3.855 1 98.31 113 HIS B CA 1
ATOM 2397 C C . HIS B 1 113 ? 4.953 -25.594 -5.117 1 98.31 113 HIS B C 1
ATOM 2399 O O . HIS B 1 113 ? 5.672 -25.75 -6.109 1 98.31 113 HIS B O 1
ATOM 2405 N N . PRO B 1 114 ? 3.613 -26.031 -5.062 1 98.5 114 PRO B N 1
ATOM 2406 C CA . PRO B 1 114 ? 2.9 -26.359 -6.301 1 98.5 114 PRO B CA 1
ATOM 2407 C C . PRO B 1 114 ? 2.768 -25.156 -7.234 1 98.5 114 PRO B C 1
ATOM 2409 O O . PRO B 1 114 ? 2.977 -24.016 -6.816 1 98.5 114 PRO B O 1
ATOM 2412 N N . PHE B 1 115 ? 2.506 -25.406 -8.492 1 98.5 115 PHE B N 1
ATOM 2413 C CA . PHE B 1 115 ? 2.459 -24.328 -9.461 1 98.5 115 PHE B CA 1
ATOM 2414 C C . PHE B 1 115 ? 1.408 -24.594 -10.531 1 98.5 115 PHE B C 1
ATOM 2416 O O . PHE B 1 115 ? 1.024 -25.75 -10.75 1 98.5 115 PHE B O 1
ATOM 2423 N N . LEU B 1 116 ? 0.904 -23.562 -11.094 1 98.38 116 LEU B N 1
ATOM 2424 C CA . LEU B 1 116 ? -0.126 -23.625 -12.125 1 98.38 116 LEU B CA 1
ATOM 2425 C C . LEU B 1 116 ? 0.475 -24.016 -13.469 1 98.38 116 LEU B C 1
ATOM 2427 O O . LEU B 1 116 ? 1.532 -23.5 -13.852 1 98.38 116 LEU B O 1
ATOM 2431 N N . ASP B 1 117 ? -0.215 -24.906 -14.141 1 97.62 117 ASP B N 1
ATOM 2432 C CA . ASP B 1 117 ? 0.169 -25.266 -15.508 1 97.62 117 ASP B CA 1
ATOM 2433 C C . ASP B 1 117 ? -0.058 -24.109 -16.469 1 97.62 117 ASP B C 1
ATOM 2435 O O . ASP B 1 117 ? -1.083 -2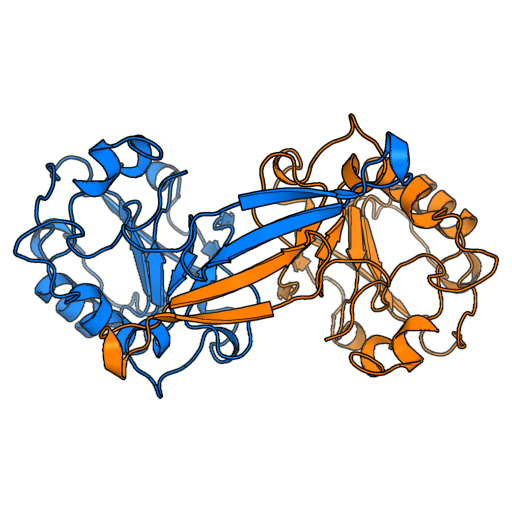3.422 -16.406 1 97.62 117 ASP B O 1
ATOM 2439 N N . ALA B 1 118 ? 0.924 -23.938 -17.422 1 97.94 118 ALA B N 1
ATOM 2440 C CA . ALA B 1 118 ? 0.803 -22.844 -18.391 1 97.94 118 ALA B CA 1
ATOM 2441 C C . ALA B 1 118 ? -0.478 -22.984 -19.219 1 97.94 118 ALA B C 1
ATOM 2443 O O . ALA B 1 118 ? -1.116 -21.984 -19.547 1 97.94 118 ALA B O 1
ATOM 2444 N N . ASP B 1 119 ? -0.804 -24.156 -19.578 1 97.19 119 ASP B N 1
ATOM 2445 C CA . ASP B 1 119 ? -2.025 -24.391 -20.344 1 97.19 119 ASP B CA 1
ATOM 2446 C C . ASP B 1 119 ? -3.262 -24 -19.531 1 97.19 119 ASP B C 1
ATOM 2448 O O . ASP B 1 119 ? -4.227 -23.469 -20.078 1 97.19 119 ASP B O 1
ATOM 2452 N N . ALA B 1 120 ? -3.287 -24.312 -18.266 1 96.56 120 ALA B N 1
ATOM 2453 C CA . ALA B 1 120 ? -4.383 -23.875 -17.406 1 96.56 120 ALA B CA 1
ATOM 2454 C C . ALA B 1 120 ? -4.508 -22.359 -17.391 1 96.56 120 ALA B C 1
ATOM 2456 O O . ALA B 1 120 ? -5.613 -21.812 -17.422 1 96.56 120 ALA B O 1
ATOM 2457 N N . ALA B 1 121 ? -3.379 -21.672 -17.344 1 97.25 121 ALA B N 1
ATOM 2458 C CA . ALA B 1 121 ? -3.379 -20.203 -17.359 1 97.25 121 ALA B CA 1
ATOM 2459 C C . ALA B 1 121 ? -3.965 -19.688 -18.672 1 97.25 121 ALA B C 1
ATOM 2461 O O . ALA B 1 121 ? -4.762 -18.75 -18.672 1 97.25 121 ALA B O 1
ATOM 2462 N N . ARG B 1 122 ? -3.527 -20.281 -19.75 1 96.94 122 ARG B N 1
ATOM 2463 C CA . ARG B 1 122 ? -4.059 -19.875 -21.047 1 96.94 122 ARG B CA 1
ATOM 2464 C C . ARG B 1 122 ? -5.566 -20.094 -21.125 1 96.94 122 ARG B C 1
ATOM 2466 O O . ARG B 1 122 ? -6.293 -19.281 -21.703 1 96.94 122 ARG B O 1
ATOM 2473 N N . GLN B 1 123 ? -6.043 -21.188 -20.594 1 94.62 123 GLN B N 1
ATOM 2474 C CA . GLN B 1 123 ? -7.477 -21.453 -20.547 1 94.62 123 GLN B CA 1
ATOM 2475 C C . GLN B 1 123 ? -8.203 -20.406 -19.703 1 94.62 123 GLN B C 1
ATOM 2477 O O . GLN B 1 123 ? -9.297 -19.969 -20.062 1 94.62 123 GLN B O 1
ATOM 2482 N N . LEU B 1 124 ? -7.637 -20.031 -18.562 1 94.62 124 LEU B N 1
ATOM 2483 C CA . LEU B 1 124 ? -8.227 -18.984 -17.75 1 94.62 124 LEU B CA 1
ATOM 2484 C C . LEU B 1 124 ? -8.391 -17.703 -18.547 1 94.62 124 LEU B C 1
ATOM 2486 O O . LEU B 1 124 ? -9.453 -17.078 -18.516 1 94.62 124 LEU B O 1
ATOM 2490 N N . VAL B 1 125 ? -7.348 -17.312 -19.297 1 94.56 125 VAL B N 1
ATOM 2491 C CA . VAL B 1 125 ? -7.387 -16.125 -20.125 1 94.56 125 VAL B CA 1
ATOM 2492 C C . VAL B 1 125 ? -8.492 -16.25 -21.172 1 94.56 125 VAL B C 1
ATOM 2494 O O . VAL B 1 125 ? -9.25 -15.312 -21.406 1 94.56 125 VAL B O 1
ATOM 2497 N N . ALA B 1 126 ? -8.531 -17.406 -21.75 1 92.38 126 ALA B N 1
ATOM 2498 C CA . ALA B 1 126 ? -9.531 -17.656 -22.781 1 92.38 126 ALA B CA 1
ATOM 2499 C C . ALA B 1 126 ? -10.945 -17.516 -22.219 1 92.38 126 ALA B C 1
ATOM 2501 O O . ALA B 1 126 ? -11.875 -17.141 -22.938 1 92.38 126 ALA B O 1
ATOM 2502 N N . CYS B 1 127 ? -11.117 -17.766 -20.953 1 90.12 127 CYS B N 1
ATOM 2503 C CA . CYS B 1 127 ? -12.406 -17.656 -20.281 1 90.12 127 CYS B CA 1
ATOM 2504 C C . CYS B 1 127 ? -12.688 -16.219 -19.859 1 90.12 127 CYS B C 1
ATOM 2506 O O . CYS B 1 127 ? -13.734 -15.922 -19.297 1 90.12 127 CYS B O 1
ATOM 2508 N N . GLY B 1 128 ? -11.742 -15.328 -20.062 1 90.06 128 GLY B N 1
ATOM 2509 C CA . GLY B 1 128 ? -11.953 -13.922 -19.781 1 90.06 128 GLY B CA 1
ATOM 2510 C C . GLY B 1 128 ? -11.406 -13.5 -18.422 1 90.06 128 GLY B C 1
ATOM 2511 O O . GLY B 1 128 ? -11.672 -12.391 -17.953 1 90.06 128 GLY B O 1
ATOM 2512 N N . VAL B 1 129 ? -10.656 -14.352 -17.781 1 92 129 VAL B N 1
ATOM 2513 C CA . VAL B 1 129 ? -10.062 -14.023 -16.484 1 92 129 VAL B CA 1
ATOM 2514 C C . VAL B 1 129 ? -8.953 -12.984 -16.672 1 92 129 VAL B C 1
ATOM 2516 O O . VAL B 1 129 ? -8.055 -13.172 -17.5 1 92 129 VAL B O 1
ATOM 2519 N N . SER B 1 130 ? -9.031 -11.891 -15.914 1 92.38 130 SER B N 1
ATOM 2520 C CA . SER B 1 130 ? -8.086 -10.797 -16.094 1 92.38 130 SER B CA 1
ATOM 2521 C C . SER B 1 130 ? -7.094 -10.719 -14.938 1 92.38 130 SER B C 1
ATOM 2523 O O . SER B 1 130 ? -6.16 -9.922 -14.969 1 92.38 130 SER B O 1
ATOM 2525 N N . ALA B 1 131 ? -7.289 -11.523 -13.945 1 96.88 131 ALA B N 1
ATOM 2526 C CA . ALA B 1 131 ? -6.375 -11.539 -12.812 1 96.88 131 ALA B CA 1
ATOM 2527 C C . ALA B 1 131 ? -6.41 -12.891 -12.094 1 96.88 131 ALA B C 1
ATOM 2529 O O . ALA B 1 131 ? -7.473 -13.492 -11.945 1 96.88 131 ALA B O 1
ATOM 2530 N N . ILE B 1 132 ? -5.238 -13.266 -11.594 1 97.88 132 ILE B N 1
ATOM 2531 C CA . ILE B 1 132 ? -5.195 -14.438 -10.727 1 97.88 132 ILE B CA 1
ATOM 2532 C C . ILE B 1 132 ? -4.395 -14.125 -9.469 1 97.88 132 ILE B C 1
ATOM 2534 O O . ILE B 1 132 ? -3.57 -13.203 -9.469 1 97.88 132 ILE B O 1
ATOM 2538 N N . GLY B 1 133 ? -4.68 -14.758 -8.445 1 98.62 133 GLY B N 1
ATOM 2539 C CA . GLY B 1 133 ? -3.932 -14.742 -7.199 1 98.62 133 GLY B CA 1
ATOM 2540 C C . GLY B 1 133 ? -3.59 -16.141 -6.691 1 98.62 133 GLY B C 1
ATOM 2541 O O . GLY B 1 133 ? -4.348 -17.078 -6.906 1 98.62 133 GLY B O 1
ATOM 2542 N N . ILE B 1 134 ? -2.467 -16.234 -6.012 1 98.88 134 ILE B N 1
ATOM 2543 C CA . ILE B 1 134 ? -2.064 -17.547 -5.5 1 98.88 134 ILE B CA 1
ATOM 2544 C C . ILE B 1 134 ? -1.325 -17.375 -4.176 1 98.88 134 ILE B C 1
ATOM 2546 O O . ILE B 1 134 ? -0.722 -16.328 -3.922 1 98.88 134 ILE B O 1
ATOM 2550 N N . ASP B 1 135 ? -1.364 -18.391 -3.312 1 98.75 135 ASP B N 1
ATOM 2551 C CA . ASP B 1 135 ? -0.759 -18.312 -1.986 1 98.75 135 ASP B CA 1
ATOM 2552 C C . ASP B 1 135 ? 0.617 -18.984 -1.974 1 98.75 135 ASP B C 1
ATOM 2554 O O . ASP B 1 135 ? 1.031 -19.547 -0.958 1 98.75 135 ASP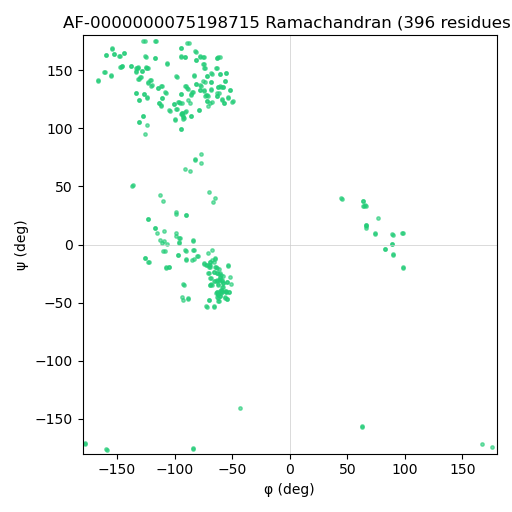 B O 1
ATOM 2558 N N . THR B 1 136 ? 1.298 -19.016 -3.111 1 98.56 136 THR B N 1
ATOM 2559 C CA . THR B 1 136 ? 2.654 -19.531 -3.246 1 98.56 136 THR B CA 1
ATOM 2560 C C . THR B 1 136 ? 3.613 -18.422 -3.688 1 98.56 136 THR B C 1
ATOM 2562 O O . THR B 1 136 ? 3.188 -17.312 -3.98 1 98.56 136 THR B O 1
ATOM 2565 N N . LEU B 1 137 ? 4.898 -18.734 -3.75 1 98.12 137 LEU B N 1
ATOM 2566 C CA . LEU B 1 137 ? 5.973 -17.812 -4.094 1 98.12 137 LEU B CA 1
ATOM 2567 C C . LEU B 1 137 ? 5.809 -17.297 -5.52 1 98.12 137 LEU B C 1
ATOM 2569 O O . LEU B 1 137 ? 6.195 -16.156 -5.824 1 98.12 137 LEU B O 1
ATOM 2573 N N . SER B 1 138 ? 5.27 -18.047 -6.379 1 98.31 138 SER B N 1
ATOM 2574 C CA . SER B 1 138 ? 5.047 -17.797 -7.801 1 98.31 138 SER B CA 1
ATOM 2575 C C . SER B 1 138 ? 3.973 -18.734 -8.359 1 98.31 138 SER B C 1
ATOM 2577 O O . SER B 1 138 ? 3.799 -19.844 -7.867 1 98.31 138 SER B O 1
ATOM 2579 N N . PRO B 1 139 ? 3.229 -18.25 -9.336 1 98.62 139 PRO B N 1
ATOM 2580 C CA . PRO B 1 139 ? 2.338 -19.203 -9.992 1 98.62 139 PRO B CA 1
ATOM 2581 C C . PRO B 1 139 ? 3.09 -20.203 -10.875 1 98.62 139 PRO B C 1
ATOM 2583 O O . PRO B 1 139 ? 2.525 -21.219 -11.281 1 98.62 139 PRO B O 1
ATOM 2586 N N . ASP B 1 140 ? 4.32 -19.906 -11.242 1 98.56 140 ASP B N 1
ATOM 2587 C CA . ASP B 1 140 ? 5.195 -20.812 -11.984 1 98.56 140 ASP B CA 1
ATOM 2588 C C . ASP B 1 140 ? 6.094 -21.609 -11.047 1 98.56 140 ASP B C 1
ATOM 2590 O O . ASP B 1 140 ? 6.266 -21.234 -9.883 1 98.56 140 ASP B O 1
ATOM 2594 N N . GLU B 1 141 ? 6.625 -22.703 -11.609 1 97.5 141 GLU B N 1
ATOM 2595 C CA . GLU B 1 141 ? 7.625 -23.422 -10.828 1 97.5 141 GLU B CA 1
ATOM 2596 C C . GLU B 1 141 ? 8.844 -22.547 -10.547 1 97.5 141 GLU B C 1
ATOM 2598 O O . GLU B 1 141 ? 9.328 -21.844 -11.438 1 97.5 141 GLU B O 1
ATOM 2603 N N . THR B 1 142 ? 9.344 -22.422 -9.336 1 95.38 142 THR B N 1
ATOM 2604 C CA . THR B 1 142 ? 10.453 -21.547 -8.984 1 95.38 142 THR B CA 1
ATOM 2605 C C . THR B 1 142 ? 11.789 -22.266 -9.156 1 95.38 142 THR B C 1
ATOM 2607 O O . THR B 1 142 ? 12.734 -21.703 -9.711 1 95.38 142 THR B O 1
ATOM 2610 N N . GLU B 1 143 ? 11.805 -23.484 -8.617 1 89.94 143 GLU B N 1
ATOM 2611 C CA . GLU B 1 143 ? 13 -24.312 -8.758 1 89.94 143 GLU B CA 1
ATOM 2612 C C . GLU B 1 143 ? 12.664 -25.656 -9.398 1 89.94 143 GLU B C 1
ATOM 2614 O O . GLU B 1 143 ? 11.656 -26.281 -9.062 1 89.94 143 GLU B O 1
ATOM 2619 N N . GLY B 1 144 ? 12.961 -25.797 -10.602 1 85.56 144 GLY B N 1
ATOM 2620 C CA . GLY B 1 144 ? 12.688 -27.047 -11.297 1 85.56 144 GLY B CA 1
ATOM 2621 C C . GLY B 1 144 ? 12.828 -26.922 -12.805 1 85.56 144 GLY B C 1
ATOM 2622 O O . GLY B 1 144 ? 13.305 -25.906 -13.312 1 85.56 144 GLY B O 1
ATOM 2623 N N . SER B 1 145 ? 12.406 -28 -13.453 1 86.44 145 SER B N 1
ATOM 2624 C CA . SER B 1 145 ? 12.68 -28.125 -14.883 1 86.44 145 SER B CA 1
ATOM 2625 C C . SER B 1 145 ? 11.609 -27.406 -15.711 1 86.44 145 SER B C 1
ATOM 2627 O O . SER B 1 145 ? 11.805 -27.156 -16.906 1 86.44 145 SER B O 1
ATOM 2629 N N . ALA B 1 146 ? 10.523 -27.047 -15.07 1 82 146 ALA B N 1
ATOM 2630 C CA . ALA B 1 146 ? 9.414 -26.438 -15.797 1 82 146 ALA B CA 1
ATOM 2631 C C . ALA B 1 146 ? 9.445 -24.922 -15.648 1 82 146 ALA B C 1
ATOM 2633 O O . ALA B 1 146 ? 8.5 -24.234 -16.047 1 82 146 ALA B O 1
ATOM 2634 N N . ASN B 1 147 ? 10.438 -24.312 -15.125 1 82.25 147 ASN B N 1
ATOM 2635 C CA . ASN B 1 147 ? 10.477 -22.891 -14.797 1 82.25 147 ASN B CA 1
ATOM 2636 C C . ASN B 1 147 ? 10.688 -22.031 -16.047 1 82.25 147 ASN B C 1
ATOM 2638 O O . ASN B 1 147 ? 11.742 -21.422 -16.203 1 82.25 147 ASN B O 1
ATOM 2642 N N . ASP B 1 148 ? 9.633 -21.969 -16.938 1 92.25 148 ASP B N 1
ATOM 2643 C CA . ASP B 1 148 ? 9.695 -21.188 -18.156 1 92.25 148 ASP B CA 1
ATOM 2644 C C . ASP B 1 148 ? 8.844 -19.922 -18.047 1 92.25 148 ASP B C 1
ATOM 2646 O O . ASP B 1 148 ? 8.641 -19.203 -19.047 1 92.25 148 ASP B O 1
ATOM 2650 N N . PHE B 1 149 ? 8.203 -19.719 -16.906 1 97.69 149 PHE B N 1
ATOM 2651 C CA . PHE B 1 149 ? 7.367 -18.562 -16.594 1 97.69 149 PHE B CA 1
ATOM 2652 C C . PHE B 1 149 ? 6.148 -18.531 -17.516 1 97.69 149 PHE B C 1
ATOM 2654 O O . PHE B 1 149 ? 5.707 -17.453 -17.922 1 97.69 149 PHE B O 1
ATOM 2661 N N . GLY B 1 150 ? 5.691 -19.734 -17.875 1 98.19 150 GLY B N 1
ATOM 2662 C CA . GLY B 1 150 ? 4.578 -19.828 -18.812 1 98.19 150 GLY B CA 1
ATOM 2663 C C . GLY B 1 150 ? 3.307 -19.188 -18.281 1 98.19 150 GLY B C 1
ATOM 2664 O O . GLY B 1 150 ? 2.535 -18.609 -19.047 1 98.19 150 GLY B O 1
ATOM 2665 N N . VAL B 1 151 ? 3.051 -19.25 -16.984 1 98.62 151 VAL B N 1
ATOM 2666 C CA . VAL B 1 151 ? 1.857 -18.656 -16.391 1 98.62 151 VAL B CA 1
ATOM 2667 C C . VAL B 1 151 ? 1.959 -17.141 -16.438 1 98.62 151 VAL B C 1
ATOM 2669 O O . VAL B 1 151 ? 1.021 -16.469 -16.859 1 98.62 151 VAL B O 1
ATOM 2672 N N . HIS B 1 152 ? 3.115 -16.594 -16.016 1 98.75 152 HIS B N 1
ATOM 2673 C CA . HIS B 1 152 ? 3.322 -15.148 -16.109 1 98.75 152 HIS B CA 1
ATOM 2674 C C . HIS B 1 152 ? 3.105 -14.656 -17.531 1 98.75 152 HIS B C 1
ATOM 2676 O O . HIS B 1 152 ? 2.406 -13.664 -17.75 1 98.75 152 HIS B O 1
ATOM 2682 N N . GLN B 1 153 ? 3.697 -15.367 -18.453 1 98.19 153 GLN B N 1
ATOM 2683 C CA . GLN B 1 153 ? 3.602 -14.953 -19.859 1 98.19 153 GLN B CA 1
ATOM 2684 C C . GLN B 1 153 ? 2.152 -14.969 -20.344 1 98.19 153 GLN B C 1
ATOM 2686 O O . GLN B 1 153 ? 1.713 -14.055 -21.031 1 98.19 153 GLN B O 1
ATOM 2691 N N . ALA B 1 154 ? 1.429 -15.992 -19.984 1 98.31 154 ALA B N 1
ATOM 2692 C CA . ALA B 1 154 ? 0.043 -16.109 -20.422 1 98.31 154 ALA B CA 1
ATOM 2693 C C . ALA B 1 154 ? -0.825 -15.008 -19.828 1 98.31 154 ALA B C 1
ATOM 2695 O O . ALA B 1 154 ? -1.501 -14.281 -20.547 1 98.31 154 ALA B O 1
ATOM 2696 N N . ILE B 1 155 ? -0.821 -14.836 -18.531 1 98.25 155 ILE B N 1
ATOM 2697 C CA . ILE B 1 155 ? -1.729 -13.93 -17.828 1 98.25 155 ILE B CA 1
ATOM 2698 C C . ILE B 1 155 ? -1.33 -12.484 -18.109 1 98.25 155 ILE B C 1
ATOM 2700 O O . ILE B 1 155 ? -2.158 -11.672 -18.531 1 98.25 155 ILE B O 1
ATOM 2704 N N . LEU B 1 156 ? -0.039 -12.148 -17.859 1 98.75 156 LEU B N 1
ATOM 2705 C CA . LEU B 1 156 ? 0.42 -10.773 -18.047 1 98.75 156 LEU B CA 1
ATOM 2706 C C . LEU B 1 156 ? 0.439 -10.398 -19.516 1 98.75 156 LEU B C 1
ATOM 2708 O O . LEU B 1 156 ? 0.201 -9.242 -19.875 1 98.75 156 LEU B O 1
ATOM 2712 N N . GLY B 1 157 ? 0.752 -11.359 -20.344 1 98.19 157 GLY B N 1
ATOM 2713 C CA . GLY B 1 157 ? 0.727 -11.109 -21.781 1 98.19 157 GLY B CA 1
ATOM 2714 C C . GLY B 1 157 ? -0.646 -10.727 -22.297 1 98.19 157 GLY B C 1
ATOM 2715 O O . GLY B 1 157 ? -0.763 -9.992 -23.281 1 98.19 157 GLY B O 1
ATOM 2716 N N . ALA B 1 158 ? -1.665 -11.211 -21.688 1 97.25 158 ALA B N 1
ATOM 2717 C CA . ALA B 1 158 ? -3.041 -10.883 -22.062 1 97.25 158 ALA B CA 1
ATOM 2718 C C . ALA B 1 158 ? -3.482 -9.578 -21.406 1 97.25 158 ALA B C 1
ATOM 2720 O O . ALA B 1 158 ? -4.637 -9.164 -21.547 1 97.25 158 ALA B O 1
ATOM 2721 N N . GLY B 1 159 ? -2.561 -8.922 -20.688 1 97.56 159 GLY B N 1
ATOM 2722 C CA . GLY B 1 159 ? -2.871 -7.664 -20.031 1 97.56 159 GLY B CA 1
ATOM 2723 C C . GLY B 1 159 ? -3.408 -7.844 -18.625 1 97.56 159 GLY B C 1
ATOM 2724 O O . GLY B 1 159 ? -3.883 -6.887 -18 1 97.56 159 GLY B O 1
ATOM 2725 N N . GLY B 1 160 ? -3.375 -9.047 -18.109 1 97.69 160 GLY B N 1
ATOM 2726 C CA . GLY B 1 160 ? -3.91 -9.344 -16.781 1 97.69 160 GLY B CA 1
ATOM 2727 C C . GLY B 1 160 ? -2.934 -9.055 -15.664 1 97.69 160 GLY B C 1
ATOM 2728 O O . GLY B 1 160 ? -1.855 -8.5 -15.906 1 97.69 160 GLY B O 1
ATOM 2729 N N . LEU B 1 161 ? -3.357 -9.406 -14.422 1 98.75 161 LEU B N 1
ATOM 2730 C CA . LEU B 1 161 ? -2.58 -9.18 -13.211 1 98.75 161 LEU B CA 1
ATOM 2731 C C . LEU B 1 161 ? -2.354 -10.492 -12.461 1 98.75 161 LEU B C 1
ATOM 2733 O O . LEU B 1 161 ? -3.16 -11.414 -12.562 1 98.75 161 LEU B O 1
ATOM 2737 N N . ILE B 1 162 ? -1.273 -10.562 -11.742 1 98.94 162 ILE B N 1
ATOM 2738 C CA . ILE B 1 162 ? -0.978 -11.695 -10.875 1 98.94 162 ILE B CA 1
ATOM 2739 C C . ILE B 1 162 ? -0.673 -11.203 -9.461 1 98.94 162 ILE B C 1
ATOM 2741 O O . ILE B 1 162 ? 0.129 -10.289 -9.273 1 98.94 162 ILE B O 1
ATOM 2745 N N . VAL B 1 163 ? -1.296 -11.758 -8.484 1 98.88 163 VAL B N 1
ATOM 2746 C CA . VAL B 1 163 ? -1 -11.492 -7.078 1 98.88 163 VAL B CA 1
ATOM 2747 C C . VAL B 1 163 ? -0.371 -12.727 -6.441 1 98.88 163 VAL B C 1
ATOM 2749 O O . VAL B 1 163 ? -0.92 -13.828 -6.531 1 98.88 163 VAL B O 1
ATOM 2752 N N . GLU B 1 164 ? 0.785 -12.547 -5.824 1 98.88 164 GLU B N 1
ATOM 2753 C CA . GLU B 1 164 ? 1.535 -13.672 -5.273 1 98.88 164 GLU B CA 1
ATOM 2754 C C . GLU B 1 164 ? 1.672 -13.555 -3.758 1 98.88 164 GLU B C 1
ATOM 2756 O O . GLU B 1 164 ? 1.519 -12.461 -3.199 1 98.88 164 GLU B O 1
ATOM 2761 N N . ASN B 1 165 ? 1.97 -14.711 -3.123 1 98.75 165 ASN B N 1
ATOM 2762 C CA . ASN B 1 165 ? 2.242 -14.805 -1.692 1 98.75 165 ASN B CA 1
ATOM 2763 C C . ASN B 1 165 ? 1.021 -14.414 -0.863 1 98.75 165 ASN B C 1
ATOM 2765 O O . ASN B 1 165 ? 1.151 -13.742 0.163 1 98.75 165 ASN B O 1
ATOM 2769 N N . LEU B 1 166 ? -0.116 -14.797 -1.346 1 98.69 166 LEU B N 1
ATOM 2770 C CA . LEU B 1 166 ? -1.341 -14.539 -0.596 1 98.69 166 LEU B CA 1
ATOM 2771 C C . LEU B 1 166 ? -1.465 -15.5 0.585 1 98.69 166 LEU B C 1
ATOM 2773 O O . LEU B 1 166 ? -0.782 -16.531 0.632 1 98.69 166 LEU B O 1
ATOM 2777 N N . ARG B 1 167 ? -2.287 -15.133 1.504 1 97.88 167 ARG B N 1
ATOM 2778 C CA . ARG B 1 167 ? -2.617 -15.992 2.639 1 97.88 167 ARG B CA 1
ATOM 2779 C C . ARG B 1 167 ? -4.082 -15.836 3.033 1 97.88 167 ARG B C 1
ATOM 2781 O O . ARG B 1 167 ? -4.77 -14.938 2.543 1 97.88 167 ARG B O 1
ATOM 2788 N N . ASN B 1 168 ? -4.602 -16.781 3.844 1 97.62 168 ASN B N 1
ATOM 2789 C CA . ASN B 1 168 ? -5.938 -16.734 4.434 1 97.62 168 ASN B CA 1
ATOM 2790 C C . ASN B 1 168 ? -7.023 -16.844 3.365 1 97.62 168 ASN B C 1
ATOM 2792 O O . ASN B 1 168 ? -8.086 -16.25 3.494 1 97.62 168 ASN B O 1
ATOM 2796 N N . LEU B 1 169 ? -6.762 -17.578 2.305 1 97.94 169 LEU B N 1
ATOM 2797 C CA . LEU B 1 169 ? -7.727 -17.703 1.215 1 97.94 169 LEU B CA 1
ATOM 2798 C C . LEU B 1 169 ? -8.93 -18.531 1.642 1 97.94 169 LEU B C 1
ATOM 2800 O O . LEU B 1 169 ? -10.039 -18.344 1.128 1 97.94 169 LEU B O 1
ATOM 2804 N N . ALA B 1 170 ? -8.742 -19.391 2.629 1 96.94 170 ALA B N 1
ATOM 2805 C CA . ALA B 1 170 ? -9.812 -20.25 3.135 1 96.94 170 ALA B CA 1
ATOM 2806 C C . ALA B 1 170 ? -10.914 -19.422 3.799 1 96.94 170 ALA B C 1
ATOM 2808 O O . ALA B 1 170 ? -12.062 -19.859 3.881 1 96.94 170 ALA B O 1
ATOM 2809 N N . ALA B 1 171 ? -10.609 -18.281 4.246 1 95.81 171 ALA B N 1
ATOM 2810 C CA . ALA B 1 171 ? -11.523 -17.453 5.035 1 95.81 171 ALA B CA 1
ATOM 2811 C C . ALA B 1 171 ? -12.352 -16.547 4.137 1 95.81 171 ALA B C 1
ATOM 2813 O O . ALA B 1 171 ? -13.273 -15.867 4.609 1 95.81 171 ALA B O 1
ATOM 2814 N N . ILE B 1 172 ? -12.102 -16.516 2.857 1 95.88 172 ILE B N 1
ATOM 2815 C CA . ILE B 1 172 ? -12.781 -15.594 1.951 1 95.88 172 ILE B CA 1
ATOM 2816 C C . ILE B 1 172 ? -14.18 -16.125 1.634 1 95.88 172 ILE B C 1
ATOM 2818 O O . ILE B 1 172 ? -14.328 -17.188 1.034 1 95.88 172 ILE B O 1
ATOM 2822 N N . PRO B 1 173 ? -15.195 -15.398 2.035 1 92.75 173 PRO B N 1
ATOM 2823 C CA . PRO B 1 173 ? -16.562 -15.852 1.73 1 92.75 173 PRO B CA 1
ATOM 2824 C C . PRO B 1 173 ? -16.969 -15.57 0.285 1 92.75 173 PRO B C 1
ATOM 2826 O O . PRO B 1 173 ? -16.328 -14.758 -0.391 1 92.75 173 PRO B O 1
ATOM 2829 N N . GLU B 1 174 ? -18 -16.281 -0.119 1 87.69 174 GLU B N 1
ATOM 2830 C CA . GLU B 1 174 ? -18.562 -16 -1.436 1 87.69 174 GLU B CA 1
ATOM 2831 C C . GLU B 1 174 ? -19.062 -14.57 -1.521 1 87.69 174 GLU B C 1
ATOM 2833 O O . GLU B 1 174 ? -19.688 -14.07 -0.582 1 87.69 174 GLU B O 1
ATOM 2838 N N . GLY B 1 175 ? -18.75 -13.953 -2.631 1 86.25 175 GLY B N 1
ATOM 2839 C CA . GLY B 1 175 ? -19.25 -12.602 -2.844 1 86.25 175 GLY B CA 1
ATOM 2840 C C . GLY B 1 175 ? -18.312 -11.531 -2.297 1 86.25 175 GLY B C 1
ATOM 2841 O O . GLY B 1 175 ? -18.594 -10.344 -2.422 1 86.25 175 GLY B O 1
ATOM 2842 N N . ALA B 1 176 ? -17.203 -11.953 -1.727 1 90.62 176 ALA B N 1
ATOM 2843 C CA . ALA B 1 176 ? -16.266 -10.977 -1.186 1 90.62 176 ALA B CA 1
ATOM 2844 C C . ALA B 1 176 ? -15.609 -10.164 -2.303 1 90.62 176 ALA B C 1
ATOM 2846 O O . ALA B 1 176 ? -15.477 -10.641 -3.43 1 90.62 176 ALA B O 1
ATOM 2847 N N . PHE B 1 177 ? -15.32 -8.891 -1.963 1 92.56 177 PHE B N 1
ATOM 2848 C CA . PHE B 1 177 ? -14.516 -8.039 -2.832 1 92.56 177 PHE B CA 1
ATOM 2849 C C . PHE B 1 177 ? -13.078 -7.957 -2.342 1 92.56 177 PHE B C 1
ATOM 2851 O O . PHE B 1 177 ? -12.828 -7.539 -1.21 1 92.56 177 PHE B O 1
ATOM 2858 N N . VAL B 1 178 ? -12.219 -8.359 -3.174 1 96 178 VAL B N 1
ATOM 2859 C CA . VAL B 1 178 ? -10.805 -8.359 -2.805 1 96 178 VAL B CA 1
ATOM 2860 C C . VAL B 1 178 ? -10.172 -7.027 -3.197 1 96 178 VAL B C 1
ATOM 2862 O O . VAL B 1 178 ? -10.453 -6.488 -4.27 1 96 178 VAL B O 1
ATOM 2865 N N . ASN B 1 179 ? -9.375 -6.492 -2.318 1 97.12 179 ASN B N 1
ATOM 2866 C CA . ASN B 1 179 ? -8.562 -5.305 -2.533 1 97.12 179 ASN B CA 1
ATOM 2867 C C . ASN B 1 179 ? -7.07 -5.637 -2.52 1 97.12 179 ASN B C 1
ATOM 2869 O O . ASN B 1 179 ? -6.574 -6.25 -1.573 1 97.12 179 ASN B O 1
ATOM 2873 N N . PHE B 1 180 ? -6.344 -5.371 -3.533 1 98.31 180 PHE B N 1
ATOM 2874 C CA . PHE B 1 180 ? -4.891 -5.484 -3.582 1 98.31 180 PHE B CA 1
ATOM 2875 C C . PHE B 1 180 ? -4.277 -4.277 -4.281 1 98.31 180 PHE B C 1
ATOM 2877 O O . PHE B 1 180 ? -3.482 -4.434 -5.211 1 98.31 180 PHE B O 1
ATOM 2884 N N . VAL B 1 181 ? -4.629 -3.088 -3.861 1 98.31 181 VAL B N 1
ATOM 2885 C CA . VAL B 1 181 ? -4.258 -1.799 -4.438 1 98.31 181 VAL B CA 1
ATOM 2886 C C . VAL B 1 181 ? -2.768 -1.545 -4.215 1 98.31 181 VAL B C 1
ATOM 2888 O O . VAL B 1 181 ? -2.297 -1.533 -3.076 1 98.31 181 VAL B O 1
ATOM 2891 N N . PRO B 1 182 ? -2.002 -1.348 -5.266 1 98.75 182 PRO B N 1
ATOM 2892 C CA . PRO B 1 182 ? -0.558 -1.126 -5.168 1 98.75 182 PRO B CA 1
ATOM 2893 C C . PRO B 1 182 ? -0.205 0.317 -4.812 1 98.75 182 PRO B C 1
ATOM 2895 O O . PRO B 1 182 ? -1.051 1.208 -4.926 1 98.75 182 PRO B O 1
ATOM 2898 N N . LEU B 1 183 ? 1.024 0.504 -4.273 1 98.31 183 LEU B N 1
ATOM 2899 C CA . LEU B 1 183 ? 1.583 1.851 -4.324 1 98.31 183 LEU B CA 1
ATOM 2900 C C . LEU B 1 183 ? 1.606 2.375 -5.758 1 98.31 183 LEU B C 1
ATOM 2902 O O . LEU B 1 183 ? 1.679 1.595 -6.707 1 98.31 183 LEU B O 1
ATOM 2906 N N . ASN B 1 184 ? 1.436 3.656 -5.926 1 97.06 184 ASN B N 1
ATOM 2907 C CA . ASN B 1 184 ? 1.467 4.258 -7.254 1 97.06 184 ASN B CA 1
ATOM 2908 C C . ASN B 1 184 ? 2.896 4.52 -7.719 1 97.06 184 ASN B C 1
ATOM 2910 O O . ASN B 1 184 ? 3.311 5.672 -7.852 1 97.06 184 ASN B O 1
ATOM 2914 N N . LEU B 1 185 ? 3.633 3.455 -8.07 1 97.69 185 LEU B N 1
ATOM 2915 C CA . LEU B 1 185 ? 5.031 3.518 -8.477 1 97.69 185 LEU B CA 1
ATOM 2916 C C . LEU B 1 185 ? 5.156 3.822 -9.969 1 97.69 185 LEU B C 1
ATOM 2918 O O . LEU B 1 185 ? 4.812 2.988 -10.805 1 97.69 185 LEU B O 1
ATOM 2922 N N . ARG B 1 186 ? 5.645 5.027 -10.305 1 96.25 186 ARG B N 1
ATOM 2923 C CA . ARG B 1 186 ? 5.809 5.395 -11.703 1 96.25 186 ARG B CA 1
ATOM 2924 C C . ARG B 1 186 ? 6.711 4.402 -12.43 1 96.25 186 ARG B C 1
ATOM 2926 O O . ARG B 1 186 ? 7.84 4.152 -12 1 96.25 186 ARG B O 1
ATOM 2933 N N . GLY B 1 187 ? 6.152 3.791 -13.5 1 97.44 187 GLY B N 1
ATOM 2934 C CA . GLY B 1 187 ? 6.922 2.844 -14.289 1 97.44 187 GLY B CA 1
ATOM 2935 C C . GLY B 1 187 ? 7.125 1.512 -13.594 1 97.44 187 GLY B C 1
ATOM 2936 O O . GLY B 1 187 ? 7.93 0.689 -14.039 1 97.44 187 GLY B O 1
ATOM 2937 N N . GLY B 1 188 ? 6.473 1.247 -12.5 1 98.19 188 GLY B N 1
ATOM 2938 C CA . GLY B 1 188 ? 6.676 0.047 -11.711 1 98.19 188 GLY B CA 1
ATOM 2939 C C . GLY B 1 188 ? 6.207 -1.217 -12.406 1 98.19 188 GLY B C 1
ATOM 2940 O O . GLY B 1 188 ? 5.105 -1.256 -12.953 1 98.19 188 GLY B O 1
ATOM 2941 N N . ASP B 1 189 ? 7.02 -2.244 -12.383 1 98.75 189 ASP B N 1
ATOM 2942 C CA . ASP B 1 189 ? 6.684 -3.547 -12.953 1 98.75 189 ASP B CA 1
ATOM 2943 C C . ASP B 1 189 ? 5.805 -4.352 -11.992 1 98.75 189 ASP B C 1
ATOM 2945 O O . ASP B 1 189 ? 5.305 -5.422 -12.352 1 98.75 189 ASP B O 1
ATOM 2949 N N . GLY B 1 190 ? 5.621 -3.969 -10.859 1 98.75 190 GLY B N 1
ATOM 2950 C CA . GLY B 1 190 ? 4.836 -4.492 -9.758 1 98.75 190 GLY B CA 1
ATOM 2951 C C . GLY B 1 190 ? 4.875 -3.611 -8.523 1 98.75 190 GLY B C 1
ATOM 2952 O O . GLY B 1 190 ? 5.359 -2.479 -8.578 1 98.75 190 GLY B O 1
ATOM 2953 N N . SER B 1 191 ? 4.336 -4.133 -7.473 1 98.81 191 SER B N 1
ATOM 2954 C CA . SER B 1 191 ? 4.328 -3.424 -6.199 1 98.81 191 SER B CA 1
ATOM 2955 C C . SER B 1 191 ? 3.941 -4.352 -5.051 1 98.81 191 SER B C 1
ATOM 2957 O O . SER B 1 191 ? 3.049 -5.188 -5.199 1 98.81 191 SER B O 1
ATOM 2959 N N . PRO B 1 192 ? 4.613 -4.172 -3.877 1 98.44 192 PRO B N 1
ATOM 2960 C CA . PRO B 1 192 ? 4.02 -4.781 -2.684 1 98.44 192 PRO B CA 1
ATOM 2961 C C . PRO B 1 192 ? 2.627 -4.238 -2.373 1 98.44 192 PRO B C 1
ATOM 2963 O O . PRO B 1 192 ? 2.322 -3.088 -2.701 1 98.44 192 PRO B O 1
ATOM 2966 N N . VAL B 1 193 ? 1.784 -5.07 -1.835 1 98.69 193 VAL B N 1
ATOM 2967 C CA . VAL B 1 193 ? 0.43 -4.664 -1.473 1 98.69 193 VAL B CA 1
ATOM 2968 C C . VAL B 1 193 ? 0.059 -5.254 -0.113 1 98.69 193 VAL B C 1
ATOM 2970 O O . VAL B 1 193 ? 0.695 -6.199 0.354 1 98.69 193 VAL B O 1
ATOM 2973 N N . ARG B 1 194 ? -0.805 -4.629 0.583 1 98.44 194 ARG B N 1
ATOM 2974 C CA . ARG B 1 194 ? -1.592 -5.254 1.644 1 98.44 194 ARG B CA 1
ATOM 2975 C C . ARG B 1 194 ? -2.943 -5.723 1.118 1 98.44 194 ARG B C 1
ATOM 2977 O O . ARG B 1 194 ? -3.859 -4.918 0.934 1 98.44 194 ARG B O 1
ATOM 2984 N N . ALA B 1 195 ? -3.035 -6.941 0.833 1 98.38 195 ALA B N 1
ATOM 2985 C CA . ALA B 1 195 ? -4.273 -7.484 0.283 1 98.38 195 ALA B CA 1
ATOM 2986 C C . ALA B 1 195 ? -5.293 -7.758 1.388 1 98.38 195 ALA B C 1
ATOM 2988 O O . ALA B 1 195 ? -4.938 -8.242 2.463 1 98.38 195 ALA B O 1
ATOM 2989 N N . PHE B 1 196 ? -6.555 -7.434 1.161 1 97.56 196 PHE B N 1
ATOM 2990 C CA . PHE B 1 196 ? -7.633 -7.695 2.107 1 97.56 196 PHE B CA 1
ATOM 2991 C C . PHE B 1 196 ? -8.969 -7.82 1.384 1 97.56 196 PHE B C 1
ATOM 2993 O O . PHE B 1 196 ? -9.055 -7.555 0.184 1 97.56 196 PHE B O 1
ATOM 3000 N N . VAL B 1 197 ? -9.984 -8.273 2.07 1 96 197 VAL B N 1
ATOM 3001 C CA . VAL B 1 197 ? -11.305 -8.414 1.468 1 96 197 VAL B CA 1
ATOM 3002 C C . VAL B 1 197 ? -12.312 -7.57 2.236 1 96 197 VAL B C 1
ATOM 3004 O O . VAL B 1 197 ? -12.211 -7.418 3.455 1 96 197 VAL B O 1
ATOM 3007 N N . TYR B 1 198 ? -13.18 -6.988 1.495 1 88 198 TYR B N 1
ATOM 3008 C CA . TYR B 1 198 ? -14.406 -6.406 2.029 1 88 198 TYR B CA 1
ATOM 3009 C C . TYR B 1 198 ? -15.57 -7.391 1.929 1 88 198 TYR B C 1
ATOM 3011 O O . TYR B 1 198 ? -15.789 -7.988 0.875 1 88 198 TYR B O 1
ATOM 3019 N N . VAL B 1 199 ? -16.188 -7.719 3.104 1 83 199 VAL B N 1
ATOM 3020 C CA . VAL B 1 199 ? -17.359 -8.586 3.119 1 83 199 VAL B CA 1
ATOM 3021 C C . VAL B 1 199 ? -18.625 -7.734 3.238 1 83 199 VAL B C 1
ATOM 3023 O O . VAL B 1 199 ? -18.812 -7.023 4.23 1 83 199 VAL B O 1
ATOM 3026 N N . PRO B 1 200 ? -19.484 -7.562 2.191 1 68.69 200 PRO B N 1
ATOM 3027 C CA . PRO B 1 200 ? -20.719 -6.773 2.23 1 68.69 200 PRO B CA 1
ATOM 3028 C C . PRO B 1 200 ? -21.609 -7.125 3.42 1 68.69 200 PRO B C 1
ATOM 3030 O O . PRO B 1 200 ? -21.578 -8.258 3.9 1 68.69 200 PRO B O 1
#